Protein AF-A0A9W8MSK1-F1 (afdb_monomer)

Secondary structure (DSSP, 8-state):
----------------------------------PPPPHHHHHHHHHHH--STHHHHHHHH-HHHHHHHT-GGGHHHHHHHT-TTT-HHHHHHHHHHHHHHHHHHHHHHHHS-------------------------------S---S------------------HHHHHHHHHHHHHHHTTGGGS-HHHHHHHHHHHH-SSHHHHHHHHHHHHHHTSTTT--STTHHHHHHHHHHHHHHHHHHHHHHHHHHHTTT-HHHHHHHHHHHHHH--GGG-S-HHHHHHHHT-GGGG-TTS--GGGGB-TTS-B-THHHHHHHHHHHHHIIIIIHHHHHHS-GGG-HHHHHHHHHIIIIIHHHHHHHHHHHHHH-HHHHHHHHHHHHHHHHHHHHHHHHHHTTSTT----HHHHHHHHHHHHHHHHHHHHHHHHHHHHHHHHHHHHHHHHHHHHS--------

Organism: NCBI:txid84603

Radius of gyration: 40.99 Å; Cα contacts (8 Å, |Δi|>4): 333; chains: 1; bounding box: 100×87×160 Å

InterPro domains:
  IPR009976 Exocyst complex component Sec10-like [PTHR12100] (171-452)
  IPR048627 Exocyst complex component Sec10-like, alpha-helical bundle [PF07393] (217-446)

Foldseek 3Di:
DDDDDDDDDDDDDDDDDDDDDDDDDDDDDPPPPPPPDPLVVVVVCCQPVDQAPCLVVVLVVDVSSVVVLPDLVLLVLLLVLLCCVVDVLLVVLLVQLVVLVVVVVVVVVVPDDPDDPPPPPPDDPDDDDDDDDDDDDDDDDDPDDDPPDDPPPPPPPPPPPVPPDRSSNVVVSVLVRCVVLLVLLVDQLVSSLVVLCVNRHVALQSSLSSLLSLLSCLDPSNSHDPPSVVSNVSSLVSLVVSLVVLLVQLVVCVVVVNLVSLQSSQNSNVSSDDVVVDARVSLVVLLVPDCLLVCQPVAALCVQADPVRDGRCPSVLVVLVVVLVCLLPSVLSCLSRHDLVNVSSLVSLLCCLARPLLVSLVNNLVVLVVVHLVSNLVSLVVSLVSSVVQLVSSVVSQVVDPPHPDDSVSSVVSSCVSCVVVVVVSVVSVVVVVVVVVVVVVVVVVVVVVPPPPPDDDDD

Sequence (460 aa):
MSVLIVEDSEQTPSASRPPTPSALGHNRRPVQTVQAAPAIMQANIIKHFFTGTGRAAYARCSHATAAIARKDGIWEPRWKALGVDRDPALSKVLDDLERRAAERASQSRASAPPTIAVDDDFGDFSGGTDALSLPLPEEMGDFVGAFQGISVSSPKTPSYSHQKESFKTKYARVHGLLKPLTRLLSSPPHVVLSDLAAQVTPSLYQEAKTLRLLSFFLSAAVQPVRKWDTLYLSLRTAMDRYDSNLLTAFDAADGKGDEAAMREAAESSWEVWDARSGDWEMGKVWAEKREIFYQQGNWRALDNFTKEEQLDFRAMDEFMDVILASIYEHGARAVRVFPPASQVLLLFSERLAHEVVGDYITTLLSHAREISTLTYMKSVAASFREAWRMVDAIMDVAKQREDSSVLRTKAEDVVYQMFEPHMDEYLDEEVEAIKLAFDTICKGWDKEVRTEPSCSVFPS

pLDDT: mean 80.7, std 20.12, range [29.56, 97.81]

Solvent-accessible surface area (backbone atoms only — not comparable to full-atom values): 27674 Å² total; per-residue (Å²): 142,81,85,87,84,85,88,80,86,91,82,86,84,84,91,88,86,88,89,85,89,87,84,90,78,96,70,89,74,74,84,75,72,77,72,76,70,56,70,64,58,55,48,49,47,50,70,70,72,51,46,28,79,57,50,68,59,48,31,70,76,33,72,69,48,34,56,55,73,67,42,47,84,71,28,42,62,36,46,62,56,47,39,38,94,78,36,68,67,51,45,51,52,52,54,52,52,48,54,52,52,50,50,52,52,51,52,55,56,70,70,45,76,88,72,77,81,76,79,81,85,80,79,86,91,81,80,87,86,87,85,89,89,85,88,90,84,89,84,89,86,84,94,81,88,84,88,84,79,79,83,73,76,69,79,77,73,75,78,79,68,83,68,74,83,47,43,52,58,57,42,50,53,51,51,64,66,51,53,67,57,60,60,44,43,77,48,60,46,71,57,29,53,55,54,44,41,74,70,71,44,94,48,64,47,59,45,21,46,49,54,38,47,49,51,34,44,37,26,92,81,45,29,58,40,81,63,23,67,64,41,38,53,39,45,48,55,27,50,57,52,49,43,55,52,33,50,55,52,27,54,59,20,59,77,69,67,37,57,66,56,26,20,44,30,41,46,20,41,60,54,58,56,52,81,89,77,51,82,69,59,68,56,50,55,59,48,69,70,41,65,78,79,74,47,79,81,81,64,63,50,69,62,25,42,46,101,81,72,45,85,40,61,64,53,55,52,57,51,48,52,52,53,46,50,46,43,53,55,54,32,37,48,36,62,73,27,42,55,51,91,69,44,47,48,56,57,44,49,36,47,46,32,45,74,51,49,31,52,40,47,54,54,35,44,56,53,26,46,74,74,31,67,70,50,20,56,53,46,54,59,50,51,51,59,59,54,50,54,48,34,56,48,53,54,58,35,44,63,79,41,91,76,48,75,80,50,70,68,63,42,46,46,36,55,49,61,48,44,51,87,53,46,67,61,49,52,54,52,49,55,53,52,49,52,53,51,51,54,51,50,53,56,47,51,59,48,51,66,69,65,58,70,86,80,73,84,81,82,134

Structure (mmCIF, N/CA/C/O backbone):
data_AF-A0A9W8MSK1-F1
#
_entry.id   AF-A0A9W8MSK1-F1
#
loop_
_atom_site.group_PDB
_atom_site.id
_atom_site.type_symbol
_atom_site.label_atom_id
_atom_site.label_alt_id
_atom_site.label_comp_id
_atom_site.label_asym_id
_atom_site.label_entity_id
_atom_site.label_seq_id
_atom_site.pdbx_PDB_ins_code
_atom_site.Cartn_x
_atom_site.Cartn_y
_atom_site.Cartn_z
_atom_site.occupancy
_atom_site.B_iso_or_equiv
_atom_site.auth_seq_id
_atom_site.auth_comp_id
_atom_site.auth_asym_id
_atom_site.auth_atom_id
_atom_site.pdbx_PDB_model_num
ATOM 1 N N . MET A 1 1 ? 9.879 36.140 23.779 1.00 38.91 1 MET A N 1
ATOM 2 C CA . MET A 1 1 ? 11.349 35.990 23.729 1.00 38.91 1 MET A CA 1
ATOM 3 C C . MET A 1 1 ? 11.716 35.544 22.325 1.00 38.91 1 MET A C 1
ATOM 5 O O . MET A 1 1 ? 11.652 34.360 22.035 1.00 38.91 1 MET A O 1
ATOM 9 N N . SER A 1 2 ? 12.024 36.497 21.448 1.00 29.56 2 SER A N 1
ATOM 10 C CA . SER A 1 2 ? 12.487 36.234 20.083 1.00 29.56 2 SER A CA 1
ATOM 11 C C . SER A 1 2 ? 13.541 37.284 19.764 1.00 29.56 2 SER A C 1
ATOM 13 O O . SER A 1 2 ? 13.311 38.477 19.952 1.00 29.56 2 SER A O 1
ATOM 15 N N . VAL A 1 3 ? 14.728 36.796 19.422 1.00 34.41 3 VAL A N 1
ATOM 16 C CA . VAL A 1 3 ? 15.977 37.543 19.292 1.00 34.41 3 VAL A CA 1
ATOM 17 C C . VAL A 1 3 ? 16.110 38.071 17.865 1.00 34.41 3 VAL A C 1
ATOM 19 O O . VAL A 1 3 ? 15.935 37.327 16.904 1.00 34.41 3 VAL A O 1
ATOM 22 N N . LEU A 1 4 ? 16.416 39.365 17.769 1.00 33.88 4 LEU A N 1
ATOM 23 C CA . LEU A 1 4 ? 16.828 40.096 16.571 1.00 33.88 4 LEU A CA 1
ATOM 24 C C . LEU A 1 4 ? 18.259 39.698 16.178 1.00 33.88 4 LEU A C 1
ATOM 26 O O . LEU A 1 4 ? 19.132 39.650 17.044 1.00 33.88 4 LEU A O 1
ATOM 30 N N . ILE A 1 5 ? 18.512 39.481 14.884 1.00 39.75 5 ILE A N 1
ATOM 31 C CA . ILE A 1 5 ? 19.867 39.423 14.318 1.00 39.75 5 ILE A CA 1
ATOM 32 C C . ILE A 1 5 ? 20.034 40.577 13.328 1.00 39.75 5 ILE A C 1
ATOM 34 O O . ILE A 1 5 ? 19.161 40.854 12.510 1.00 39.75 5 ILE A O 1
ATOM 38 N N . VAL A 1 6 ? 21.165 41.250 13.512 1.00 36.22 6 VAL A N 1
ATOM 39 C CA . VAL A 1 6 ? 21.649 42.502 12.931 1.00 36.22 6 VAL A CA 1
ATOM 40 C C . VAL A 1 6 ? 22.339 42.239 11.585 1.00 36.22 6 VAL A C 1
ATOM 42 O O . VAL A 1 6 ? 23.136 41.309 11.480 1.00 36.22 6 VAL A O 1
ATOM 45 N N . GLU A 1 7 ? 22.045 43.072 10.583 1.00 33.84 7 GLU A N 1
ATOM 46 C CA . GLU A 1 7 ? 22.818 43.231 9.341 1.00 33.84 7 GLU A CA 1
ATOM 47 C C . GLU A 1 7 ? 23.977 44.211 9.563 1.00 33.84 7 GLU A C 1
ATOM 49 O O . GLU A 1 7 ? 23.772 45.268 10.159 1.00 33.84 7 GLU A O 1
ATOM 54 N N . ASP A 1 8 ? 25.166 43.897 9.035 1.00 33.97 8 ASP A N 1
ATOM 55 C CA . ASP A 1 8 ? 26.290 44.836 8.980 1.00 33.97 8 ASP A CA 1
ATOM 56 C C . ASP A 1 8 ? 27.050 44.748 7.636 1.00 33.97 8 ASP A C 1
ATOM 58 O O . ASP A 1 8 ? 27.750 43.781 7.341 1.00 33.97 8 ASP A O 1
ATOM 62 N N . SER A 1 9 ? 26.836 45.783 6.818 1.00 33.84 9 SER A N 1
ATOM 63 C CA . SER A 1 9 ? 27.837 46.692 6.231 1.00 33.84 9 SER A CA 1
ATOM 64 C C . SER A 1 9 ? 29.043 46.139 5.435 1.00 33.84 9 SER A C 1
ATOM 66 O O . SER A 1 9 ? 30.090 45.812 5.990 1.00 33.84 9 SER A O 1
ATOM 68 N N . GLU A 1 10 ? 28.962 46.221 4.096 1.00 31.48 10 GLU A N 1
ATOM 69 C CA . GLU A 1 10 ? 30.106 46.210 3.163 1.00 31.48 10 GLU A CA 1
ATOM 70 C C . GLU A 1 10 ? 30.724 47.614 3.005 1.00 31.48 10 GLU A C 1
ATOM 72 O O . GLU A 1 10 ? 30.022 48.598 2.765 1.00 31.48 10 GLU A O 1
ATOM 77 N N . GLN A 1 11 ? 32.058 47.705 3.061 1.00 34.59 11 GLN A N 1
ATOM 78 C CA . GLN A 1 11 ? 32.812 48.938 2.815 1.00 34.59 11 GLN A CA 1
ATOM 79 C C . GLN A 1 11 ? 34.030 48.662 1.912 1.00 34.59 11 GLN A C 1
ATOM 81 O O . GLN A 1 11 ? 34.993 48.010 2.308 1.00 34.59 11 GLN A O 1
ATOM 86 N N . THR A 1 12 ? 33.993 49.175 0.678 1.00 42.12 12 THR A N 1
ATOM 87 C CA . THR A 1 12 ? 35.154 49.344 -0.226 1.00 42.12 12 THR A CA 1
ATOM 88 C C . THR A 1 12 ? 35.964 50.592 0.148 1.00 42.12 12 THR A C 1
ATOM 90 O O . THR A 1 12 ? 35.353 51.555 0.620 1.00 42.12 12 THR A O 1
ATOM 93 N N . PRO A 1 13 ? 37.286 50.666 -0.143 1.00 48.44 13 PRO A N 1
ATOM 94 C CA . PRO A 1 13 ? 37.703 51.633 -1.181 1.00 48.44 13 PRO A CA 1
ATOM 95 C C . PRO A 1 13 ? 38.998 51.337 -1.999 1.00 48.44 13 PRO A C 1
ATOM 97 O O . PRO A 1 13 ? 39.899 50.618 -1.580 1.00 48.44 13 PRO A O 1
ATOM 100 N N . SER A 1 14 ? 39.028 51.977 -3.184 1.00 33.31 14 SER A N 1
ATOM 101 C CA . SER A 1 14 ? 40.113 52.520 -4.055 1.00 33.31 14 SER A CA 1
ATOM 102 C C . SER A 1 14 ? 41.586 52.085 -3.882 1.00 33.31 14 SER A C 1
ATOM 104 O O . SER A 1 14 ? 42.170 52.237 -2.819 1.00 33.31 14 SER A O 1
ATOM 106 N N . ALA A 1 15 ? 42.247 51.556 -4.922 1.00 40.78 15 ALA A N 1
ATOM 107 C CA . ALA A 1 15 ? 42.941 52.235 -6.044 1.00 40.78 15 ALA A CA 1
ATOM 108 C C . ALA A 1 15 ? 44.280 52.940 -5.706 1.00 40.78 15 ALA A C 1
ATOM 110 O O . ALA A 1 15 ? 44.301 53.982 -5.061 1.00 40.78 15 ALA A O 1
ATOM 111 N N . SER A 1 16 ? 45.392 52.434 -6.265 1.00 33.72 16 SER A N 1
ATOM 112 C CA . SER A 1 16 ? 46.626 53.200 -6.520 1.00 33.72 16 SER A CA 1
ATOM 113 C C . SER A 1 16 ? 47.488 52.557 -7.632 1.00 33.72 16 SER A C 1
ATOM 115 O O . SER A 1 16 ? 47.512 51.343 -7.821 1.00 33.72 16 SER A O 1
ATOM 117 N N . ARG A 1 17 ? 48.155 53.409 -8.419 1.00 34.94 17 ARG A N 1
ATOM 118 C CA . ARG A 1 17 ? 49.066 53.171 -9.568 1.00 34.94 17 ARG A CA 1
ATOM 119 C C . ARG A 1 17 ? 50.113 54.315 -9.517 1.00 34.94 17 ARG A C 1
ATOM 121 O O . ARG A 1 17 ? 49.761 55.337 -8.927 1.00 34.94 17 ARG A O 1
ATOM 128 N N . PRO A 1 18 ? 51.238 54.342 -10.271 1.00 49.66 18 PRO A N 1
ATOM 129 C CA . PRO A 1 18 ? 52.245 53.350 -10.705 1.00 49.66 18 PRO A CA 1
ATOM 130 C C . PRO A 1 18 ? 53.651 53.674 -10.084 1.00 49.66 18 PRO A C 1
ATOM 132 O O . PRO A 1 18 ? 53.714 54.516 -9.189 1.00 49.66 18 PRO A O 1
ATOM 135 N N . PRO A 1 19 ? 54.782 53.052 -10.511 1.00 42.09 19 PRO A N 1
ATOM 136 C CA . PRO A 1 19 ? 55.573 53.621 -11.626 1.00 42.09 19 PRO A CA 1
ATOM 137 C C . PRO A 1 19 ? 56.322 52.594 -12.527 1.00 42.09 19 PRO A C 1
ATOM 139 O O . PRO A 1 19 ? 56.565 51.449 -12.164 1.00 42.09 19 PRO A O 1
ATOM 142 N N . THR A 1 20 ? 56.724 53.052 -13.715 1.00 39.75 20 THR A N 1
ATOM 143 C CA . THR A 1 20 ? 57.766 52.506 -14.633 1.00 39.75 20 THR A CA 1
ATOM 144 C C . THR A 1 20 ? 58.944 53.509 -14.671 1.00 39.75 20 THR A C 1
ATOM 146 O O . THR A 1 20 ? 58.691 54.628 -14.218 1.00 39.75 20 THR A O 1
ATOM 149 N N . PRO A 1 21 ? 60.164 53.256 -15.231 1.00 49.31 21 PRO A N 1
ATOM 150 C CA . PRO A 1 21 ? 60.558 52.238 -16.237 1.00 49.31 21 PRO A CA 1
ATOM 151 C C . PRO A 1 21 ? 61.969 51.585 -16.070 1.00 49.31 21 PRO A C 1
ATOM 153 O O . PRO A 1 21 ? 62.816 52.091 -15.341 1.00 49.31 21 PRO A O 1
ATOM 156 N N . SER A 1 22 ? 62.265 50.529 -16.855 1.00 32.56 22 SER A N 1
ATOM 157 C CA . SER A 1 22 ? 63.438 50.425 -17.776 1.00 32.56 22 SER A CA 1
ATOM 158 C C . SER A 1 22 ? 64.071 49.025 -17.927 1.00 32.56 22 SER A C 1
ATOM 160 O O . SER A 1 22 ? 64.201 48.274 -16.970 1.00 32.56 22 SER A O 1
ATOM 162 N N . ALA A 1 23 ? 64.571 48.801 -19.154 1.00 34.12 23 ALA A N 1
ATOM 163 C CA . ALA A 1 23 ? 65.658 47.908 -19.593 1.00 34.12 23 ALA A CA 1
ATOM 164 C C . ALA A 1 23 ? 65.354 46.441 -19.993 1.00 34.12 23 ALA A C 1
ATOM 166 O O . ALA A 1 23 ? 65.372 45.508 -19.201 1.00 34.12 23 ALA A O 1
ATOM 167 N N . LEU A 1 24 ? 65.143 46.284 -21.308 1.00 41.38 24 LEU A N 1
ATOM 168 C CA . LEU A 1 24 ? 65.786 45.341 -22.244 1.00 41.38 24 LEU A CA 1
ATOM 169 C C . LEU A 1 24 ? 66.405 44.039 -21.690 1.00 41.38 24 LEU A C 1
ATOM 171 O O . LEU A 1 24 ? 67.457 44.043 -21.061 1.00 41.38 24 LEU A O 1
ATOM 175 N N . GLY A 1 25 ? 65.847 42.910 -22.135 1.00 35.38 25 GLY A N 1
ATOM 176 C CA . GLY A 1 25 ? 66.507 41.606 -22.114 1.00 35.38 25 GLY A CA 1
ATOM 177 C C . GLY A 1 25 ? 65.773 40.607 -23.005 1.00 35.38 25 GLY A C 1
ATOM 178 O O . GLY A 1 25 ? 64.757 40.042 -22.611 1.00 35.38 25 GLY A O 1
ATOM 179 N N . HIS A 1 26 ? 66.269 40.407 -24.228 1.00 47.34 26 HIS A N 1
ATOM 180 C CA . HIS A 1 26 ? 65.863 39.301 -25.094 1.00 47.34 26 HIS A CA 1
ATOM 181 C C . HIS A 1 26 ? 66.172 37.971 -24.399 1.00 47.34 26 HIS A C 1
ATOM 183 O O . HIS A 1 26 ? 67.338 37.629 -24.221 1.00 47.34 26 HIS A O 1
ATOM 189 N N . ASN A 1 27 ? 65.144 37.194 -24.057 1.00 35.19 27 ASN A N 1
ATOM 190 C CA . ASN A 1 27 ? 65.329 35.779 -23.766 1.00 35.19 27 ASN A CA 1
ATOM 191 C C . ASN A 1 27 ? 64.141 34.980 -24.313 1.00 35.19 27 ASN A C 1
ATOM 193 O O . ASN A 1 27 ? 63.017 35.075 -23.814 1.00 35.19 27 ASN A O 1
ATOM 197 N N . ARG A 1 28 ? 64.390 34.226 -25.391 1.00 42.78 28 ARG A N 1
ATOM 198 C CA . ARG A 1 28 ? 63.448 33.253 -25.952 1.00 42.78 28 ARG A CA 1
ATOM 199 C C . ARG A 1 28 ? 63.177 32.200 -24.879 1.00 42.78 28 ARG A C 1
ATOM 201 O O . ARG A 1 28 ? 64.026 31.356 -24.613 1.00 42.78 28 ARG A O 1
ATOM 208 N N . ARG A 1 29 ? 61.997 32.254 -24.260 1.00 33.28 29 ARG A N 1
ATOM 209 C CA . ARG A 1 29 ? 61.519 31.166 -23.404 1.00 33.28 29 ARG A CA 1
ATOM 210 C C . ARG A 1 29 ? 61.253 29.933 -24.278 1.00 33.28 29 ARG A C 1
ATOM 212 O O . ARG A 1 29 ? 60.663 30.085 -25.350 1.00 33.28 29 ARG A O 1
ATOM 219 N N . PRO A 1 30 ? 61.661 28.731 -23.844 1.00 37.84 30 PRO A N 1
ATOM 220 C CA . PRO A 1 30 ? 61.241 27.502 -24.492 1.00 37.84 30 PRO A CA 1
ATOM 221 C C . PRO A 1 30 ? 59.720 27.398 -24.386 1.00 37.84 30 PRO A C 1
ATOM 223 O O . PRO A 1 30 ? 59.129 27.825 -23.391 1.00 37.84 30 PRO A O 1
ATOM 226 N N . VAL A 1 31 ? 59.093 26.854 -25.427 1.00 43.44 31 VAL A N 1
ATOM 227 C CA . VAL A 1 31 ? 57.679 26.477 -25.431 1.00 43.44 31 VAL A CA 1
ATOM 228 C C . VAL A 1 31 ? 57.422 25.673 -24.158 1.00 43.44 31 VAL A C 1
ATOM 230 O O . VAL A 1 31 ? 57.899 24.548 -24.024 1.00 43.44 31 VAL A O 1
ATOM 233 N N . GLN A 1 32 ? 56.719 26.271 -23.193 1.00 37.22 32 GLN A N 1
ATOM 234 C CA . GLN A 1 32 ? 56.165 25.535 -22.069 1.00 37.22 32 GLN A CA 1
ATOM 235 C C . GLN A 1 32 ? 55.161 24.562 -22.677 1.00 37.22 32 GLN A C 1
ATOM 237 O O . GLN A 1 32 ? 54.041 24.938 -23.018 1.00 37.22 32 GLN A O 1
ATOM 242 N N . THR A 1 33 ? 55.579 23.310 -22.849 1.00 45.44 33 THR A N 1
ATOM 243 C CA . THR A 1 33 ? 54.663 22.175 -22.882 1.00 45.44 33 THR A CA 1
ATOM 244 C C . THR A 1 33 ? 53.714 22.369 -21.715 1.00 45.44 33 THR A C 1
ATOM 246 O O . THR A 1 33 ? 54.144 22.318 -20.562 1.00 45.44 33 THR A O 1
ATOM 249 N N . VAL A 1 34 ? 52.455 22.678 -22.032 1.00 39.97 34 VAL A N 1
ATOM 250 C CA . VAL A 1 34 ? 51.350 22.748 -21.081 1.00 39.97 34 VAL A CA 1
ATOM 251 C C . VAL A 1 34 ? 51.454 21.493 -20.226 1.00 39.97 34 VAL A C 1
ATOM 253 O O . VAL A 1 34 ? 51.240 20.388 -20.727 1.00 39.97 34 VAL A O 1
ATOM 256 N N . GLN A 1 35 ? 51.891 21.653 -18.973 1.00 47.91 35 GLN A N 1
ATOM 257 C CA . GLN A 1 35 ? 51.957 20.547 -18.031 1.00 47.91 35 GLN A CA 1
ATOM 258 C C . GLN A 1 35 ? 50.575 19.908 -18.026 1.00 47.91 35 GLN A C 1
ATOM 260 O O . GLN A 1 35 ? 49.570 20.595 -17.831 1.00 47.91 35 GLN A O 1
ATOM 265 N N . ALA A 1 36 ? 50.536 18.610 -18.332 1.00 53.50 36 ALA A N 1
ATOM 266 C CA . ALA A 1 36 ? 49.313 17.835 -18.345 1.00 53.50 36 ALA A CA 1
ATOM 267 C C . ALA A 1 36 ? 48.561 18.119 -17.043 1.00 53.50 36 ALA A C 1
ATOM 269 O O . ALA A 1 36 ? 49.082 17.853 -15.959 1.00 53.50 36 ALA A O 1
ATOM 270 N N . ALA A 1 37 ? 47.366 18.710 -17.158 1.00 57.19 37 ALA A N 1
ATOM 271 C CA . ALA A 1 37 ? 46.510 18.948 -16.007 1.00 57.19 37 ALA A CA 1
ATOM 272 C C . ALA A 1 37 ? 46.438 17.651 -15.181 1.00 57.19 37 ALA A C 1
ATOM 274 O O . ALA A 1 37 ? 46.313 16.578 -15.790 1.00 57.19 37 ALA A O 1
ATOM 275 N N . PRO A 1 38 ? 46.530 17.716 -13.838 1.00 71.69 38 PRO A N 1
ATOM 276 C CA . PRO A 1 38 ? 46.566 16.529 -12.996 1.00 71.69 38 PRO A CA 1
ATOM 277 C C . PRO A 1 38 ? 45.448 15.571 -13.403 1.00 71.69 38 PRO A C 1
ATOM 279 O O . PRO A 1 38 ? 44.312 16.007 -13.603 1.00 71.69 38 PRO A O 1
ATOM 282 N N . ALA A 1 39 ? 45.745 14.276 -13.536 1.00 62.91 39 ALA A N 1
ATOM 283 C CA . ALA A 1 39 ? 44.780 13.270 -13.995 1.00 62.91 39 ALA A CA 1
ATOM 284 C C . ALA A 1 39 ? 43.442 13.317 -13.221 1.00 62.91 39 ALA A C 1
ATOM 286 O O . ALA A 1 39 ? 42.391 12.985 -13.764 1.00 62.91 39 ALA A O 1
ATOM 287 N N . ILE A 1 40 ? 43.476 13.806 -11.978 1.00 64.50 40 ILE A N 1
ATOM 288 C CA . ILE A 1 40 ? 42.323 14.071 -11.108 1.00 64.50 40 ILE A CA 1
ATOM 289 C C . ILE A 1 40 ? 41.410 15.173 -11.674 1.00 64.50 40 ILE A C 1
ATOM 291 O O . ILE A 1 40 ? 40.193 15.008 -11.714 1.00 64.50 40 ILE A O 1
ATOM 295 N N . MET A 1 41 ? 41.971 16.278 -12.169 1.00 68.25 41 MET A N 1
ATOM 296 C CA . MET A 1 41 ? 41.206 17.373 -12.770 1.00 68.25 41 MET A CA 1
ATOM 297 C C . MET A 1 41 ? 40.579 16.929 -14.099 1.00 68.25 41 MET A C 1
ATOM 299 O O . MET A 1 41 ? 39.403 17.188 -14.336 1.00 68.25 41 MET A O 1
ATOM 303 N N . GLN A 1 42 ? 41.309 16.161 -14.918 1.00 64.50 42 GLN A N 1
ATOM 304 C CA . GLN A 1 42 ? 40.754 15.560 -16.138 1.00 64.50 42 GLN A CA 1
ATOM 305 C C . GLN A 1 42 ? 39.629 14.562 -15.826 1.00 64.50 42 GLN A C 1
ATOM 307 O O . GLN A 1 42 ? 38.608 14.565 -16.507 1.00 64.50 42 GLN A O 1
ATOM 312 N N . ALA A 1 43 ? 39.769 13.747 -14.776 1.00 62.66 43 ALA A N 1
ATOM 313 C CA . ALA A 1 43 ? 38.722 12.828 -14.333 1.00 62.66 43 ALA A CA 1
ATOM 314 C C . ALA A 1 43 ? 37.469 13.568 -13.831 1.00 62.66 43 ALA A C 1
ATOM 316 O O . ALA A 1 43 ? 36.356 13.173 -14.176 1.00 62.66 43 ALA A O 1
ATOM 317 N N . ASN A 1 44 ? 37.631 14.669 -13.091 1.00 65.06 44 ASN A N 1
ATOM 318 C CA . ASN A 1 44 ? 36.515 15.498 -12.624 1.00 65.06 44 ASN A CA 1
ATOM 319 C C . ASN A 1 44 ? 35.820 16.237 -13.774 1.00 65.06 44 ASN A C 1
ATOM 321 O O . ASN A 1 44 ? 34.592 16.255 -13.833 1.00 65.06 44 ASN A O 1
ATOM 325 N N . ILE A 1 45 ? 36.581 16.751 -14.744 1.00 66.06 45 ILE A N 1
ATOM 326 C CA . ILE A 1 45 ? 36.027 17.330 -15.974 1.00 66.06 45 ILE A CA 1
ATOM 327 C C . ILE A 1 45 ? 35.269 16.251 -16.764 1.00 66.06 45 ILE A C 1
ATOM 329 O O . ILE A 1 45 ? 34.150 16.491 -17.202 1.00 66.06 45 ILE A O 1
ATOM 333 N N . ILE A 1 46 ? 35.800 15.028 -16.874 1.00 65.50 46 ILE A N 1
ATOM 334 C CA . ILE A 1 46 ? 35.106 13.893 -17.512 1.00 65.50 46 ILE A CA 1
ATOM 335 C C . ILE A 1 46 ? 33.811 13.520 -16.769 1.00 65.50 46 ILE A C 1
ATOM 337 O O . ILE A 1 46 ? 32.806 13.185 -17.400 1.00 65.50 46 ILE A O 1
ATOM 341 N N . LYS A 1 47 ? 33.814 13.606 -15.436 1.00 64.69 47 LYS A N 1
ATOM 342 C CA . LYS A 1 47 ? 32.665 13.280 -14.583 1.00 64.69 47 LYS A CA 1
ATOM 343 C C . LYS A 1 47 ? 31.556 14.336 -14.646 1.00 64.69 47 LYS A C 1
ATOM 345 O O . LYS A 1 47 ? 30.393 13.949 -14.630 1.00 64.69 47 LYS A O 1
ATOM 350 N N . HIS A 1 48 ? 31.893 15.625 -14.739 1.00 59.66 48 HIS A N 1
ATOM 351 C CA . HIS A 1 48 ? 30.918 16.727 -14.758 1.00 59.66 48 HIS A CA 1
ATOM 352 C C . HIS A 1 48 ? 30.526 17.218 -16.159 1.00 59.66 48 HIS A C 1
ATOM 354 O O . HIS A 1 48 ? 29.359 17.518 -16.378 1.00 59.66 48 HIS A O 1
ATOM 360 N N . PHE A 1 49 ? 31.446 17.274 -17.126 1.00 55.66 49 PHE A N 1
ATOM 361 C CA . PHE A 1 49 ? 31.163 17.869 -18.443 1.00 55.66 49 PHE A CA 1
ATOM 362 C C . PHE A 1 49 ? 30.680 16.873 -19.504 1.00 55.66 49 PHE A C 1
ATOM 364 O O . PHE A 1 49 ? 30.130 17.285 -20.524 1.00 55.66 49 PHE A O 1
ATOM 371 N N . PHE A 1 50 ? 30.860 15.562 -19.308 1.00 59.34 50 PHE A N 1
ATOM 372 C CA . PHE A 1 50 ? 30.574 14.574 -20.354 1.00 59.34 50 PHE A CA 1
ATOM 373 C C . PHE A 1 50 ? 29.343 13.730 -20.040 1.00 59.34 50 PHE A C 1
ATOM 375 O O . PHE A 1 50 ? 29.424 12.515 -19.807 1.00 59.34 50 PHE A O 1
ATOM 382 N N . THR A 1 51 ? 28.192 14.392 -20.091 1.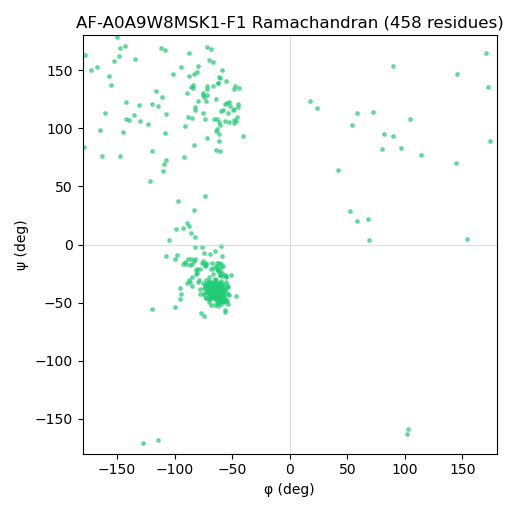00 55.28 51 THR A N 1
ATOM 383 C CA . THR A 1 51 ? 26.864 13.787 -20.207 1.00 55.28 51 THR A CA 1
ATOM 384 C C . THR A 1 51 ? 26.571 13.536 -21.702 1.00 55.28 51 THR A C 1
ATOM 386 O O . THR A 1 51 ? 26.450 14.453 -22.516 1.00 55.28 51 THR A O 1
ATOM 389 N N . GLY A 1 52 ? 26.571 12.265 -22.121 1.00 60.06 52 GLY A N 1
ATOM 390 C CA . GLY A 1 52 ? 26.197 11.827 -23.479 1.00 60.06 52 GLY A CA 1
ATOM 391 C C . GLY A 1 52 ? 27.307 11.466 -24.483 1.00 60.06 52 GLY A C 1
ATOM 392 O O . GLY A 1 52 ? 28.458 11.190 -24.133 1.00 60.06 52 GLY A O 1
ATOM 393 N N . THR A 1 53 ? 26.931 11.430 -25.772 1.00 53.09 53 THR A N 1
ATOM 394 C CA . THR A 1 53 ? 27.716 10.947 -26.937 1.00 53.09 53 THR A CA 1
ATOM 395 C C . THR A 1 53 ? 29.049 11.670 -27.177 1.00 53.09 53 THR A C 1
ATOM 397 O O . THR A 1 53 ? 29.876 11.196 -27.957 1.00 53.09 53 THR A O 1
ATOM 400 N N . GLY A 1 54 ? 29.303 12.779 -26.476 1.00 55.38 54 GLY A N 1
ATOM 401 C CA . GLY A 1 54 ? 30.556 13.536 -26.542 1.00 55.38 54 GLY A CA 1
ATOM 402 C C . GLY A 1 54 ? 31.788 12.764 -26.055 1.00 55.38 54 GLY A C 1
ATOM 403 O O . GLY A 1 54 ? 32.901 13.107 -26.440 1.00 55.38 54 GLY A O 1
ATOM 404 N N . ARG A 1 55 ? 31.620 11.681 -25.281 1.00 64.44 55 ARG A N 1
ATOM 405 C CA . ARG A 1 55 ? 32.746 10.850 -24.809 1.00 64.44 55 ARG A CA 1
ATOM 406 C C . ARG A 1 55 ? 33.510 10.182 -25.947 1.00 64.44 55 ARG A C 1
ATOM 408 O O . ARG A 1 55 ? 34.731 10.136 -25.905 1.00 64.44 55 ARG A O 1
ATOM 415 N N . ALA A 1 56 ? 32.809 9.696 -26.971 1.00 64.19 56 ALA A N 1
ATOM 416 C CA . ALA A 1 56 ? 33.440 9.055 -28.125 1.00 64.19 56 ALA A CA 1
ATOM 417 C C . ALA A 1 56 ? 34.142 10.071 -29.041 1.00 64.19 56 ALA A C 1
ATOM 419 O O . ALA A 1 56 ? 35.140 9.748 -29.676 1.00 64.19 56 ALA A O 1
ATOM 420 N N . ALA A 1 57 ? 33.642 11.307 -29.112 1.00 68.00 57 ALA A N 1
ATOM 421 C CA . ALA A 1 57 ? 34.335 12.392 -29.801 1.00 68.00 57 ALA A CA 1
ATOM 422 C C . ALA A 1 57 ? 35.596 12.819 -29.028 1.00 68.00 57 ALA A C 1
ATOM 424 O O . ALA A 1 57 ? 36.658 12.947 -29.616 1.00 68.00 57 ALA A O 1
ATOM 425 N N . TYR A 1 58 ? 35.519 12.932 -27.700 1.00 67.81 58 TYR A N 1
ATOM 426 C CA . TYR A 1 58 ? 36.639 13.403 -26.881 1.00 67.81 58 TYR A CA 1
ATOM 427 C C . TYR A 1 58 ? 37.716 12.344 -26.612 1.00 67.81 58 TYR A C 1
ATOM 429 O O . TYR A 1 58 ? 38.896 12.673 -26.516 1.00 67.81 58 TYR A O 1
ATOM 437 N N . ALA A 1 59 ? 37.336 11.064 -26.555 1.00 71.19 59 ALA A N 1
ATOM 438 C CA . ALA A 1 59 ? 38.281 9.948 -26.562 1.00 71.19 59 ALA A CA 1
ATOM 439 C C . ALA A 1 59 ? 39.102 9.895 -27.861 1.00 71.19 59 ALA A C 1
ATOM 441 O O . ALA A 1 59 ? 40.183 9.321 -27.868 1.00 71.19 59 ALA A O 1
ATOM 442 N N . ARG A 1 60 ? 38.619 10.500 -28.957 1.00 76.44 60 ARG A N 1
ATOM 443 C CA . ARG A 1 60 ? 39.396 10.647 -30.197 1.00 76.44 60 ARG A CA 1
ATOM 444 C C . ARG A 1 60 ? 40.377 11.821 -30.149 1.00 76.44 60 ARG A C 1
ATOM 446 O O . ARG A 1 60 ? 41.356 11.799 -30.879 1.00 76.44 60 ARG A O 1
ATOM 453 N N . CYS A 1 61 ? 40.157 12.803 -29.272 1.00 80.31 61 CYS A N 1
ATOM 454 C CA . CYS A 1 61 ? 41.013 13.988 -29.162 1.00 80.31 61 CYS A CA 1
ATOM 455 C C . CYS A 1 61 ? 42.249 13.788 -28.264 1.00 80.31 61 CYS A C 1
ATOM 457 O O . CYS A 1 61 ? 43.161 14.607 -28.316 1.00 80.31 61 CYS A O 1
ATOM 459 N N . SER A 1 62 ? 42.299 12.753 -27.411 1.00 84.00 62 SER A N 1
ATOM 460 C CA . SER A 1 62 ? 43.455 12.489 -26.538 1.00 84.00 62 SER A CA 1
ATOM 461 C C . SER A 1 62 ? 43.574 11.015 -26.134 1.00 84.00 62 SER A C 1
ATOM 463 O O . SER A 1 62 ? 42.605 10.373 -25.733 1.00 84.00 62 SER A O 1
ATOM 465 N N . HIS A 1 63 ? 44.793 10.469 -26.158 1.00 82.31 63 HIS A N 1
ATOM 466 C CA . HIS A 1 63 ? 45.051 9.099 -25.699 1.00 82.31 63 HIS A CA 1
ATOM 467 C C . HIS A 1 63 ? 44.775 8.910 -24.201 1.00 82.31 63 HIS A C 1
ATOM 469 O O . HIS A 1 63 ? 44.293 7.853 -23.794 1.00 82.31 63 HIS A O 1
ATOM 475 N N . ALA A 1 64 ? 45.023 9.934 -23.376 1.00 79.56 64 ALA A N 1
ATOM 476 C CA . ALA A 1 64 ? 44.756 9.873 -21.940 1.00 79.56 64 ALA A CA 1
ATOM 477 C C . ALA A 1 64 ? 43.250 9.758 -21.657 1.00 79.56 64 ALA A C 1
ATOM 479 O O . ALA A 1 64 ? 42.821 8.954 -20.829 1.00 79.56 64 ALA A O 1
ATOM 480 N N . THR A 1 65 ? 42.425 10.495 -22.404 1.00 76.38 65 THR A N 1
ATOM 481 C CA . THR A 1 65 ? 40.962 10.452 -22.270 1.00 76.38 65 THR A CA 1
ATOM 482 C C . THR A 1 65 ? 40.399 9.148 -22.834 1.00 76.38 65 THR A C 1
ATOM 484 O O . THR A 1 65 ? 39.483 8.578 -22.240 1.00 76.38 65 THR A O 1
ATOM 487 N N . ALA A 1 66 ? 40.991 8.612 -23.909 1.00 79.88 66 ALA A N 1
ATOM 488 C CA . ALA A 1 66 ? 40.685 7.278 -24.423 1.00 79.88 66 ALA A CA 1
ATOM 489 C C . ALA A 1 66 ? 40.984 6.177 -23.394 1.00 79.88 66 ALA A C 1
ATOM 491 O O . ALA A 1 66 ? 40.157 5.287 -23.187 1.00 79.88 66 ALA A O 1
ATOM 492 N N . ALA A 1 67 ? 42.138 6.250 -22.722 1.00 84.06 67 ALA A N 1
ATOM 493 C CA . ALA A 1 67 ? 42.522 5.307 -21.677 1.00 84.06 67 ALA A CA 1
ATOM 494 C C . ALA A 1 67 ? 41.572 5.386 -20.472 1.00 84.06 67 ALA A C 1
ATOM 496 O O . ALA A 1 67 ? 41.133 4.354 -19.971 1.00 84.06 67 ALA A O 1
ATOM 497 N N . ILE A 1 68 ? 41.182 6.593 -20.051 1.00 80.62 68 ILE A N 1
ATOM 498 C CA . ILE A 1 68 ? 40.211 6.804 -18.966 1.00 80.62 68 ILE A CA 1
ATOM 499 C C . ILE A 1 68 ? 38.820 6.276 -19.351 1.00 80.62 68 ILE A C 1
ATOM 501 O O . ILE A 1 68 ? 38.198 5.577 -18.559 1.00 80.62 68 ILE A O 1
ATOM 505 N N . ALA A 1 69 ? 38.343 6.525 -20.575 1.00 79.94 69 ALA A N 1
ATOM 506 C CA . ALA A 1 69 ? 37.043 6.038 -21.051 1.00 79.94 69 ALA A CA 1
ATOM 507 C C . ALA A 1 69 ? 36.966 4.504 -21.191 1.00 79.94 69 ALA A C 1
ATOM 509 O O . ALA A 1 69 ? 35.868 3.939 -21.239 1.00 79.94 69 ALA A O 1
ATOM 510 N N . ARG A 1 70 ? 38.120 3.827 -21.280 1.00 82.25 70 ARG A N 1
ATOM 511 C CA . ARG A 1 70 ? 38.235 2.360 -21.255 1.00 82.25 70 ARG A CA 1
ATOM 512 C C . ARG A 1 70 ? 38.241 1.779 -19.837 1.00 82.25 70 ARG A C 1
ATOM 514 O O . ARG A 1 70 ? 38.056 0.577 -19.718 1.00 82.25 70 ARG A O 1
ATOM 521 N N . LYS A 1 71 ? 38.428 2.583 -18.781 1.00 85.69 71 LYS A N 1
ATOM 522 C CA . LYS A 1 71 ? 38.400 2.090 -17.395 1.00 85.69 71 LYS A CA 1
ATOM 523 C C . LYS A 1 71 ? 36.967 1.811 -16.940 1.00 85.69 71 LYS A C 1
ATOM 525 O O . LYS A 1 71 ? 36.106 2.690 -16.994 1.00 85.69 71 LYS A O 1
ATOM 530 N N . ASP A 1 72 ? 36.746 0.615 -16.406 1.00 85.69 72 ASP A N 1
ATOM 531 C CA . ASP A 1 72 ? 35.430 0.153 -15.950 1.00 85.69 72 ASP A CA 1
ATOM 532 C C . ASP A 1 72 ? 34.883 0.918 -14.740 1.00 85.69 72 ASP A C 1
ATOM 534 O O . ASP A 1 72 ? 33.669 1.068 -14.619 1.00 85.69 72 ASP A O 1
ATOM 538 N N . GLY A 1 73 ? 35.748 1.510 -13.909 1.00 87.06 73 GLY A N 1
ATOM 539 C CA . GLY A 1 73 ? 35.329 2.241 -12.705 1.00 87.06 73 GLY A CA 1
ATOM 540 C C . GLY A 1 73 ? 34.425 3.459 -12.959 1.00 87.06 73 GLY A C 1
ATOM 541 O O . GLY A 1 73 ? 33.777 3.942 -12.038 1.00 87.06 73 GLY A O 1
ATOM 542 N N . ILE A 1 74 ? 34.343 3.963 -14.197 1.00 84.06 74 ILE A N 1
ATOM 543 C CA . ILE A 1 74 ? 33.406 5.042 -14.572 1.00 84.06 74 ILE A CA 1
ATOM 544 C C . ILE A 1 74 ? 32.039 4.479 -14.987 1.00 84.06 74 ILE A C 1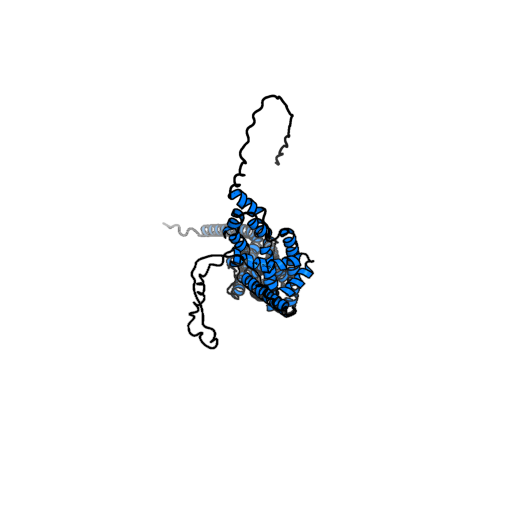
ATOM 546 O O . ILE A 1 74 ? 31.012 5.145 -14.826 1.00 84.06 74 ILE A O 1
ATOM 550 N N . TRP A 1 75 ? 32.020 3.271 -15.549 1.00 87.19 75 TRP A N 1
ATOM 551 C CA . TRP A 1 75 ? 30.816 2.618 -16.061 1.00 87.19 75 TRP A CA 1
ATOM 552 C C . TRP A 1 75 ? 30.089 1.837 -14.973 1.00 87.19 75 TRP A C 1
ATOM 554 O O . TRP A 1 75 ? 28.864 1.816 -14.972 1.00 87.19 75 TRP A O 1
ATOM 564 N N . GLU A 1 76 ? 30.823 1.279 -14.011 1.00 91.75 76 GLU A N 1
ATOM 565 C CA . GLU A 1 76 ? 30.263 0.51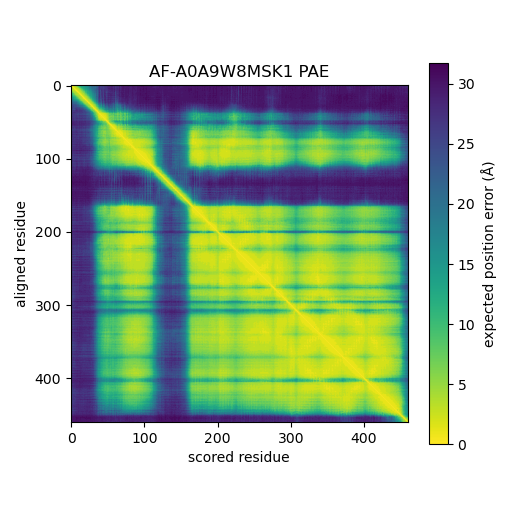6 -12.897 1.00 91.75 76 GLU A CA 1
ATOM 566 C C . GLU A 1 76 ? 29.222 1.308 -12.077 1.00 91.75 76 GLU A C 1
ATOM 568 O O . GLU A 1 76 ? 28.115 0.795 -11.912 1.00 91.75 76 GLU A O 1
ATOM 573 N N . PRO A 1 77 ? 29.459 2.561 -11.626 1.00 91.31 77 PRO A N 1
ATOM 574 C CA . PRO A 1 77 ? 28.445 3.309 -10.878 1.00 91.31 77 PRO A CA 1
ATOM 575 C C . PRO A 1 77 ? 27.188 3.599 -11.702 1.00 91.31 77 PRO A C 1
ATOM 577 O O . PRO A 1 77 ? 26.084 3.589 -11.169 1.00 91.31 77 PRO A O 1
ATOM 580 N N . ARG A 1 78 ? 27.344 3.836 -13.011 1.00 90.88 78 ARG A N 1
ATOM 581 C CA . ARG A 1 78 ? 26.225 4.107 -13.926 1.00 90.88 78 ARG A CA 1
ATOM 582 C C . ARG A 1 78 ? 25.407 2.858 -14.193 1.00 90.88 78 ARG A C 1
ATOM 584 O O . ARG A 1 78 ? 24.189 2.935 -14.225 1.00 90.88 78 ARG A O 1
ATOM 591 N N . TRP A 1 79 ? 26.078 1.725 -14.370 1.00 93.06 79 TRP A N 1
ATOM 592 C CA . TRP A 1 79 ? 25.432 0.429 -14.501 1.00 93.06 79 TRP A CA 1
ATOM 593 C C . TRP A 1 79 ? 24.656 0.077 -13.230 1.00 93.06 79 TRP A C 1
ATOM 595 O O . TRP A 1 79 ? 23.461 -0.191 -13.293 1.00 93.06 79 TRP A O 1
ATOM 605 N N . LYS A 1 80 ? 25.296 0.201 -12.061 1.00 94.44 80 LYS A N 1
ATOM 606 C CA . LYS A 1 80 ? 24.645 -0.020 -10.763 1.00 94.44 80 LYS A CA 1
ATOM 607 C C . LYS A 1 80 ? 23.458 0.920 -10.534 1.00 94.44 80 LYS A C 1
ATOM 609 O O . LYS A 1 80 ? 22.471 0.500 -9.938 1.00 94.44 80 LYS A O 1
ATOM 614 N N . ALA A 1 81 ? 23.525 2.159 -11.028 1.00 93.06 81 ALA A N 1
ATOM 615 C CA . ALA A 1 81 ? 22.426 3.122 -10.946 1.00 93.06 81 ALA A CA 1
ATOM 616 C C . ALA A 1 81 ? 21.204 2.750 -11.806 1.00 93.06 81 ALA A C 1
ATOM 618 O O . ALA A 1 81 ? 20.113 3.221 -11.509 1.00 93.06 81 ALA A O 1
ATOM 619 N N . LEU A 1 82 ? 21.355 1.900 -12.831 1.00 92.12 82 LEU A N 1
ATOM 620 C CA . LEU A 1 82 ? 20.221 1.402 -13.623 1.00 92.12 82 LEU A CA 1
ATOM 621 C C . LEU A 1 82 ? 19.407 0.329 -12.889 1.00 92.12 82 LEU A C 1
ATOM 623 O O . LEU A 1 82 ? 18.315 -0.005 -13.333 1.00 92.12 82 LEU A O 1
ATOM 627 N N . GLY A 1 83 ? 19.937 -0.246 -11.803 1.00 92.38 83 GLY A N 1
ATOM 628 C CA . GLY A 1 83 ? 19.224 -1.235 -10.993 1.00 92.38 83 GLY A CA 1
ATOM 629 C C . GLY A 1 83 ? 18.986 -2.591 -11.668 1.00 92.38 83 GLY A C 1
ATOM 630 O O . GLY A 1 83 ? 18.382 -3.454 -11.044 1.00 92.38 83 GLY A O 1
ATOM 631 N N . VAL A 1 84 ? 19.490 -2.815 -12.887 1.00 92.69 84 VAL A N 1
ATOM 632 C CA . VAL A 1 84 ? 19.264 -4.050 -13.667 1.00 92.69 84 VAL A CA 1
ATOM 633 C C . VAL A 1 84 ? 19.751 -5.300 -12.928 1.00 92.69 84 VAL A C 1
ATOM 635 O O . VAL A 1 84 ? 19.085 -6.324 -12.958 1.00 92.69 84 VAL A O 1
ATOM 638 N N . ASP A 1 85 ? 20.872 -5.210 -12.205 1.00 91.56 85 ASP A N 1
ATOM 639 C CA . ASP A 1 85 ? 21.388 -6.338 -11.413 1.00 91.56 85 ASP A CA 1
ATOM 640 C C . ASP A 1 85 ? 20.565 -6.599 -10.134 1.00 91.56 85 ASP A C 1
ATOM 642 O O . ASP A 1 85 ? 20.696 -7.658 -9.527 1.00 91.56 85 ASP A O 1
ATOM 646 N N . ARG A 1 86 ? 19.761 -5.624 -9.680 1.00 90.69 86 ARG A N 1
ATOM 647 C CA . ARG A 1 86 ? 18.936 -5.738 -8.463 1.00 90.69 86 ARG A CA 1
ATOM 648 C C . ARG A 1 86 ? 17.561 -6.318 -8.756 1.00 90.69 86 ARG A C 1
ATOM 650 O O . ARG A 1 86 ? 17.003 -6.992 -7.900 1.00 90.69 86 ARG A O 1
ATOM 657 N N . ASP A 1 87 ? 17.027 -6.022 -9.935 1.00 90.31 87 ASP A N 1
ATOM 658 C CA . ASP A 1 87 ? 15.703 -6.450 -10.360 1.00 90.31 87 ASP A CA 1
ATOM 659 C C . ASP A 1 87 ? 15.798 -7.251 -11.672 1.00 90.31 87 ASP A C 1
ATOM 661 O O . ASP A 1 87 ? 15.944 -6.662 -12.751 1.00 90.31 87 ASP A O 1
ATOM 665 N N . PRO A 1 88 ? 15.685 -8.593 -11.605 1.00 90.62 88 PRO A N 1
ATOM 666 C CA . PRO A 1 88 ? 15.707 -9.462 -12.778 1.0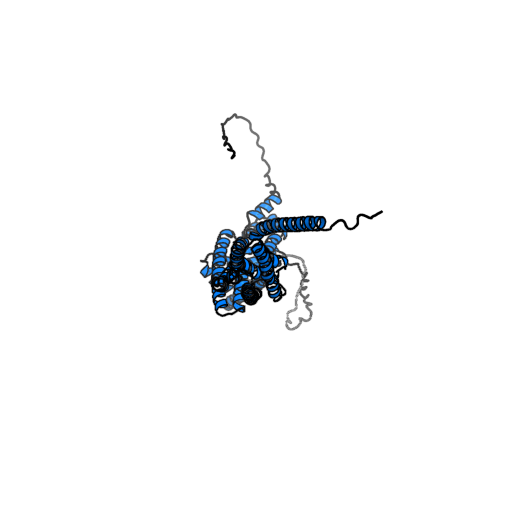0 90.62 88 PRO A CA 1
ATOM 667 C C . PRO A 1 88 ? 14.649 -9.106 -13.831 1.00 90.62 88 PRO A C 1
ATOM 669 O O . PRO A 1 88 ? 14.865 -9.349 -15.022 1.00 90.62 88 PRO A O 1
ATOM 672 N N . ALA A 1 89 ? 13.524 -8.502 -13.431 1.00 89.75 89 ALA A N 1
ATOM 673 C CA . ALA A 1 89 ? 12.478 -8.100 -14.364 1.00 89.75 89 ALA A CA 1
ATOM 674 C C . ALA A 1 89 ? 12.960 -6.997 -15.320 1.00 89.75 89 ALA A C 1
ATOM 676 O O . ALA A 1 89 ? 12.614 -7.017 -16.501 1.00 89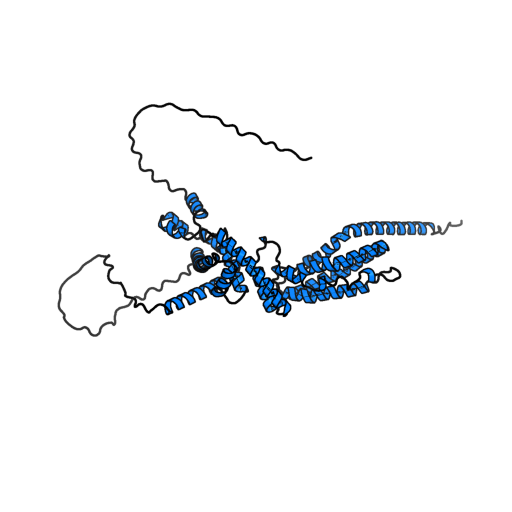.75 89 ALA A O 1
ATOM 677 N N . LEU A 1 90 ? 13.822 -6.083 -14.856 1.00 92.06 90 LEU A N 1
ATOM 678 C CA . LEU A 1 90 ? 14.419 -5.053 -15.714 1.00 92.06 90 LEU A CA 1
ATOM 679 C C . LEU A 1 90 ? 15.369 -5.659 -16.754 1.00 92.06 90 LEU A C 1
ATOM 681 O O . LEU A 1 90 ? 15.427 -5.175 -17.885 1.00 92.06 90 LEU A O 1
ATOM 685 N N . SER A 1 91 ? 16.083 -6.735 -16.404 1.00 92.56 91 SER A N 1
ATOM 686 C CA . SER A 1 91 ? 16.906 -7.474 -17.372 1.00 92.56 91 SER A CA 1
ATOM 687 C C . SER A 1 91 ? 16.040 -8.109 -18.458 1.00 92.56 91 SER A C 1
ATOM 689 O O . SER A 1 91 ? 16.340 -7.962 -19.639 1.00 92.56 91 SER A O 1
ATOM 691 N N . LYS A 1 92 ? 14.922 -8.736 -18.075 1.00 92.19 92 LYS A N 1
ATOM 692 C CA . LYS A 1 92 ? 13.979 -9.333 -19.031 1.00 92.19 92 LYS A CA 1
ATOM 693 C C . LYS A 1 92 ? 13.419 -8.294 -20.008 1.00 92.19 92 LYS A C 1
ATOM 695 O O . LYS A 1 92 ? 13.343 -8.559 -21.204 1.00 92.19 92 LYS A O 1
ATOM 700 N N . VAL A 1 93 ? 13.096 -7.092 -19.522 1.00 92.81 93 VAL A N 1
ATOM 701 C CA . VAL A 1 93 ? 12.660 -5.972 -20.377 1.00 92.81 93 VAL A CA 1
ATOM 702 C C . VAL A 1 93 ? 13.739 -5.583 -21.388 1.00 92.81 93 VAL A C 1
ATOM 704 O O . VAL A 1 93 ? 13.430 -5.343 -22.552 1.00 92.81 93 VAL A O 1
ATOM 707 N N . LEU A 1 94 ? 15.011 -5.543 -20.985 1.00 93.06 94 LEU A N 1
ATOM 708 C CA . LEU A 1 94 ? 16.115 -5.257 -21.907 1.00 93.06 94 LEU A CA 1
ATOM 709 C C . LEU A 1 94 ? 16.269 -6.332 -22.986 1.00 93.06 94 LEU A C 1
ATOM 711 O O . LEU A 1 94 ? 16.468 -5.988 -24.152 1.00 93.06 94 LEU A O 1
ATOM 715 N N . ASP A 1 95 ? 16.153 -7.604 -22.612 1.00 93.31 95 ASP A N 1
ATOM 716 C CA . ASP A 1 95 ? 16.222 -8.727 -23.551 1.00 93.31 95 ASP A CA 1
ATOM 717 C C . ASP A 1 95 ? 15.050 -8.685 -24.551 1.00 93.31 95 ASP A C 1
ATOM 719 O O . ASP A 1 95 ? 15.239 -8.880 -25.755 1.00 93.31 95 ASP A O 1
ATOM 723 N N . ASP A 1 96 ? 13.845 -8.350 -24.080 1.00 91.69 96 ASP A N 1
ATOM 724 C CA . ASP A 1 96 ? 12.657 -8.175 -24.921 1.00 91.69 96 ASP A CA 1
ATOM 725 C C . ASP A 1 96 ? 12.802 -6.980 -25.884 1.00 91.69 96 ASP A C 1
ATOM 727 O O . ASP A 1 96 ? 12.467 -7.090 -27.070 1.00 91.69 96 ASP A O 1
ATOM 731 N N . LEU A 1 97 ? 13.344 -5.851 -25.410 1.00 91.88 97 LEU A N 1
ATOM 732 C CA . LEU A 1 97 ? 13.645 -4.681 -26.242 1.00 91.88 97 LEU A CA 1
ATOM 733 C C . LEU A 1 97 ? 14.687 -5.000 -27.317 1.00 91.88 97 LEU A C 1
ATOM 735 O O . LEU A 1 97 ? 14.554 -4.549 -28.457 1.00 91.88 97 LEU A O 1
ATOM 739 N N . GLU A 1 98 ? 15.714 -5.777 -26.978 1.00 93.62 98 GLU A N 1
ATOM 740 C CA . GLU A 1 98 ? 16.736 -6.204 -27.930 1.00 93.62 98 GLU A CA 1
ATOM 741 C C . GLU A 1 98 ? 16.167 -7.140 -28.995 1.00 93.62 98 GLU A C 1
ATOM 743 O O . GLU A 1 98 ? 16.401 -6.912 -30.185 1.00 93.62 98 GLU A O 1
ATOM 748 N N . ARG A 1 99 ? 15.357 -8.129 -28.594 1.00 92.75 99 ARG A N 1
ATOM 749 C CA . ARG A 1 99 ? 14.665 -9.028 -29.528 1.00 92.75 99 ARG A CA 1
ATOM 750 C C . ARG A 1 99 ? 13.831 -8.234 -30.535 1.00 92.75 99 ARG A C 1
ATOM 752 O O . ARG A 1 99 ? 13.976 -8.423 -31.741 1.00 92.75 99 ARG A O 1
ATOM 759 N N . ARG A 1 100 ? 13.044 -7.264 -30.062 1.00 89.88 100 ARG A N 1
ATOM 760 C CA . ARG A 1 100 ? 12.229 -6.387 -30.923 1.00 89.88 100 ARG A CA 1
ATOM 761 C C . ARG A 1 100 ? 13.069 -5.475 -31.815 1.00 89.88 100 ARG A C 1
ATOM 763 O O . ARG A 1 100 ? 12.716 -5.239 -32.970 1.00 89.88 100 ARG A O 1
ATOM 770 N N . ALA A 1 101 ? 14.180 -4.944 -31.306 1.00 90.44 101 ALA A N 1
ATOM 771 C CA . ALA A 1 101 ? 15.095 -4.137 -32.108 1.00 90.44 101 ALA A CA 1
ATOM 772 C C . ALA A 1 101 ? 15.724 -4.964 -33.244 1.00 90.44 101 ALA A C 1
ATOM 774 O O . ALA A 1 101 ? 15.825 -4.474 -34.373 1.00 90.44 101 ALA A O 1
ATOM 775 N N . ALA A 1 102 ? 16.085 -6.222 -32.973 1.00 91.44 102 ALA A N 1
ATOM 776 C CA . ALA A 1 102 ? 16.594 -7.159 -33.971 1.00 91.44 102 ALA A CA 1
ATOM 777 C C . ALA A 1 102 ? 15.527 -7.527 -35.016 1.00 91.44 102 ALA A C 1
ATOM 779 O O . ALA A 1 102 ? 15.809 -7.485 -36.216 1.00 91.44 102 ALA A O 1
ATOM 780 N N . GLU A 1 103 ? 14.290 -7.798 -34.589 1.00 90.62 103 GLU A N 1
ATOM 781 C CA . GLU A 1 103 ? 13.154 -8.050 -35.486 1.00 90.62 103 GLU A CA 1
ATOM 782 C C . GLU A 1 103 ? 12.928 -6.871 -36.442 1.00 90.62 103 GLU A C 1
ATOM 784 O O . GLU A 1 103 ? 12.883 -7.063 -37.658 1.00 90.62 103 GLU A O 1
ATOM 789 N N . ARG A 1 104 ? 12.900 -5.631 -35.938 1.00 88.00 104 ARG A N 1
ATOM 790 C CA . ARG A 1 104 ? 12.763 -4.430 -36.786 1.00 88.00 104 ARG A CA 1
ATOM 791 C C . ARG A 1 104 ? 13.925 -4.256 -37.756 1.00 88.00 104 ARG A C 1
ATOM 793 O O . ARG A 1 104 ? 13.710 -3.876 -38.907 1.00 88.00 104 ARG A O 1
ATOM 800 N N . ALA A 1 105 ? 15.152 -4.525 -37.312 1.00 88.81 105 ALA A N 1
ATOM 801 C CA . ALA A 1 105 ? 16.321 -4.470 -38.184 1.00 88.81 105 ALA A CA 1
ATOM 802 C C . ALA A 1 105 ? 16.230 -5.516 -39.306 1.00 88.81 105 ALA A C 1
ATOM 804 O O . ALA A 1 105 ? 16.558 -5.209 -40.451 1.00 88.81 105 ALA A O 1
ATOM 805 N N . SER A 1 106 ? 15.734 -6.722 -39.006 1.00 90.00 106 SER A N 1
ATOM 806 C CA . SER A 1 106 ? 15.507 -7.770 -40.007 1.00 90.00 106 SER A CA 1
ATOM 807 C C . SER A 1 106 ? 14.404 -7.395 -41.003 1.00 90.00 106 SER A C 1
ATOM 809 O O . SER A 1 106 ? 14.612 -7.519 -42.207 1.00 90.00 106 SER A O 1
ATOM 811 N N . GLN A 1 107 ? 13.290 -6.827 -40.530 1.00 88.00 107 GLN A N 1
ATOM 812 C CA . GLN A 1 107 ? 12.195 -6.348 -41.380 1.00 88.00 107 GLN A CA 1
ATOM 813 C C . GLN A 1 107 ? 12.647 -5.205 -42.293 1.00 88.00 107 GLN A C 1
ATOM 815 O O . GLN A 1 107 ? 12.320 -5.195 -43.474 1.00 88.00 107 GLN A O 1
ATOM 820 N N . SER A 1 108 ? 13.456 -4.279 -41.768 1.00 87.94 108 SER A N 1
ATOM 821 C CA . SER A 1 108 ? 14.016 -3.166 -42.548 1.00 87.94 108 SER A CA 1
ATOM 822 C C . SER A 1 108 ? 15.015 -3.641 -43.607 1.00 87.94 108 SER A C 1
ATOM 824 O O . SER A 1 108 ? 15.120 -3.041 -44.671 1.00 87.94 108 SER A O 1
ATOM 826 N N . ARG A 1 109 ? 15.757 -4.724 -43.334 1.00 86.44 109 ARG A N 1
ATOM 827 C CA . ARG A 1 109 ? 16.639 -5.363 -44.325 1.00 86.44 109 ARG A CA 1
ATOM 828 C C . ARG A 1 109 ? 15.850 -6.124 -45.385 1.00 86.44 109 ARG A C 1
ATOM 830 O O . ARG A 1 109 ? 16.236 -6.088 -46.543 1.00 86.44 109 ARG A O 1
ATOM 837 N N . ALA A 1 110 ? 14.759 -6.783 -45.001 1.00 84.19 110 ALA A N 1
ATOM 838 C CA . ALA A 1 110 ? 13.895 -7.513 -45.926 1.00 84.19 110 ALA A CA 1
ATOM 839 C C . ALA A 1 110 ? 13.101 -6.583 -46.862 1.00 84.19 110 ALA A C 1
ATOM 841 O O . ALA A 1 110 ? 12.768 -6.983 -47.973 1.00 84.19 110 ALA A O 1
ATOM 842 N N . SER A 1 111 ? 12.800 -5.353 -46.429 1.00 83.75 111 SER A N 1
ATOM 843 C CA . SER A 1 111 ? 12.119 -4.343 -47.249 1.00 83.75 111 SER A CA 1
ATOM 844 C C . SER A 1 111 ? 13.063 -3.479 -48.089 1.00 83.75 111 SER A C 1
ATOM 846 O O . SER A 1 111 ? 12.600 -2.776 -48.990 1.00 83.75 111 SER A O 1
ATOM 848 N N . ALA A 1 112 ? 14.373 -3.523 -47.830 1.00 77.94 112 ALA A N 1
ATOM 849 C CA . ALA A 1 112 ? 15.355 -2.863 -48.678 1.00 77.94 112 ALA A CA 1
ATOM 850 C C . ALA A 1 112 ? 15.484 -3.627 -50.014 1.00 77.94 112 ALA A C 1
ATOM 852 O O . ALA A 1 112 ? 15.594 -4.855 -49.999 1.00 77.94 112 ALA A O 1
ATOM 853 N N . PRO A 1 113 ? 15.480 -2.937 -51.172 1.00 77.81 113 PRO A N 1
ATOM 854 C CA . PRO A 1 113 ? 15.713 -3.589 -52.454 1.00 77.81 113 PRO A CA 1
ATOM 855 C C . PRO A 1 113 ? 17.052 -4.341 -52.414 1.00 77.81 113 PRO A C 1
ATOM 857 O O . PRO A 1 113 ? 18.001 -3.808 -51.834 1.00 77.81 113 PRO A O 1
ATOM 860 N N . PRO A 1 114 ? 17.156 -5.547 -53.005 1.00 69.69 114 PRO A N 1
ATOM 861 C CA . PRO A 1 114 ? 18.384 -6.332 -52.998 1.00 69.69 114 PRO A CA 1
ATOM 862 C C . PRO A 1 114 ? 19.494 -5.556 -53.709 1.00 69.69 114 PRO A C 1
ATOM 864 O O . PRO A 1 114 ? 19.620 -5.573 -54.931 1.00 69.69 114 PRO A O 1
ATOM 867 N N . THR A 1 115 ? 20.298 -4.836 -52.935 1.00 71.75 115 THR A N 1
ATOM 868 C CA . THR A 1 115 ? 21.533 -4.237 -53.416 1.00 71.75 115 THR A CA 1
ATOM 869 C C . THR A 1 115 ? 22.544 -5.365 -53.540 1.00 71.75 115 THR A C 1
ATOM 871 O O . THR A 1 115 ? 22.929 -5.963 -52.534 1.00 71.75 115 THR A O 1
ATOM 874 N N . ILE A 1 116 ? 22.945 -5.680 -54.772 1.00 67.00 116 ILE A N 1
ATOM 875 C CA . ILE A 1 116 ? 24.110 -6.523 -55.043 1.00 67.00 116 ILE A CA 1
ATOM 876 C C . ILE A 1 116 ? 25.287 -5.881 -54.309 1.00 67.00 116 ILE A C 1
ATOM 878 O O . ILE A 1 116 ? 25.576 -4.704 -54.526 1.00 67.00 116 ILE A O 1
ATOM 882 N N . ALA A 1 117 ? 25.920 -6.629 -53.406 1.00 48.72 117 ALA A N 1
ATOM 883 C CA . ALA A 1 117 ? 27.175 -6.216 -52.803 1.00 48.72 117 ALA A CA 1
ATOM 884 C C . ALA A 1 117 ? 28.214 -6.162 -53.928 1.00 48.72 117 ALA A C 1
ATOM 886 O O . ALA A 1 117 ? 28.705 -7.195 -54.377 1.00 48.72 117 ALA A O 1
ATOM 887 N N . VAL A 1 118 ? 28.456 -4.965 -54.457 1.00 57.69 118 VAL A N 1
ATOM 888 C CA . VAL A 1 118 ? 29.608 -4.713 -55.315 1.00 57.69 118 VAL A CA 1
ATOM 889 C C . VAL A 1 118 ? 30.802 -4.697 -54.370 1.00 57.69 118 VAL A C 1
ATOM 891 O O . VAL A 1 118 ? 30.903 -3.830 -53.503 1.00 57.69 118 VAL A O 1
ATOM 894 N N . ASP A 1 119 ? 31.607 -5.748 -54.457 1.00 47.53 119 ASP A N 1
ATOM 895 C CA . ASP A 1 119 ? 32.816 -5.941 -53.667 1.00 47.53 119 ASP A CA 1
ATOM 896 C C . ASP A 1 119 ? 33.869 -4.954 -54.190 1.00 47.53 119 ASP A C 1
ATOM 898 O O . ASP A 1 119 ? 34.577 -5.225 -55.159 1.00 47.53 119 ASP A O 1
ATOM 902 N N . ASP A 1 120 ? 33.923 -3.760 -53.598 1.00 52.88 120 ASP A N 1
ATOM 903 C CA . ASP A 1 120 ? 34.937 -2.735 -53.876 1.00 52.88 120 ASP A CA 1
ATOM 904 C C . ASP A 1 120 ? 36.304 -3.117 -53.254 1.00 52.88 120 ASP A C 1
ATOM 906 O O . ASP A 1 120 ? 37.017 -2.276 -52.708 1.00 52.88 120 ASP A O 1
ATOM 910 N N . ASP A 1 121 ? 36.703 -4.391 -53.359 1.00 57.72 121 ASP A N 1
ATOM 911 C CA . ASP A 1 121 ? 38.027 -4.917 -52.978 1.00 57.72 121 ASP A CA 1
ATOM 912 C C . ASP A 1 121 ? 39.065 -4.702 -54.104 1.00 57.72 121 ASP A C 1
ATOM 914 O O . ASP A 1 121 ? 40.006 -5.469 -54.310 1.00 57.72 121 ASP A O 1
ATOM 918 N N . PHE A 1 122 ? 38.881 -3.636 -54.888 1.00 52.78 122 PHE A N 1
ATOM 919 C CA . PHE A 1 122 ? 39.778 -3.227 -55.964 1.00 52.78 122 PHE A CA 1
ATOM 920 C C . PHE A 1 122 ? 40.551 -1.967 -55.555 1.00 52.78 122 PHE A C 1
ATOM 922 O O . PHE A 1 122 ? 40.307 -0.874 -56.066 1.00 52.78 122 PHE A O 1
ATOM 929 N N . GLY A 1 123 ? 41.509 -2.121 -54.633 1.00 50.88 123 GLY A N 1
ATOM 930 C CA . GLY A 1 123 ? 42.585 -1.138 -54.471 1.00 50.88 123 GLY A CA 1
ATOM 931 C C . GLY A 1 123 ? 43.082 -0.876 -53.052 1.00 50.88 123 GLY A C 1
ATOM 932 O O . GLY A 1 123 ? 42.950 0.246 -52.574 1.00 50.88 123 GLY A O 1
ATOM 933 N N . ASP A 1 124 ? 43.770 -1.840 -52.435 1.00 45.84 124 ASP A N 1
ATOM 934 C CA . ASP A 1 124 ? 44.733 -1.548 -51.361 1.00 45.84 124 ASP A CA 1
ATOM 935 C C . ASP A 1 124 ? 46.143 -2.028 -51.759 1.00 45.84 124 ASP A C 1
ATOM 937 O O . ASP A 1 124 ? 46.603 -3.113 -51.411 1.00 45.84 124 ASP A O 1
ATOM 941 N N . PHE A 1 125 ? 46.830 -1.213 -52.569 1.00 49.94 125 PHE A N 1
ATOM 942 C CA . PHE A 1 125 ? 48.254 -1.364 -52.887 1.00 49.94 125 PHE A CA 1
ATOM 943 C C . PHE A 1 125 ? 49.086 -0.551 -51.890 1.00 49.94 125 PHE A C 1
ATOM 945 O O . PHE A 1 125 ? 49.602 0.518 -52.219 1.00 49.94 125 PHE A O 1
ATOM 952 N N . SER A 1 126 ? 49.240 -1.039 -50.661 1.00 45.72 126 SER A N 1
ATOM 953 C CA . SER A 1 126 ? 50.232 -0.471 -49.743 1.00 45.72 126 SER A CA 1
ATOM 954 C C . SER A 1 126 ? 50.838 -1.505 -48.785 1.00 45.72 126 SER A C 1
ATOM 956 O O . SER A 1 126 ? 50.553 -1.541 -47.595 1.00 45.72 126 SER A O 1
ATOM 958 N N . GLY A 1 127 ? 51.758 -2.328 -49.311 1.00 47.19 127 GLY A N 1
ATOM 959 C CA . GLY A 1 127 ? 52.641 -3.171 -48.494 1.00 47.19 127 GLY A CA 1
ATOM 960 C C . GLY A 1 127 ? 53.650 -4.017 -49.286 1.00 47.19 127 GLY A C 1
ATOM 961 O O . GLY A 1 127 ? 53.395 -5.190 -49.535 1.00 47.19 127 GLY A O 1
ATOM 962 N N . GLY A 1 128 ? 54.804 -3.440 -49.662 1.00 39.09 128 GLY A N 1
ATOM 963 C CA . GLY A 1 128 ? 56.048 -4.198 -49.943 1.00 39.09 128 GLY A CA 1
ATOM 964 C C . GLY A 1 128 ? 56.646 -4.732 -48.628 1.00 39.09 128 GLY A C 1
ATOM 965 O O . GLY A 1 128 ? 56.177 -4.346 -47.562 1.00 39.09 128 GLY A O 1
ATOM 966 N N . THR A 1 129 ? 57.647 -5.603 -48.518 1.00 39.44 129 THR A N 1
ATOM 967 C CA . THR A 1 129 ? 58.793 -6.124 -49.301 1.00 39.44 129 THR A CA 1
ATOM 968 C C . THR A 1 129 ? 59.327 -7.288 -48.413 1.00 39.44 129 THR A C 1
ATOM 970 O O . THR A 1 129 ? 59.145 -7.221 -47.200 1.00 39.44 129 THR A O 1
ATOM 973 N N . ASP A 1 130 ? 59.946 -8.395 -48.838 1.00 40.09 130 ASP A N 1
ATOM 974 C CA . ASP A 1 130 ? 61.258 -8.496 -49.489 1.00 40.09 130 ASP A CA 1
ATOM 975 C C . ASP A 1 130 ? 61.702 -9.988 -49.608 1.00 40.09 130 ASP A C 1
ATOM 977 O O . ASP A 1 130 ? 61.218 -10.836 -48.857 1.00 40.09 130 ASP A O 1
ATOM 981 N N . ALA A 1 131 ? 62.714 -10.232 -50.457 1.00 40.00 131 ALA A N 1
ATOM 982 C CA . ALA A 1 131 ? 63.678 -11.356 -50.485 1.00 40.00 131 ALA A CA 1
ATOM 983 C C . ALA A 1 131 ? 63.480 -12.614 -51.392 1.00 40.00 131 ALA A C 1
ATOM 985 O O . ALA A 1 131 ? 63.129 -13.700 -50.944 1.00 40.00 131 ALA A O 1
ATOM 986 N N . LEU A 1 132 ? 63.899 -12.441 -52.661 1.00 41.84 132 LEU A N 1
ATOM 987 C CA . LEU A 1 132 ? 64.944 -13.185 -53.417 1.00 41.84 132 LEU A CA 1
ATOM 988 C C . LEU A 1 132 ? 64.867 -14.718 -53.641 1.00 41.84 132 LEU A C 1
ATOM 990 O O . LEU A 1 132 ? 65.208 -15.493 -52.753 1.00 41.84 132 LEU A O 1
ATOM 994 N N . SER A 1 133 ? 64.689 -15.151 -54.904 1.00 35.06 133 SER A N 1
ATOM 995 C CA . SER A 1 133 ? 65.741 -15.754 -55.777 1.00 35.06 133 SER A CA 1
ATOM 996 C C . SER A 1 133 ? 65.178 -16.326 -57.108 1.00 35.06 133 SER A C 1
ATOM 998 O O . SER A 1 133 ? 64.145 -16.980 -57.135 1.00 35.06 133 SER A O 1
ATOM 1000 N N . LEU A 1 134 ? 65.873 -16.050 -58.221 1.00 37.78 134 LEU A N 1
ATOM 1001 C CA . LEU A 1 134 ? 65.718 -16.601 -59.593 1.00 37.78 134 LEU A CA 1
ATOM 1002 C C . LEU A 1 134 ? 66.925 -17.547 -59.873 1.00 37.78 134 LEU A C 1
ATOM 1004 O O . LEU A 1 134 ? 67.894 -17.399 -59.120 1.00 37.78 134 LEU A O 1
ATOM 1008 N N . PRO A 1 135 ? 66.991 -18.421 -60.924 1.00 54.59 135 PRO A N 1
ATOM 1009 C CA . PRO A 1 135 ? 66.330 -18.289 -62.244 1.00 54.59 135 PRO A CA 1
ATOM 1010 C C . PRO A 1 135 ? 65.915 -19.586 -63.026 1.00 54.59 135 PRO A C 1
ATOM 1012 O O . PRO A 1 135 ? 66.285 -20.697 -62.663 1.00 54.59 135 PRO A O 1
ATOM 1015 N N . LEU A 1 136 ? 65.291 -19.356 -64.204 1.00 41.81 136 LEU A N 1
ATOM 1016 C CA . LEU A 1 136 ? 65.280 -20.151 -65.470 1.00 41.81 136 LEU A CA 1
ATOM 1017 C C . LEU A 1 136 ? 64.197 -21.252 -65.689 1.00 41.81 136 LEU A C 1
ATOM 1019 O O . LEU A 1 136 ? 63.587 -21.705 -64.727 1.00 41.81 136 LEU A O 1
ATOM 1023 N N . PRO A 1 137 ? 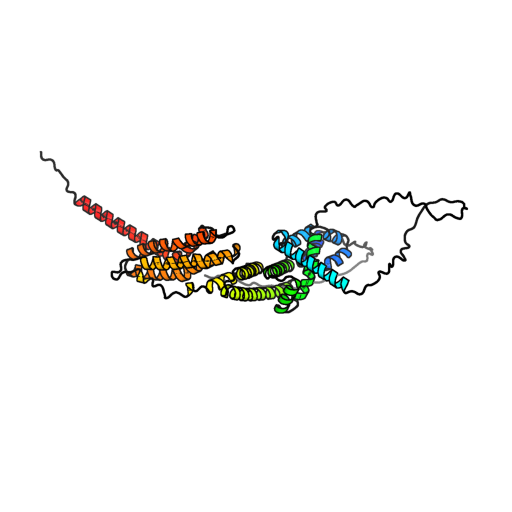63.854 -21.559 -66.969 1.00 61.09 137 PRO A N 1
ATOM 1024 C CA . PRO A 1 137 ? 62.476 -21.606 -67.464 1.00 61.09 137 PRO A CA 1
ATOM 1025 C C . PRO A 1 137 ? 62.134 -22.936 -68.173 1.00 61.09 137 PRO A C 1
ATOM 1027 O O . PRO A 1 137 ? 62.947 -23.848 -68.209 1.00 61.09 137 PRO A O 1
ATOM 1030 N N . GLU A 1 138 ? 60.960 -22.965 -68.810 1.00 42.94 138 GLU A N 1
ATOM 1031 C CA . GLU A 1 138 ? 60.407 -24.046 -69.645 1.00 42.94 138 GLU A CA 1
ATOM 1032 C C . GLU A 1 138 ? 59.733 -25.186 -68.877 1.00 42.94 138 GLU A C 1
ATOM 1034 O O . GLU A 1 138 ? 60.365 -26.167 -68.526 1.00 42.94 138 GLU A O 1
ATOM 1039 N N . GLU A 1 139 ? 58.407 -25.102 -68.727 1.00 44.69 139 GLU A N 1
ATOM 1040 C CA . GLU A 1 139 ? 57.542 -26.171 -69.241 1.00 44.69 139 GLU A CA 1
ATOM 1041 C C . GLU A 1 139 ? 56.106 -25.654 -69.390 1.00 44.69 139 GLU A C 1
ATOM 1043 O O . GLU A 1 139 ? 55.436 -25.259 -68.436 1.00 44.69 139 GLU A O 1
ATOM 1048 N N . MET A 1 140 ? 55.665 -25.577 -70.642 1.00 51.88 140 MET A N 1
ATOM 1049 C CA . MET A 1 140 ? 54.291 -25.295 -71.027 1.00 51.88 140 MET A CA 1
ATOM 1050 C C . MET A 1 140 ? 53.485 -26.587 -70.879 1.00 51.88 140 MET A C 1
ATOM 1052 O O . MET A 1 140 ? 53.771 -27.560 -71.568 1.00 51.88 140 MET A O 1
ATOM 1056 N N . GLY A 1 141 ? 52.421 -26.539 -70.079 1.00 48.66 141 GLY A N 1
ATOM 1057 C CA . GLY A 1 141 ? 51.299 -27.469 -70.181 1.00 48.66 141 GLY A CA 1
ATOM 1058 C C . GLY A 1 141 ? 51.264 -28.547 -69.107 1.00 48.66 141 GLY A C 1
ATOM 1059 O O . GLY A 1 141 ? 52.045 -29.480 -69.158 1.00 48.66 141 GLY A O 1
ATOM 1060 N N . ASP A 1 142 ? 50.316 -28.410 -68.177 1.00 40.19 142 ASP A N 1
ATOM 1061 C CA . ASP A 1 142 ? 49.332 -29.444 -67.811 1.00 40.19 142 ASP A CA 1
ATOM 1062 C C . ASP A 1 142 ? 48.517 -28.937 -66.602 1.00 40.19 142 ASP A C 1
ATOM 1064 O O . ASP A 1 142 ? 48.907 -29.089 -65.446 1.00 40.19 142 ASP A O 1
ATOM 1068 N N . PHE A 1 143 ? 47.412 -28.224 -66.857 1.00 48.38 143 PHE A N 1
ATOM 1069 C CA . PHE A 1 143 ? 46.543 -27.678 -65.805 1.00 48.38 143 PHE A CA 1
ATOM 1070 C C . PHE A 1 143 ? 45.206 -28.419 -65.768 1.00 48.38 143 PHE A C 1
ATOM 1072 O O . PHE A 1 143 ? 44.158 -27.823 -66.000 1.00 48.38 143 PHE A O 1
ATOM 1079 N N . VAL A 1 144 ? 45.233 -29.720 -65.464 1.00 48.69 144 VAL A N 1
ATOM 1080 C CA . VAL A 1 144 ? 44.080 -30.429 -64.889 1.00 48.69 144 VAL A CA 1
ATOM 1081 C C . VAL A 1 144 ? 44.569 -31.501 -63.906 1.00 48.69 144 VAL A C 1
ATOM 1083 O O . VAL A 1 144 ? 44.859 -32.626 -64.287 1.00 48.69 144 VAL A O 1
ATOM 1086 N N . GLY A 1 145 ? 44.576 -31.171 -62.610 1.00 51.22 145 GLY A N 1
ATOM 1087 C CA . GLY A 1 145 ? 44.499 -32.180 -61.545 1.00 51.22 145 GLY A CA 1
ATOM 1088 C C . GLY A 1 145 ? 45.724 -32.330 -60.643 1.00 51.22 145 GLY A C 1
ATOM 1089 O O . GLY A 1 145 ? 46.420 -33.331 -60.723 1.00 51.22 145 GLY A O 1
ATOM 1090 N N . ALA A 1 146 ? 45.918 -31.407 -59.695 1.00 42.72 146 ALA A N 1
ATOM 1091 C CA . ALA A 1 146 ? 46.725 -31.660 -58.493 1.00 42.72 146 ALA A CA 1
ATOM 1092 C C . ALA A 1 146 ? 46.456 -30.618 -57.385 1.00 42.72 146 ALA A C 1
ATOM 1094 O O . ALA A 1 146 ? 47.269 -29.740 -57.129 1.00 42.72 146 ALA A O 1
ATOM 1095 N N . PHE A 1 147 ? 45.323 -30.726 -56.683 1.00 45.59 147 PHE A N 1
ATOM 1096 C CA . PHE A 1 147 ? 45.149 -30.106 -55.357 1.00 45.59 147 PHE A CA 1
ATOM 1097 C C . PHE A 1 147 ? 44.814 -31.179 -54.310 1.00 45.59 147 PHE A C 1
ATOM 1099 O O . PHE A 1 147 ? 43.820 -31.108 -53.596 1.00 45.59 147 PHE A O 1
ATOM 1106 N N . GLN A 1 148 ? 45.663 -32.202 -54.220 1.00 48.97 148 GLN A N 1
ATOM 1107 C CA . GLN A 1 148 ? 45.826 -33.011 -53.011 1.00 48.97 148 GLN A CA 1
ATOM 1108 C C . GLN A 1 148 ? 47.191 -32.647 -52.429 1.00 48.97 148 GLN A C 1
ATOM 1110 O O . GLN A 1 148 ? 48.208 -33.148 -52.892 1.00 48.97 148 GLN A O 1
ATOM 1115 N N . GLY A 1 149 ? 47.231 -31.724 -51.462 1.00 50.59 149 GLY A N 1
ATOM 1116 C CA . GLY A 1 149 ? 48.495 -31.408 -50.786 1.00 50.59 149 GLY A CA 1
ATOM 1117 C C . GLY A 1 149 ? 48.662 -30.020 -50.176 1.00 50.59 149 GLY A C 1
ATOM 1118 O O . GLY A 1 149 ? 49.737 -29.745 -49.655 1.00 50.59 149 GLY A O 1
ATOM 1119 N N . ILE A 1 150 ? 47.649 -29.147 -50.181 1.00 40.88 150 ILE A N 1
ATOM 1120 C CA . ILE A 1 150 ? 47.697 -27.927 -49.364 1.00 40.88 150 ILE A CA 1
ATOM 1121 C C . ILE A 1 150 ? 47.069 -28.253 -48.013 1.00 40.88 150 ILE A C 1
ATOM 1123 O O . ILE A 1 150 ? 45.848 -28.316 -47.875 1.00 40.88 150 ILE A O 1
ATOM 1127 N N . SER A 1 151 ? 47.917 -28.461 -47.008 1.00 48.22 151 SER A N 1
ATOM 1128 C CA . SER A 1 151 ? 47.530 -28.357 -45.605 1.00 48.22 151 SER A CA 1
ATOM 1129 C C . SER A 1 151 ? 47.069 -26.924 -45.352 1.00 48.22 151 SER A C 1
ATOM 1131 O O . SER A 1 151 ? 47.864 -26.054 -44.999 1.00 48.22 151 SER A O 1
ATOM 1133 N N . VAL A 1 152 ? 45.777 -26.672 -45.566 1.00 44.00 152 VAL A N 1
ATOM 1134 C CA . VAL A 1 152 ? 45.095 -25.482 -45.066 1.00 44.00 152 VAL A CA 1
ATOM 1135 C C . VAL A 1 152 ? 45.228 -25.551 -43.553 1.00 44.00 152 VAL A C 1
ATOM 1137 O O . VAL A 1 152 ? 44.573 -26.357 -42.893 1.00 44.00 152 VAL A O 1
ATOM 1140 N N . SER A 1 153 ? 46.136 -24.756 -42.993 1.00 46.19 153 SER A N 1
ATOM 1141 C CA . SER A 1 153 ? 46.159 -24.506 -41.562 1.00 46.19 153 SER A CA 1
ATOM 1142 C C . SER A 1 153 ? 44.785 -23.965 -41.192 1.00 46.19 153 SER A C 1
ATOM 1144 O O . SER A 1 153 ? 44.459 -22.829 -41.546 1.00 46.19 153 SER A O 1
ATOM 1146 N N . SER A 1 154 ? 43.971 -24.797 -40.537 1.00 44.78 154 SER A N 1
ATOM 1147 C CA . SER A 1 154 ? 42.686 -24.391 -39.982 1.00 44.78 154 SER A CA 1
ATOM 1148 C C . SER A 1 154 ? 42.858 -23.052 -39.268 1.00 44.78 154 SER A C 1
ATOM 1150 O O . SER A 1 154 ? 43.828 -22.902 -38.510 1.00 44.78 154 SER A O 1
ATOM 1152 N N . PRO A 1 155 ? 41.951 -22.079 -39.474 1.00 46.31 155 PRO A N 1
ATOM 1153 C CA . PRO A 1 155 ? 41.943 -20.868 -38.677 1.00 46.31 155 PRO A CA 1
ATOM 1154 C C . PRO A 1 155 ? 41.947 -21.312 -37.222 1.00 46.31 155 PRO A C 1
ATOM 1156 O O . PRO A 1 155 ? 41.058 -22.054 -36.800 1.00 46.31 155 PRO A O 1
ATOM 1159 N N . LYS A 1 156 ? 42.987 -20.928 -36.476 1.00 42.50 156 LYS A N 1
ATOM 1160 C CA . LYS A 1 156 ? 43.020 -21.111 -35.030 1.00 42.50 156 LYS A CA 1
ATOM 1161 C C . LYS A 1 156 ? 41.734 -20.491 -34.510 1.00 42.50 156 LYS A C 1
ATOM 1163 O O . LYS A 1 156 ? 41.605 -19.269 -34.505 1.00 42.50 156 LYS A O 1
ATOM 1168 N N . THR A 1 157 ? 40.782 -21.334 -34.123 1.00 44.41 157 THR A N 1
ATOM 1169 C CA . THR A 1 157 ? 39.599 -20.926 -33.380 1.00 44.41 157 THR A CA 1
ATOM 1170 C C . THR A 1 157 ? 40.111 -20.078 -32.224 1.00 44.41 157 THR A C 1
ATOM 1172 O O . THR A 1 157 ? 40.897 -20.600 -31.421 1.00 44.41 157 THR A O 1
ATOM 1175 N N . PRO A 1 158 ? 39.780 -18.775 -32.159 1.00 47.69 158 PRO A N 1
ATOM 1176 C CA . PRO A 1 158 ? 40.190 -17.962 -31.037 1.00 47.69 158 PRO A CA 1
ATOM 1177 C C . PRO A 1 158 ? 39.617 -18.638 -29.800 1.00 47.69 158 PRO A C 1
ATOM 1179 O O . PRO A 1 158 ? 38.406 -18.804 -29.669 1.00 47.69 158 PRO A O 1
ATOM 1182 N N . SER A 1 159 ? 40.516 -19.104 -28.937 1.00 41.22 159 SER A N 1
ATOM 1183 C CA . SER A 1 159 ? 40.194 -19.561 -27.595 1.00 41.22 159 SER A CA 1
ATOM 1184 C C . SER A 1 159 ? 39.320 -18.482 -26.960 1.00 41.22 159 SER A C 1
ATOM 1186 O O . SER A 1 159 ? 39.822 -17.412 -26.603 1.00 41.22 159 SER A O 1
ATOM 1188 N N . TYR A 1 160 ? 38.015 -18.751 -26.866 1.00 44.09 160 TYR A N 1
ATOM 1189 C CA . TYR A 1 160 ? 37.044 -17.951 -26.135 1.00 44.09 160 TYR A CA 1
ATOM 1190 C C . TYR A 1 160 ? 37.440 -18.005 -24.659 1.00 44.09 160 TYR A C 1
ATOM 1192 O O . TYR A 1 160 ? 36.911 -18.771 -23.860 1.00 44.09 160 TYR A O 1
ATOM 1200 N N . SER A 1 161 ? 38.415 -17.180 -24.279 1.00 46.41 161 SER A N 1
ATOM 1201 C CA . SER A 1 161 ? 38.471 -16.719 -22.904 1.00 46.41 161 SER A CA 1
ATOM 1202 C C . SER A 1 161 ? 37.117 -16.065 -22.653 1.00 46.41 161 SER A C 1
ATOM 1204 O O . SER A 1 161 ? 36.730 -15.160 -23.396 1.00 46.41 161 SER A O 1
ATOM 1206 N N . HIS A 1 162 ? 36.366 -16.566 -21.673 1.00 45.94 162 HIS A N 1
ATOM 1207 C CA . HIS A 1 162 ? 35.188 -15.891 -21.147 1.00 45.94 162 HIS A CA 1
ATOM 1208 C C . HIS A 1 162 ? 35.653 -14.546 -20.580 1.00 45.94 162 HIS A C 1
ATOM 1210 O O . HIS A 1 162 ? 35.925 -14.410 -19.387 1.00 45.94 162 HIS A O 1
ATOM 1216 N N . GLN A 1 163 ? 35.844 -13.556 -21.454 1.00 56.88 163 GLN A N 1
ATOM 1217 C CA . GLN A 1 163 ? 36.106 -12.193 -21.047 1.00 56.88 163 GLN A CA 1
ATOM 1218 C C . GLN A 1 163 ? 34.856 -11.768 -20.296 1.00 56.88 163 GLN A C 1
ATOM 1220 O O . GLN A 1 163 ? 33.789 -11.633 -20.892 1.00 56.88 163 GLN A O 1
ATOM 1225 N N . LYS A 1 164 ? 34.978 -11.648 -18.969 1.00 71.88 164 LYS A N 1
ATOM 1226 C CA . LYS A 1 164 ? 33.923 -11.104 -18.114 1.00 71.88 164 LYS A CA 1
ATOM 1227 C C . LYS A 1 164 ? 33.396 -9.847 -18.797 1.00 71.88 164 LYS A C 1
ATOM 1229 O O . LYS A 1 164 ? 34.181 -8.942 -19.081 1.00 71.88 164 LYS A O 1
ATOM 1234 N N . GLU A 1 165 ? 32.102 -9.822 -19.104 1.00 82.62 165 GLU A N 1
ATOM 1235 C CA . GLU A 1 165 ? 31.482 -8.675 -19.758 1.00 82.62 165 GLU A CA 1
ATOM 1236 C C . GLU A 1 165 ? 31.789 -7.406 -18.962 1.00 82.62 165 GLU A C 1
ATOM 1238 O O . GLU A 1 165 ? 31.342 -7.243 -17.824 1.00 82.62 165 GLU A O 1
ATOM 1243 N N . SER A 1 166 ? 32.568 -6.509 -19.564 1.00 90.25 166 SER A N 1
ATOM 1244 C CA . SER A 1 166 ? 32.879 -5.209 -18.974 1.00 90.25 166 SER A CA 1
ATOM 1245 C C . SER A 1 166 ? 31.588 -4.409 -18.771 1.00 90.25 166 SER A C 1
ATOM 1247 O O . SER A 1 166 ? 30.688 -4.414 -19.621 1.00 90.25 166 SER A O 1
ATOM 1249 N N . PHE A 1 167 ? 31.517 -3.645 -17.676 1.00 90.25 167 PHE A N 1
ATOM 1250 C CA . PHE A 1 167 ? 30.404 -2.727 -17.398 1.00 90.25 167 PHE A CA 1
ATOM 1251 C C . PHE A 1 167 ? 30.166 -1.734 -18.538 1.00 90.25 167 PHE A C 1
ATOM 1253 O O . PHE A 1 167 ? 29.038 -1.294 -18.763 1.00 90.25 167 PHE A O 1
ATOM 1260 N N . LYS A 1 168 ? 31.218 -1.400 -19.292 1.00 88.38 168 LYS A N 1
ATOM 1261 C CA . LYS A 1 168 ? 31.116 -0.562 -20.482 1.00 88.38 168 LYS A CA 1
ATOM 1262 C C . LYS A 1 168 ? 30.268 -1.221 -21.566 1.00 88.38 168 LYS A C 1
ATOM 1264 O O . LYS A 1 168 ? 29.432 -0.543 -22.155 1.00 88.38 168 LYS A O 1
ATOM 1269 N N . THR A 1 169 ? 30.487 -2.506 -21.840 1.00 90.56 169 THR A N 1
ATOM 1270 C CA . THR A 1 169 ? 29.750 -3.252 -22.871 1.00 90.56 169 THR A CA 1
ATOM 1271 C C . THR A 1 169 ? 28.281 -3.379 -22.483 1.00 90.56 169 THR A C 1
ATOM 1273 O O . THR A 1 169 ? 27.409 -3.044 -23.283 1.00 90.56 169 THR A O 1
ATOM 1276 N N . LYS A 1 170 ? 28.010 -3.731 -21.219 1.00 91.88 170 LYS A N 1
ATOM 1277 C CA . LYS A 1 170 ? 26.647 -3.794 -20.669 1.00 91.88 170 LYS A CA 1
ATOM 1278 C C . LYS A 1 170 ? 25.921 -2.451 -20.770 1.00 91.88 170 LYS A C 1
ATOM 1280 O O . LYS A 1 170 ? 24.809 -2.371 -21.286 1.00 91.88 170 LYS A O 1
ATOM 1285 N N . TYR A 1 171 ? 26.577 -1.366 -20.358 1.00 91.62 171 TYR A N 1
ATOM 1286 C CA . TYR A 1 171 ? 26.001 -0.027 -20.466 1.00 91.62 171 TYR A CA 1
ATOM 1287 C C . TYR A 1 171 ? 25.800 0.409 -21.923 1.00 91.62 171 TYR A C 1
ATOM 1289 O O . TYR A 1 171 ? 24.785 1.021 -22.244 1.00 91.62 171 TYR A O 1
ATOM 1297 N N . ALA A 1 172 ? 26.745 0.104 -22.819 1.00 90.56 172 ALA A N 1
ATOM 1298 C CA . ALA A 1 172 ? 26.631 0.437 -24.237 1.00 90.56 172 ALA A CA 1
ATOM 1299 C C . ALA A 1 172 ? 25.427 -0.257 -24.891 1.00 90.56 172 ALA A C 1
ATOM 1301 O O . ALA A 1 172 ? 24.709 0.400 -25.648 1.00 90.56 172 ALA A O 1
ATOM 1302 N N . ARG A 1 173 ? 25.173 -1.527 -24.542 1.00 92.81 173 ARG A N 1
ATOM 1303 C CA . ARG A 1 173 ? 23.973 -2.279 -24.942 1.00 92.81 173 ARG A CA 1
ATOM 1304 C C . ARG A 1 173 ? 22.705 -1.546 -24.506 1.00 92.81 173 ARG A C 1
ATOM 1306 O O . ARG A 1 173 ? 21.922 -1.125 -25.354 1.00 92.81 173 ARG A O 1
ATOM 1313 N N . VAL A 1 174 ? 22.554 -1.279 -23.207 1.00 93.44 174 VAL A N 1
ATOM 1314 C CA . VAL A 1 174 ? 21.365 -0.594 -22.664 1.00 93.44 174 VAL A CA 1
ATOM 1315 C C . VAL A 1 174 ? 21.175 0.797 -23.262 1.00 93.44 174 VAL A C 1
ATOM 1317 O O . VAL A 1 174 ? 20.077 1.162 -23.673 1.00 93.44 174 VAL A O 1
ATOM 1320 N N . HIS A 1 175 ? 22.247 1.574 -23.382 1.00 92.25 175 HIS A N 1
ATOM 1321 C CA . HIS A 1 175 ? 22.189 2.895 -23.994 1.00 92.25 175 HIS A CA 1
ATOM 1322 C C . HIS A 1 175 ? 21.775 2.827 -25.475 1.00 92.25 175 HIS A C 1
ATOM 1324 O O . HIS A 1 175 ? 21.066 3.714 -25.945 1.00 92.25 175 HIS A O 1
ATOM 1330 N N . GLY A 1 176 ? 22.192 1.798 -26.220 1.00 92.31 176 GLY A N 1
ATOM 1331 C CA . GLY A 1 176 ? 21.752 1.562 -27.598 1.00 92.31 176 GLY A CA 1
ATOM 1332 C C . GLY A 1 176 ? 20.248 1.301 -27.711 1.00 92.31 176 GLY A C 1
ATOM 1333 O O . GLY A 1 176 ? 19.615 1.833 -28.620 1.00 92.31 176 GLY A O 1
ATOM 1334 N N . LEU A 1 177 ? 19.684 0.556 -26.756 1.00 92.75 177 LEU A N 1
ATOM 1335 C CA . LEU A 1 177 ? 18.265 0.186 -26.718 1.00 92.75 177 LEU A CA 1
ATOM 1336 C C . LEU A 1 177 ? 17.360 1.323 -26.221 1.00 92.75 177 LEU A C 1
ATOM 1338 O O . LEU A 1 177 ? 16.309 1.574 -26.804 1.00 92.75 177 LEU A O 1
ATOM 1342 N N . LEU A 1 178 ? 17.772 2.048 -25.176 1.00 93.31 178 LEU A N 1
ATOM 1343 C CA . LEU A 1 178 ? 16.938 3.080 -24.544 1.00 93.31 178 LEU A CA 1
ATOM 1344 C C . LEU A 1 178 ? 17.031 4.447 -25.228 1.00 93.31 178 LEU A C 1
ATOM 1346 O O . LEU A 1 178 ? 16.081 5.229 -25.196 1.00 93.31 178 LEU A O 1
ATOM 1350 N N . LYS A 1 179 ? 18.154 4.767 -25.881 1.00 91.94 179 LYS A N 1
ATOM 1351 C CA . LYS A 1 179 ? 18.327 6.070 -26.541 1.00 91.94 179 LYS A CA 1
ATOM 1352 C C . LYS A 1 179 ? 17.255 6.363 -27.607 1.00 91.94 179 LYS A C 1
ATOM 1354 O O . LYS A 1 179 ? 16.783 7.499 -27.634 1.00 91.94 179 LYS A O 1
ATOM 1359 N N . PRO A 1 180 ? 16.842 5.428 -28.482 1.00 91.94 180 PRO A N 1
ATOM 1360 C CA . PRO A 1 180 ? 15.742 5.670 -29.415 1.00 91.94 180 PRO A CA 1
ATOM 1361 C C . PRO A 1 180 ? 14.433 6.066 -28.719 1.00 91.94 180 PRO A C 1
ATOM 1363 O O . PRO A 1 180 ? 13.776 6.998 -29.179 1.00 91.94 180 PRO A O 1
ATOM 1366 N N . LEU A 1 181 ? 14.113 5.443 -27.578 1.00 90.25 181 LEU A N 1
ATOM 1367 C CA . LEU A 1 181 ? 12.890 5.714 -26.811 1.00 90.25 181 LEU A CA 1
ATOM 1368 C C . LEU A 1 181 ? 12.863 7.139 -26.245 1.00 90.25 181 LEU A C 1
ATOM 1370 O O . LEU A 1 181 ? 11.808 7.760 -26.175 1.00 90.25 181 LEU A O 1
ATOM 1374 N N . THR A 1 182 ? 14.028 7.722 -25.939 1.00 90.50 182 THR A N 1
ATOM 1375 C CA . THR A 1 182 ? 14.099 9.117 -25.461 1.00 90.50 182 THR A CA 1
ATOM 1376 C C . THR A 1 182 ? 13.607 10.150 -26.476 1.00 90.50 182 THR A C 1
ATOM 1378 O O . THR A 1 182 ? 13.268 11.265 -26.090 1.00 90.50 182 THR A O 1
ATOM 1381 N N . ARG A 1 183 ? 13.535 9.801 -27.769 1.00 89.94 183 ARG A N 1
ATOM 1382 C CA . ARG A 1 183 ? 12.954 10.685 -28.791 1.00 89.94 183 ARG A CA 1
ATOM 1383 C C . ARG A 1 183 ? 11.441 10.813 -28.635 1.00 89.94 183 ARG A C 1
ATOM 1385 O O . ARG A 1 183 ? 10.912 11.885 -28.902 1.00 89.94 183 ARG A O 1
ATOM 1392 N N . LEU A 1 184 ? 10.777 9.754 -28.167 1.00 89.00 184 LEU A N 1
ATOM 1393 C CA . LEU A 1 184 ? 9.328 9.731 -27.961 1.00 89.00 184 LEU A CA 1
ATOM 1394 C C . LEU A 1 184 ? 8.915 10.722 -26.876 1.00 89.00 184 LEU A C 1
ATOM 1396 O O . LEU A 1 184 ? 7.920 11.412 -27.028 1.00 89.00 184 LEU A O 1
ATOM 1400 N N . LEU A 1 185 ? 9.745 10.887 -25.841 1.00 90.38 185 LEU A N 1
ATOM 1401 C CA . LEU A 1 185 ? 9.514 11.805 -24.718 1.00 90.38 185 LEU A CA 1
ATOM 1402 C C . LEU A 1 185 ? 9.498 13.296 -25.104 1.00 90.38 185 LEU A C 1
ATOM 1404 O O . LEU A 1 185 ? 9.249 14.145 -24.251 1.00 90.38 185 LEU A O 1
ATOM 1408 N N . SER A 1 186 ? 9.796 13.628 -26.364 1.00 90.31 186 SER A N 1
ATOM 1409 C CA . SER A 1 186 ? 9.618 14.987 -26.898 1.00 90.31 186 SER A CA 1
ATOM 1410 C C . SER A 1 186 ? 8.172 15.265 -27.338 1.00 90.31 186 SER A C 1
ATOM 1412 O O . SER A 1 186 ? 7.832 16.419 -27.592 1.00 90.31 186 SER A O 1
ATOM 1414 N N . SER A 1 187 ? 7.338 14.227 -27.438 1.00 91.75 187 SER A N 1
ATOM 1415 C CA . SER A 1 187 ? 5.910 14.303 -27.755 1.00 91.75 187 SER A CA 1
ATOM 1416 C C . SER A 1 187 ? 5.056 14.511 -26.491 1.00 91.75 187 SER A C 1
ATOM 1418 O O . SER A 1 187 ? 5.536 14.282 -25.379 1.00 91.75 187 SER A O 1
ATOM 1420 N N . PRO A 1 188 ? 3.776 14.912 -26.625 1.00 89.81 188 PRO A N 1
ATOM 1421 C CA . PRO A 1 188 ? 2.860 15.017 -25.490 1.00 89.81 188 PRO A CA 1
ATOM 1422 C C . PRO A 1 188 ? 2.667 13.681 -24.739 1.00 89.81 188 PRO A C 1
ATOM 1424 O O . PRO A 1 188 ? 2.662 12.629 -25.382 1.00 89.81 188 PRO A O 1
ATOM 1427 N N . PRO A 1 189 ? 2.391 13.694 -23.418 1.00 85.75 189 PRO A N 1
ATOM 1428 C CA . PRO A 1 189 ? 2.354 12.488 -22.576 1.00 85.75 189 PRO A CA 1
ATOM 1429 C C . PRO A 1 189 ? 1.448 11.346 -23.065 1.00 85.75 189 PRO A C 1
ATOM 1431 O O . PRO A 1 189 ? 1.797 10.181 -22.940 1.00 85.75 189 PRO A O 1
ATOM 1434 N N . HIS A 1 190 ? 0.287 11.650 -23.649 1.00 86.69 190 HIS A N 1
ATOM 1435 C CA . HIS A 1 190 ? -0.631 10.619 -24.153 1.00 86.69 190 HIS A CA 1
ATOM 1436 C C . HIS A 1 190 ? -0.102 9.909 -25.406 1.00 86.69 190 HIS A C 1
ATOM 1438 O O . HIS A 1 190 ? -0.308 8.709 -25.564 1.00 86.69 190 HIS A O 1
ATOM 1444 N N . VAL A 1 191 ? 0.602 10.642 -26.273 1.00 90.81 191 VAL A N 1
ATOM 1445 C CA . VAL A 1 191 ? 1.262 10.079 -27.458 1.00 90.81 191 VAL A CA 1
ATOM 1446 C C . VAL A 1 191 ? 2.448 9.229 -27.023 1.00 90.81 191 VAL A C 1
ATOM 1448 O O . VAL A 1 191 ? 2.628 8.136 -27.542 1.00 90.81 191 VAL A O 1
ATOM 1451 N N . VAL A 1 192 ? 3.202 9.687 -26.013 1.00 89.56 192 VAL A N 1
ATOM 1452 C CA . VAL A 1 192 ? 4.317 8.928 -25.425 1.00 89.56 192 VAL A CA 1
ATOM 1453 C C . VAL A 1 192 ? 3.867 7.538 -24.994 1.00 89.56 192 VAL A C 1
ATOM 1455 O O . VAL A 1 192 ? 4.508 6.570 -25.382 1.00 89.56 192 VAL A O 1
ATOM 1458 N N . LEU A 1 193 ? 2.781 7.434 -24.222 1.00 89.75 193 LEU A N 1
ATOM 1459 C CA . LEU A 1 193 ? 2.294 6.142 -23.729 1.00 89.75 193 LEU A CA 1
ATOM 1460 C C . LEU A 1 193 ? 1.808 5.248 -24.874 1.00 89.75 193 LEU A C 1
ATOM 1462 O O . LEU A 1 193 ? 2.219 4.099 -24.964 1.00 89.75 193 LEU A O 1
ATOM 1466 N N . SER A 1 194 ? 1.024 5.788 -25.813 1.00 90.12 194 SER A N 1
ATOM 1467 C CA . SER A 1 194 ? 0.557 5.022 -26.978 1.00 90.12 194 SER A CA 1
ATOM 1468 C C . SER A 1 194 ? 1.715 4.500 -27.840 1.00 90.12 194 SER A C 1
ATOM 1470 O O . SER A 1 194 ? 1.721 3.336 -28.244 1.00 90.12 194 SER A O 1
ATOM 1472 N N . ASP A 1 195 ? 2.709 5.344 -28.119 1.00 89.69 195 ASP A N 1
ATOM 1473 C CA . ASP A 1 195 ? 3.880 4.973 -28.916 1.00 89.69 195 ASP A CA 1
ATOM 1474 C C . ASP A 1 195 ? 4.788 3.992 -28.165 1.00 89.69 195 ASP A C 1
ATOM 1476 O O . ASP A 1 195 ? 5.392 3.106 -28.777 1.00 89.69 195 ASP A O 1
ATOM 1480 N N . LEU A 1 196 ? 4.900 4.140 -26.841 1.00 88.00 196 LEU A N 1
ATOM 1481 C CA . LEU A 1 196 ? 5.684 3.250 -25.995 1.00 88.00 196 LEU A CA 1
ATOM 1482 C C . LEU A 1 196 ? 5.016 1.876 -25.900 1.00 88.00 196 LEU A C 1
ATOM 1484 O O . LEU A 1 196 ? 5.694 0.884 -26.152 1.00 88.00 196 LEU A O 1
ATOM 1488 N N . ALA A 1 197 ? 3.706 1.803 -25.670 1.00 87.38 197 ALA A N 1
ATOM 1489 C CA . ALA A 1 197 ? 2.943 0.556 -25.707 1.00 87.38 197 ALA A CA 1
ATOM 1490 C C . ALA A 1 197 ? 3.094 -0.158 -27.064 1.00 87.38 197 ALA A C 1
ATOM 1492 O O . ALA A 1 197 ? 3.433 -1.343 -27.120 1.00 87.38 197 ALA A O 1
ATOM 1493 N N . ALA A 1 198 ? 2.975 0.577 -28.178 1.00 86.94 198 ALA A N 1
ATOM 1494 C CA . ALA A 1 198 ? 3.167 0.022 -29.520 1.00 86.94 198 ALA A CA 1
ATOM 1495 C C . ALA A 1 198 ? 4.588 -0.532 -29.740 1.00 86.94 198 ALA A C 1
ATOM 1497 O O . ALA A 1 198 ? 4.782 -1.545 -30.420 1.00 86.94 198 ALA A O 1
ATOM 1498 N N . GLN A 1 199 ? 5.606 0.117 -29.170 1.00 82.62 199 GLN A N 1
ATOM 1499 C CA . GLN A 1 199 ? 6.994 -0.293 -29.358 1.00 82.62 199 GLN A CA 1
ATOM 1500 C C . GLN A 1 199 ? 7.445 -1.393 -28.404 1.00 82.62 199 GLN A C 1
ATOM 1502 O O . GLN A 1 199 ? 8.254 -2.238 -28.803 1.00 82.62 199 GLN A O 1
ATOM 1507 N N . VAL A 1 200 ? 6.970 -1.377 -27.167 1.00 74.38 200 VAL A N 1
ATOM 1508 C CA . VAL A 1 200 ? 7.597 -2.104 -26.071 1.00 74.38 200 VAL A CA 1
ATOM 1509 C C . VAL A 1 200 ? 6.878 -3.412 -25.810 1.00 74.38 200 VAL A C 1
ATOM 1511 O O . VAL A 1 200 ? 7.574 -4.412 -25.900 1.00 74.38 200 VAL A O 1
ATOM 1514 N N . THR A 1 201 ? 5.551 -3.465 -25.594 1.00 68.12 201 THR A N 1
ATOM 1515 C CA . THR A 1 201 ? 4.864 -4.724 -25.197 1.00 68.12 201 THR A CA 1
ATOM 1516 C C . THR A 1 201 ? 3.336 -4.605 -25.046 1.00 68.12 201 THR A C 1
ATOM 1518 O O . THR A 1 201 ? 2.838 -3.493 -24.926 1.00 68.12 201 THR A O 1
ATOM 1521 N N . PRO A 1 202 ? 2.593 -5.740 -25.034 1.00 75.19 202 PRO A N 1
ATOM 1522 C CA . PRO A 1 202 ? 1.135 -5.760 -24.877 1.00 75.19 202 PRO A CA 1
ATOM 1523 C C . PRO A 1 202 ? 0.627 -5.744 -23.421 1.00 75.19 202 PRO A C 1
ATOM 1525 O O . PRO A 1 202 ? -0.573 -5.579 -23.237 1.00 75.19 202 PRO A O 1
ATOM 1528 N N . SER A 1 203 ? 1.480 -5.962 -22.408 1.00 89.69 203 SER A N 1
ATOM 1529 C CA . SER A 1 203 ? 1.055 -6.025 -20.998 1.00 89.69 203 SER A CA 1
ATOM 1530 C C . SER A 1 203 ? 1.367 -4.727 -20.246 1.00 89.69 203 SER A C 1
ATOM 1532 O O . SER A 1 203 ? 2.404 -4.098 -20.491 1.00 89.69 203 SER A O 1
ATOM 1534 N N . LEU A 1 204 ? 0.506 -4.365 -19.290 1.00 91.69 204 LEU A N 1
ATOM 1535 C CA . LEU A 1 204 ? 0.662 -3.158 -18.467 1.00 91.69 204 LEU A CA 1
ATOM 1536 C C . LEU A 1 204 ? 1.923 -3.262 -17.599 1.00 91.69 204 LEU A C 1
ATOM 1538 O O . LEU A 1 204 ? 2.702 -2.318 -17.460 1.00 91.69 204 LEU A O 1
ATOM 1542 N N . TYR A 1 205 ? 2.202 -4.459 -17.086 1.00 92.12 205 TYR A N 1
ATOM 1543 C CA . TYR A 1 205 ? 3.363 -4.671 -16.225 1.00 92.12 205 TYR A CA 1
ATOM 1544 C C . TYR A 1 205 ? 4.698 -4.401 -16.940 1.00 92.12 205 TYR A C 1
ATOM 1546 O O . TYR A 1 205 ? 5.613 -3.787 -16.385 1.00 92.12 205 TYR A O 1
ATOM 1554 N N . GLN A 1 206 ? 4.824 -4.816 -18.203 1.00 91.38 206 GLN A N 1
ATOM 1555 C CA . GLN A 1 206 ? 6.046 -4.587 -18.977 1.00 91.38 206 GLN A CA 1
ATOM 1556 C C . GLN A 1 206 ? 6.198 -3.118 -19.397 1.00 91.38 206 GLN A C 1
ATOM 1558 O O . GLN A 1 206 ? 7.321 -2.598 -19.425 1.00 91.38 206 GLN A O 1
ATOM 1563 N N . GLU A 1 207 ? 5.086 -2.433 -19.679 1.00 93.31 207 GLU A N 1
ATOM 1564 C CA . GLU A 1 207 ? 5.073 -0.986 -19.908 1.00 93.31 207 GLU A CA 1
ATOM 1565 C C . GLU A 1 207 ? 5.573 -0.231 -18.664 1.00 93.31 207 GLU A C 1
ATOM 1567 O O . GLU A 1 207 ? 6.533 0.542 -18.756 1.00 93.31 207 GLU A O 1
ATOM 1572 N N . ALA A 1 208 ? 5.030 -0.550 -17.485 1.00 95.12 208 ALA A N 1
ATOM 1573 C CA . ALA A 1 208 ? 5.443 0.004 -16.196 1.00 95.12 208 ALA A CA 1
ATOM 1574 C C . ALA A 1 208 ? 6.947 -0.174 -15.920 1.00 95.12 208 ALA A C 1
ATOM 1576 O O . ALA A 1 208 ? 7.659 0.787 -15.608 1.00 95.12 208 ALA A O 1
ATOM 1577 N N . LYS A 1 209 ? 7.472 -1.392 -16.109 1.00 93.12 209 LYS A N 1
ATOM 1578 C CA . LYS A 1 209 ? 8.906 -1.680 -15.941 1.00 93.12 209 LYS A CA 1
ATOM 1579 C C . LYS A 1 209 ? 9.779 -0.915 -16.932 1.00 93.12 209 LYS A C 1
ATOM 1581 O O . LYS A 1 209 ? 10.892 -0.514 -16.591 1.00 93.12 209 LYS A O 1
ATOM 1586 N N . THR A 1 210 ? 9.287 -0.671 -18.142 1.00 93.88 210 THR A N 1
ATOM 1587 C CA . THR A 1 210 ? 10.021 0.115 -19.138 1.00 93.88 210 THR A CA 1
ATOM 1588 C C . THR A 1 210 ? 10.053 1.593 -18.773 1.00 93.88 210 THR A C 1
ATOM 1590 O O . THR A 1 210 ? 11.111 2.217 -18.874 1.00 93.88 210 THR A O 1
ATOM 1593 N N . LEU A 1 211 ? 8.944 2.147 -18.273 1.00 94.69 211 LEU A N 1
ATOM 1594 C CA . LEU A 1 211 ? 8.905 3.505 -17.722 1.00 94.69 211 LEU A CA 1
ATOM 1595 C C . LEU A 1 211 ? 9.869 3.652 -16.533 1.00 94.69 211 LEU A C 1
ATOM 1597 O O . LEU A 1 211 ? 10.646 4.608 -16.491 1.00 94.69 211 LEU A O 1
ATOM 1601 N N . ARG A 1 212 ? 9.911 2.666 -15.627 1.00 94.25 212 ARG A N 1
ATOM 1602 C CA . ARG A 1 212 ? 10.881 2.608 -14.516 1.00 94.25 212 ARG A CA 1
ATOM 1603 C C . ARG A 1 212 ? 12.328 2.545 -15.000 1.00 94.25 212 ARG A C 1
ATOM 1605 O O . ARG A 1 212 ? 13.194 3.268 -14.515 1.00 94.25 212 ARG A O 1
ATOM 1612 N N . LEU A 1 213 ? 12.612 1.703 -15.987 1.00 94.56 213 LEU A N 1
ATOM 1613 C CA . LEU A 1 213 ? 13.951 1.605 -16.557 1.00 94.56 213 LEU A CA 1
ATOM 1614 C C . LEU A 1 213 ? 14.381 2.928 -17.211 1.00 94.56 213 LEU A C 1
ATOM 1616 O O . LEU A 1 213 ? 15.528 3.355 -17.057 1.00 94.56 213 LEU A O 1
ATOM 1620 N N . LEU A 1 214 ? 13.462 3.602 -17.908 1.00 94.44 214 LEU A N 1
ATOM 1621 C CA . LEU A 1 214 ? 13.700 4.923 -18.486 1.00 94.44 214 LEU A CA 1
ATOM 1622 C C . LEU A 1 214 ? 13.915 5.995 -17.411 1.00 94.44 214 LEU A C 1
ATOM 1624 O O . LEU A 1 214 ? 14.777 6.855 -17.602 1.00 94.44 214 LEU A O 1
ATOM 1628 N N . SER A 1 215 ? 13.211 5.931 -16.277 1.00 94.94 215 SER A N 1
ATOM 1629 C CA . SER A 1 215 ? 13.397 6.884 -15.178 1.00 94.94 215 SER A CA 1
ATOM 1630 C C . SER A 1 215 ? 14.778 6.724 -14.531 1.00 94.94 215 SER A C 1
ATOM 1632 O O . SER A 1 215 ? 15.483 7.716 -14.331 1.00 94.94 215 SER A O 1
ATOM 1634 N N . PHE A 1 216 ? 15.250 5.487 -14.330 1.00 94.06 216 PHE A N 1
ATOM 1635 C CA . PHE A 1 216 ? 16.623 5.231 -13.882 1.00 94.06 216 PHE A CA 1
ATOM 1636 C C . PHE A 1 216 ? 17.665 5.646 -14.920 1.00 94.06 216 PHE A C 1
ATOM 1638 O O . PHE A 1 216 ? 18.693 6.237 -14.569 1.00 94.06 216 PHE A O 1
ATOM 1645 N N . PHE A 1 217 ? 17.400 5.394 -16.203 1.00 94.50 217 PHE A N 1
ATOM 1646 C CA . PHE A 1 217 ? 18.283 5.804 -17.290 1.00 94.50 217 PHE A CA 1
ATOM 1647 C C . PHE A 1 217 ? 18.429 7.322 -17.366 1.00 94.50 217 PHE A C 1
ATOM 1649 O O . PHE A 1 217 ? 19.542 7.808 -17.541 1.00 94.50 217 PHE A O 1
ATOM 1656 N N . LEU A 1 218 ? 17.344 8.074 -17.180 1.00 93.56 218 LEU A N 1
ATOM 1657 C CA . LEU A 1 218 ? 17.335 9.536 -17.172 1.00 93.56 218 LEU A CA 1
ATOM 1658 C C . LEU A 1 218 ? 17.676 10.143 -15.802 1.00 93.56 218 LEU A C 1
ATOM 1660 O O . LEU A 1 218 ? 17.562 11.348 -15.635 1.00 93.56 218 LEU A O 1
ATOM 1664 N N . SER A 1 219 ? 18.140 9.358 -14.829 1.00 92.12 219 SER A N 1
ATOM 1665 C CA . SER A 1 219 ? 18.507 9.879 -13.509 1.00 92.12 219 SER A CA 1
ATOM 1666 C C . SER A 1 219 ? 19.783 10.738 -13.524 1.00 92.12 219 SER A C 1
ATOM 1668 O O . SER A 1 219 ? 20.677 10.586 -14.370 1.00 92.12 219 SER A O 1
ATOM 1670 N N . ALA A 1 220 ? 19.930 11.579 -12.494 1.00 88.94 220 ALA A N 1
ATOM 1671 C CA . ALA A 1 220 ? 21.114 12.415 -12.275 1.00 88.94 220 ALA A CA 1
ATOM 1672 C C . ALA A 1 220 ? 22.426 11.618 -12.114 1.00 88.94 220 ALA A C 1
ATOM 1674 O O . ALA A 1 220 ? 23.508 12.173 -12.296 1.00 88.94 220 ALA A O 1
ATOM 1675 N N . ALA A 1 221 ? 22.359 10.323 -11.794 1.00 87.56 221 ALA A N 1
ATOM 1676 C CA . ALA A 1 221 ? 23.536 9.462 -11.686 1.00 87.56 221 ALA A CA 1
ATOM 1677 C C . ALA A 1 221 ? 24.048 8.984 -13.058 1.00 87.56 221 ALA A C 1
ATOM 1679 O O . ALA A 1 221 ? 25.254 8.796 -13.254 1.00 87.56 221 ALA A O 1
ATOM 1680 N N . VAL A 1 222 ? 23.141 8.792 -14.022 1.00 88.94 222 VAL A N 1
ATOM 1681 C CA . VAL A 1 222 ? 23.458 8.218 -15.337 1.00 88.94 222 VAL A CA 1
ATOM 1682 C C . VAL A 1 222 ? 23.719 9.308 -16.377 1.00 88.94 222 VAL A C 1
ATOM 1684 O O . VAL A 1 222 ? 24.723 9.228 -17.096 1.00 88.94 222 VAL A O 1
ATOM 1687 N N . GLN A 1 223 ? 22.853 10.328 -16.437 1.00 87.81 223 GLN A N 1
ATOM 1688 C CA . GLN A 1 223 ? 22.924 11.480 -17.354 1.00 87.81 223 GLN A CA 1
ATOM 1689 C C . GLN A 1 223 ? 23.329 11.085 -18.794 1.00 87.81 223 GLN A C 1
ATOM 1691 O O . GLN A 1 223 ? 24.421 11.433 -19.275 1.00 87.81 223 GLN A O 1
ATOM 1696 N N . PRO A 1 224 ? 22.489 10.296 -19.487 1.00 85.50 224 PRO A N 1
ATOM 1697 C CA . PRO A 1 224 ? 22.846 9.662 -20.755 1.00 85.50 224 PRO A CA 1
ATOM 1698 C C . PRO A 1 224 ? 22.779 10.627 -21.943 1.00 85.50 224 PRO A C 1
ATOM 1700 O O . PRO A 1 224 ? 23.406 10.392 -22.973 1.00 85.50 224 PRO A O 1
ATOM 1703 N N . VAL A 1 225 ? 22.028 11.720 -21.813 1.00 87.69 225 VAL A N 1
ATOM 1704 C CA . VAL A 1 225 ? 21.799 12.728 -22.854 1.00 87.69 225 VAL A CA 1
ATOM 1705 C C . VAL A 1 225 ? 21.942 14.131 -22.265 1.00 87.69 225 VAL A C 1
ATOM 1707 O O . VAL A 1 225 ? 21.864 14.306 -21.054 1.00 87.69 225 VAL A O 1
ATOM 1710 N N . ARG A 1 226 ? 22.174 15.145 -23.110 1.00 85.88 226 ARG A N 1
ATOM 1711 C CA . ARG A 1 226 ? 22.407 16.525 -22.642 1.00 85.88 226 ARG A CA 1
ATOM 1712 C C . ARG A 1 226 ? 21.180 17.149 -21.965 1.00 85.88 226 ARG A C 1
ATOM 1714 O O . ARG A 1 226 ? 21.348 17.819 -20.962 1.00 85.88 226 ARG A O 1
ATOM 1721 N N . LYS A 1 227 ? 19.979 16.907 -22.506 1.00 89.44 227 LYS A N 1
ATOM 1722 C CA . LYS A 1 227 ? 18.686 17.417 -22.002 1.00 89.44 227 LYS A CA 1
ATOM 1723 C C . LYS A 1 227 ? 17.959 16.387 -21.125 1.00 89.44 227 LYS A C 1
ATOM 1725 O O . LYS A 1 227 ? 16.762 16.165 -21.288 1.00 89.44 227 LYS A O 1
ATOM 1730 N N . TRP A 1 228 ? 18.706 15.629 -20.322 1.00 91.06 228 TRP A N 1
ATOM 1731 C CA . TRP A 1 228 ? 18.139 14.506 -19.565 1.00 91.06 228 TRP A CA 1
ATOM 1732 C C . TRP A 1 228 ? 17.100 14.975 -18.547 1.00 91.06 228 TRP A C 1
ATOM 1734 O O . TRP A 1 228 ? 16.113 14.288 -18.345 1.00 91.06 228 TRP A O 1
ATOM 1744 N N . ASP A 1 229 ? 17.304 16.153 -17.968 1.00 92.38 229 ASP A N 1
ATOM 1745 C CA . ASP A 1 229 ? 16.451 16.816 -16.989 1.00 92.38 229 ASP A CA 1
ATOM 1746 C C . ASP A 1 229 ? 15.071 17.143 -17.571 1.00 92.38 229 ASP A C 1
ATOM 1748 O O . ASP A 1 229 ? 14.050 16.742 -17.020 1.00 92.38 229 ASP A O 1
ATOM 1752 N N . THR A 1 230 ? 15.032 17.784 -18.743 1.00 93.50 230 THR A N 1
ATOM 1753 C CA . THR A 1 230 ? 13.774 18.114 -19.425 1.00 93.50 230 THR A CA 1
ATOM 1754 C C . THR A 1 230 ? 13.025 16.845 -19.841 1.00 93.50 230 THR A C 1
ATOM 1756 O O . THR A 1 230 ? 11.808 16.757 -19.695 1.00 93.50 230 THR A O 1
ATOM 1759 N N . LEU A 1 231 ? 13.750 15.837 -20.340 1.00 93.69 231 LEU A N 1
ATOM 1760 C CA . LEU A 1 231 ? 13.161 14.554 -20.733 1.00 93.69 231 LEU A CA 1
ATOM 1761 C C . LEU A 1 231 ? 12.674 13.751 -19.523 1.00 93.69 231 LEU A C 1
ATOM 1763 O O . LEU A 1 231 ? 11.672 13.055 -19.634 1.00 93.69 231 LEU A O 1
ATOM 1767 N N . TYR A 1 232 ? 13.355 13.859 -18.381 1.00 93.81 232 TYR A N 1
ATOM 1768 C CA . TYR A 1 232 ? 12.940 13.237 -17.129 1.00 93.81 232 TYR A CA 1
ATOM 1769 C C . TYR A 1 232 ? 11.640 13.854 -16.609 1.00 93.81 232 TYR A C 1
ATOM 1771 O O . TYR A 1 232 ? 10.735 13.119 -16.231 1.00 93.81 232 TYR A O 1
ATOM 1779 N N . LEU A 1 233 ? 11.505 15.185 -16.657 1.00 93.12 233 LEU A N 1
ATOM 1780 C CA . LEU A 1 233 ? 10.252 15.864 -16.303 1.00 93.12 233 LEU A CA 1
ATOM 1781 C C . LEU A 1 233 ? 9.098 15.443 -17.225 1.00 93.12 233 LEU A C 1
ATOM 1783 O O . LEU A 1 233 ? 8.024 15.108 -16.738 1.00 93.12 233 LEU A O 1
ATOM 1787 N N . SER A 1 234 ? 9.339 15.385 -18.540 1.00 94.81 234 SER A N 1
ATOM 1788 C CA . SER A 1 234 ? 8.349 14.891 -19.512 1.00 94.81 234 SER A CA 1
ATOM 1789 C C . SER A 1 234 ? 7.944 13.437 -19.234 1.00 94.81 234 SER A C 1
ATOM 1791 O O . SER A 1 234 ? 6.758 13.107 -19.208 1.00 94.81 234 SER A O 1
ATOM 1793 N N . LEU A 1 235 ? 8.926 12.569 -18.952 1.00 94.88 235 LEU A N 1
ATOM 1794 C CA . LEU A 1 235 ? 8.678 11.184 -18.555 1.00 94.88 235 LEU A CA 1
ATOM 1795 C C . LEU A 1 235 ? 7.852 11.115 -17.269 1.00 94.88 235 LEU A C 1
ATOM 1797 O O . LEU A 1 235 ? 6.952 10.287 -17.194 1.00 94.88 235 LEU A O 1
ATOM 1801 N N . ARG A 1 236 ? 8.112 11.983 -16.285 1.00 94.00 236 ARG A N 1
ATOM 1802 C CA . ARG A 1 236 ? 7.336 12.003 -15.043 1.00 94.00 236 ARG A CA 1
ATOM 1803 C C . ARG A 1 236 ? 5.870 12.328 -15.309 1.00 94.00 236 ARG A C 1
ATOM 1805 O O . ARG A 1 236 ? 5.013 11.574 -14.875 1.00 94.00 236 ARG A O 1
ATOM 1812 N N . THR A 1 237 ? 5.585 13.341 -16.125 1.00 93.81 237 THR A N 1
ATOM 1813 C CA . THR A 1 237 ? 4.204 13.651 -16.530 1.00 93.81 237 THR A CA 1
ATOM 1814 C C . THR A 1 237 ? 3.542 12.492 -17.288 1.00 93.81 237 THR A C 1
ATOM 1816 O O . THR A 1 237 ? 2.341 12.263 -17.147 1.00 93.81 237 THR A O 1
ATOM 1819 N N . ALA A 1 238 ? 4.300 11.738 -18.093 1.00 94.75 238 ALA A N 1
ATOM 1820 C CA . ALA A 1 238 ? 3.794 10.523 -18.732 1.00 94.75 238 ALA A CA 1
ATOM 1821 C C . ALA A 1 238 ? 3.511 9.403 -17.719 1.00 94.75 238 ALA A C 1
ATOM 1823 O O . ALA A 1 238 ? 2.476 8.755 -17.828 1.00 94.75 238 ALA A O 1
ATOM 1824 N N . MET A 1 239 ? 4.374 9.213 -16.717 1.00 95.00 239 MET A N 1
ATOM 1825 C CA . MET A 1 239 ? 4.173 8.259 -15.621 1.00 95.00 239 MET A CA 1
ATOM 1826 C C . MET A 1 239 ? 2.943 8.609 -14.771 1.00 95.00 239 MET A C 1
ATOM 1828 O O . MET A 1 239 ? 2.150 7.720 -14.491 1.00 95.00 239 MET A O 1
ATOM 1832 N N . ASP A 1 240 ? 2.728 9.884 -14.437 1.00 93.94 240 ASP A N 1
ATOM 1833 C CA . ASP A 1 240 ? 1.556 10.324 -13.661 1.00 93.94 240 ASP A CA 1
ATOM 1834 C C . ASP A 1 240 ? 0.246 10.063 -14.438 1.00 93.94 240 ASP A C 1
ATOM 1836 O O . ASP A 1 240 ? -0.762 9.605 -13.892 1.00 93.94 240 ASP A O 1
ATOM 1840 N N . ARG A 1 241 ? 0.260 10.291 -15.760 1.00 94.38 241 ARG A N 1
ATOM 1841 C CA . ARG A 1 241 ? -0.878 9.960 -16.632 1.00 94.38 241 ARG A CA 1
ATOM 1842 C C . ARG A 1 241 ? -1.078 8.452 -16.780 1.00 94.38 241 ARG A C 1
ATOM 1844 O O . ARG A 1 241 ? -2.217 7.999 -16.860 1.00 94.38 241 ARG A O 1
ATOM 1851 N N . TYR A 1 242 ? 0.008 7.691 -16.852 1.00 95.19 242 TYR A N 1
ATOM 1852 C CA . TYR A 1 242 ? -0.042 6.234 -16.890 1.00 95.19 242 TYR A CA 1
ATOM 1853 C C . TYR A 1 242 ? -0.686 5.682 -15.615 1.00 95.19 242 TYR A C 1
ATOM 1855 O O . TYR A 1 242 ? -1.598 4.870 -15.706 1.00 95.19 242 TYR A O 1
ATOM 1863 N N . ASP A 1 243 ? -0.306 6.205 -14.450 1.00 94.56 243 ASP A N 1
ATOM 1864 C CA . ASP A 1 243 ? -0.906 5.838 -13.166 1.00 94.56 243 ASP A CA 1
ATOM 1865 C C . ASP A 1 243 ? -2.410 6.168 -13.108 1.00 94.56 243 ASP A C 1
ATOM 1867 O O . ASP A 1 243 ? -3.222 5.326 -12.733 1.00 94.56 243 ASP A O 1
ATOM 1871 N N . SER A 1 244 ? -2.816 7.333 -13.627 1.00 94.31 244 SER A N 1
ATOM 1872 C CA . SER A 1 244 ? -4.240 7.692 -13.764 1.00 94.31 244 SER A CA 1
ATOM 1873 C C . SER A 1 244 ? -5.024 6.709 -14.654 1.00 94.31 244 SER A C 1
ATOM 1875 O O . SER A 1 244 ? -6.175 6.364 -14.367 1.00 94.31 244 SER A O 1
ATOM 1877 N N . ASN A 1 245 ? -4.409 6.228 -15.742 1.00 94.94 245 ASN A N 1
ATOM 1878 C CA . ASN A 1 245 ? -5.012 5.208 -16.601 1.00 94.94 245 ASN A CA 1
ATOM 1879 C C . ASN A 1 245 ? -5.113 3.856 -15.878 1.00 94.94 245 ASN A C 1
ATOM 1881 O O . ASN A 1 245 ? -6.116 3.160 -16.039 1.00 94.94 245 ASN A O 1
ATOM 1885 N N . LEU A 1 246 ? -4.102 3.493 -15.080 1.00 96.19 246 LEU A N 1
ATOM 1886 C CA . LEU A 1 246 ? -4.118 2.273 -14.276 1.00 96.19 246 LEU A CA 1
ATOM 1887 C C . LEU A 1 246 ? -5.209 2.310 -13.211 1.00 96.19 246 LEU A C 1
ATOM 1889 O O . LEU A 1 246 ? -5.892 1.306 -13.055 1.00 96.19 246 LEU A O 1
ATOM 1893 N N . LEU A 1 247 ? -5.423 3.445 -12.537 1.00 96.12 247 LEU A N 1
ATOM 1894 C CA . LEU A 1 247 ? -6.533 3.625 -11.591 1.00 96.12 247 LEU A CA 1
ATOM 1895 C C . LEU A 1 247 ? -7.879 3.354 -12.274 1.00 96.12 247 LEU A C 1
ATOM 1897 O O . LEU A 1 247 ? -8.678 2.554 -11.797 1.00 96.12 247 LEU A O 1
ATOM 1901 N N . THR A 1 248 ? -8.086 3.935 -13.459 1.00 96.19 248 THR A N 1
ATOM 1902 C CA . THR A 1 248 ? -9.315 3.723 -14.243 1.00 96.19 248 THR A CA 1
ATOM 1903 C C . THR A 1 248 ? -9.484 2.255 -14.663 1.00 96.19 248 THR A C 1
ATOM 1905 O O . THR A 1 248 ? -10.585 1.704 -14.600 1.00 96.19 248 THR A O 1
ATOM 1908 N N . ALA A 1 249 ? -8.402 1.602 -15.100 1.00 95.81 249 ALA A N 1
ATOM 1909 C CA . ALA A 1 249 ? -8.418 0.191 -15.486 1.00 95.81 249 ALA A CA 1
ATOM 1910 C C . ALA A 1 249 ? -8.686 -0.728 -14.286 1.00 95.81 249 ALA A C 1
ATOM 1912 O O . ALA A 1 249 ? -9.463 -1.678 -14.393 1.00 95.81 249 ALA A O 1
ATOM 1913 N N . PHE A 1 250 ? -8.084 -0.412 -13.142 1.00 97.38 250 PHE A N 1
ATOM 1914 C CA . PHE A 1 250 ? -8.276 -1.111 -11.883 1.00 97.38 250 PHE A CA 1
ATOM 1915 C C . PHE A 1 250 ? -9.725 -0.994 -11.401 1.00 97.38 250 PHE A C 1
ATOM 1917 O O . PHE A 1 250 ? -10.337 -2.006 -11.074 1.00 97.38 250 PHE A O 1
ATOM 1924 N N . ASP A 1 251 ? -10.318 0.201 -11.447 1.00 96.44 251 ASP A N 1
ATOM 1925 C CA . ASP A 1 251 ? -11.725 0.420 -11.098 1.00 96.44 251 ASP A CA 1
ATOM 1926 C C . ASP A 1 251 ? -12.686 -0.378 -11.982 1.00 96.44 251 ASP A C 1
ATOM 1928 O O . ASP A 1 251 ? -13.657 -0.968 -11.494 1.00 96.44 251 ASP A O 1
ATOM 1932 N N . ALA A 1 252 ? -12.412 -0.418 -13.288 1.00 96.69 252 ALA A N 1
ATOM 1933 C CA . ALA A 1 252 ? -13.191 -1.205 -14.235 1.00 96.69 252 ALA A CA 1
ATOM 1934 C C . ALA A 1 252 ? -13.054 -2.718 -13.987 1.00 96.69 252 ALA A C 1
ATOM 1936 O O . ALA A 1 252 ? -14.006 -3.461 -14.234 1.00 96.69 252 ALA A O 1
ATOM 1937 N N . ALA A 1 253 ? -11.889 -3.175 -13.518 1.00 96.88 253 ALA A N 1
ATOM 1938 C CA . ALA A 1 253 ? -11.645 -4.566 -13.148 1.00 96.88 253 ALA A CA 1
ATOM 1939 C C . ALA A 1 253 ? -12.313 -4.934 -11.811 1.00 96.88 253 ALA A C 1
ATOM 1941 O O . ALA A 1 253 ? -12.979 -5.967 -11.741 1.00 96.88 253 ALA A O 1
ATOM 1942 N N . ASP A 1 254 ? -12.232 -4.071 -10.791 1.00 96.06 254 ASP A N 1
ATOM 1943 C CA . ASP A 1 254 ? -12.896 -4.266 -9.492 1.00 96.06 254 ASP A CA 1
ATOM 1944 C C . ASP A 1 254 ? -14.418 -4.336 -9.655 1.00 96.06 254 ASP A C 1
ATOM 1946 O O . ASP A 1 254 ? -15.056 -5.229 -9.102 1.00 96.06 254 ASP A O 1
ATOM 1950 N N . GLY A 1 255 ? -14.997 -3.483 -10.509 1.00 94.75 255 GLY A N 1
ATOM 1951 C CA . GLY A 1 255 ? -16.427 -3.535 -10.839 1.00 94.75 255 GLY A CA 1
ATOM 1952 C C . GLY A 1 255 ? -16.871 -4.826 -11.543 1.00 94.75 255 GLY A C 1
ATOM 1953 O O . GLY A 1 255 ? -18.052 -5.163 -11.509 1.00 94.75 255 GLY A O 1
ATOM 1954 N N . LYS A 1 256 ? -15.943 -5.565 -12.166 1.00 96.19 256 LYS A N 1
ATOM 1955 C CA . LYS A 1 256 ? -16.196 -6.873 -12.800 1.00 96.19 256 LYS A CA 1
ATOM 1956 C C . LYS A 1 256 ? -15.813 -8.059 -11.910 1.00 96.19 256 LYS A C 1
ATOM 1958 O O . LYS A 1 256 ? -16.108 -9.193 -12.280 1.00 96.19 256 LYS A O 1
ATOM 1963 N N . GLY A 1 257 ? -15.140 -7.820 -10.784 1.00 94.00 257 GLY A N 1
ATOM 1964 C CA . GLY A 1 257 ? -14.541 -8.870 -9.960 1.00 94.00 257 GLY A CA 1
ATOM 1965 C C . GLY A 1 257 ? -13.359 -9.590 -10.626 1.00 94.00 257 GLY A C 1
ATOM 1966 O O . GLY A 1 257 ? -13.057 -10.725 -10.263 1.00 94.00 257 GLY A O 1
ATOM 1967 N N . ASP A 1 258 ? -12.698 -8.967 -11.606 1.00 96.81 258 ASP A N 1
ATOM 1968 C CA . ASP A 1 258 ? -11.543 -9.556 -12.292 1.00 96.81 258 ASP A CA 1
ATOM 1969 C C . ASP A 1 258 ? -10.256 -9.329 -11.483 1.00 96.81 258 ASP A C 1
ATOM 1971 O O . ASP A 1 258 ? -9.510 -8.371 -11.703 1.00 96.81 258 ASP A O 1
ATOM 1975 N N . GLU A 1 259 ? -9.987 -10.226 -10.529 1.00 96.06 259 GLU A N 1
ATOM 1976 C CA . GLU A 1 259 ? -8.805 -10.136 -9.661 1.00 96.06 259 GLU A CA 1
ATOM 1977 C C . GLU A 1 259 ? -7.475 -10.192 -10.434 1.00 96.06 259 GLU A C 1
ATOM 1979 O O . GLU A 1 259 ? -6.468 -9.671 -9.953 1.00 96.06 259 GLU A O 1
ATOM 1984 N N . ALA A 1 260 ? -7.436 -10.816 -11.618 1.00 96.25 260 ALA A N 1
ATOM 1985 C CA . ALA A 1 260 ? -6.213 -10.904 -12.412 1.00 96.25 260 ALA A CA 1
ATOM 1986 C C . ALA A 1 260 ? -5.868 -9.551 -13.044 1.00 96.25 260 ALA A C 1
ATOM 1988 O O . ALA A 1 260 ? -4.729 -9.098 -12.924 1.00 96.25 260 ALA A O 1
ATOM 1989 N N . ALA A 1 261 ? -6.858 -8.880 -13.639 1.00 96.00 261 ALA A N 1
ATOM 1990 C CA . ALA A 1 261 ? -6.686 -7.533 -14.177 1.00 96.00 261 ALA A CA 1
ATOM 1991 C C . ALA A 1 261 ? -6.417 -6.501 -13.068 1.00 96.00 261 ALA A C 1
ATOM 1993 O O . ALA A 1 261 ? -5.560 -5.631 -13.233 1.00 96.00 261 ALA A O 1
ATOM 1994 N N . MET A 1 262 ? -7.081 -6.630 -11.910 1.00 97.19 262 MET A N 1
ATOM 1995 C CA . MET A 1 262 ? -6.783 -5.801 -10.735 1.00 97.19 262 MET A CA 1
ATOM 1996 C C . MET A 1 262 ? -5.328 -5.972 -10.287 1.00 97.19 262 MET A C 1
ATOM 1998 O O . MET A 1 262 ? -4.642 -4.980 -10.048 1.00 97.19 262 MET A O 1
ATOM 2002 N N . ARG A 1 263 ? -4.844 -7.220 -10.194 1.00 96.44 263 ARG A N 1
ATOM 2003 C CA . ARG A 1 263 ? -3.458 -7.511 -9.804 1.00 96.44 263 ARG A CA 1
ATOM 2004 C C . ARG A 1 263 ? -2.468 -6.909 -10.787 1.00 96.44 263 ARG A C 1
ATOM 2006 O O . ARG A 1 263 ? -1.530 -6.245 -10.361 1.00 96.44 263 ARG A O 1
ATOM 2013 N N . GLU A 1 264 ? -2.687 -7.093 -12.089 1.00 96.12 264 GLU A N 1
ATOM 2014 C CA . GLU A 1 264 ? -1.793 -6.531 -13.103 1.00 96.12 264 GLU A CA 1
ATOM 2015 C C . GLU A 1 264 ? -1.728 -5.001 -13.003 1.00 96.12 264 GLU A C 1
ATOM 2017 O O . GLU A 1 264 ? -0.635 -4.432 -13.032 1.00 96.12 264 GLU A O 1
ATOM 2022 N N . ALA A 1 265 ? -2.868 -4.324 -12.832 1.00 96.81 265 ALA A N 1
ATOM 2023 C CA . ALA A 1 265 ? -2.904 -2.871 -12.685 1.00 96.81 265 ALA A CA 1
ATOM 2024 C C . ALA A 1 265 ? -2.234 -2.391 -11.383 1.00 96.81 265 ALA A C 1
ATOM 2026 O O . ALA A 1 265 ? -1.452 -1.438 -11.415 1.00 96.81 265 ALA A O 1
ATOM 2027 N N . ALA A 1 266 ? -2.475 -3.074 -10.258 1.00 96.94 266 ALA A N 1
ATOM 2028 C CA . ALA A 1 266 ? -1.867 -2.752 -8.967 1.00 96.94 266 ALA A CA 1
ATOM 2029 C C . ALA A 1 266 ? -0.344 -2.955 -8.978 1.00 96.94 266 ALA A C 1
ATOM 2031 O O . ALA A 1 266 ? 0.400 -2.069 -8.556 1.00 96.94 266 ALA A O 1
ATOM 2032 N N . GLU A 1 267 ? 0.138 -4.083 -9.506 1.00 95.56 267 GLU A N 1
ATOM 2033 C CA . GLU A 1 267 ? 1.572 -4.338 -9.668 1.00 95.56 267 GLU A CA 1
ATOM 2034 C C . GLU A 1 267 ? 2.208 -3.310 -10.611 1.00 95.56 267 GLU A C 1
ATOM 2036 O O . GLU A 1 267 ? 3.253 -2.748 -10.293 1.00 95.56 267 GLU A O 1
ATOM 2041 N N . SER A 1 268 ? 1.554 -2.988 -11.730 1.00 96.00 268 SER A N 1
ATOM 2042 C CA . SER A 1 268 ? 2.044 -1.981 -12.681 1.00 96.00 268 SER A CA 1
ATOM 2043 C C . SER A 1 268 ? 2.152 -0.585 -12.061 1.00 96.00 268 SER A C 1
ATOM 2045 O O . SER A 1 268 ? 3.133 0.119 -12.302 1.00 96.00 268 SER A O 1
ATOM 2047 N N . SER A 1 269 ? 1.172 -0.182 -11.249 1.00 96.31 269 SER A N 1
ATOM 2048 C CA . SER A 1 269 ? 1.175 1.123 -10.574 1.00 96.31 269 SER A CA 1
ATOM 2049 C C . SER A 1 269 ? 2.274 1.181 -9.515 1.00 96.31 269 SER A C 1
ATOM 2051 O O . SER A 1 269 ? 3.047 2.139 -9.484 1.00 96.31 269 SER A O 1
ATOM 2053 N N . TRP A 1 270 ? 2.440 0.115 -8.725 1.00 95.38 270 TRP A N 1
ATOM 2054 C CA . TRP A 1 270 ? 3.499 0.023 -7.716 1.00 95.38 270 TRP A CA 1
ATOM 2055 C C . TRP A 1 270 ? 4.906 0.140 -8.315 1.00 95.38 270 TRP A C 1
ATOM 2057 O O . TRP A 1 270 ? 5.800 0.754 -7.730 1.00 95.38 270 TRP A O 1
ATOM 2067 N N . GLU A 1 271 ? 5.110 -0.415 -9.509 1.00 93.00 271 GLU A N 1
ATOM 2068 C CA . GLU A 1 271 ? 6.382 -0.299 -10.218 1.00 93.00 271 GLU A CA 1
ATOM 2069 C C . GLU A 1 271 ? 6.673 1.133 -10.674 1.00 93.00 271 GLU A C 1
ATOM 2071 O O . GLU A 1 271 ? 7.818 1.577 -10.623 1.00 93.00 271 GLU A O 1
ATOM 2076 N N . VAL A 1 272 ? 5.666 1.885 -11.107 1.00 93.00 272 VAL A N 1
ATOM 2077 C CA . VAL A 1 272 ? 5.843 3.270 -11.577 1.00 93.00 272 VAL A CA 1
ATOM 2078 C C . VAL A 1 272 ? 5.902 4.261 -10.411 1.00 93.00 272 VAL A C 1
ATOM 2080 O O . VAL A 1 272 ? 6.536 5.316 -10.530 1.00 93.00 272 VAL A O 1
ATOM 2083 N N . TRP A 1 273 ? 5.306 3.909 -9.274 1.00 92.69 273 TRP A N 1
ATOM 2084 C CA . TRP A 1 273 ? 5.273 4.742 -8.083 1.00 92.69 273 TRP A CA 1
ATOM 2085 C C . TRP A 1 273 ? 6.677 5.025 -7.524 1.00 92.69 273 TRP A C 1
ATOM 2087 O O . TRP A 1 273 ? 7.579 4.177 -7.483 1.00 92.69 273 TRP A O 1
ATOM 2097 N N . ASP A 1 274 ? 6.854 6.275 -7.098 1.00 86.19 274 ASP A N 1
ATOM 2098 C CA . ASP A 1 274 ? 8.055 6.758 -6.425 1.00 86.19 274 ASP A CA 1
ATOM 2099 C C . ASP A 1 274 ? 7.665 7.137 -5.000 1.00 86.19 274 ASP A C 1
ATOM 2101 O O . ASP A 1 274 ? 6.873 8.057 -4.812 1.00 86.19 274 ASP A O 1
ATOM 2105 N N . ALA A 1 275 ? 8.267 6.476 -4.011 1.00 84.12 275 ALA A N 1
ATOM 2106 C CA . ALA A 1 275 ? 8.022 6.731 -2.593 1.00 84.12 275 ALA A CA 1
ATOM 2107 C C . ALA A 1 275 ? 8.302 8.185 -2.170 1.00 84.12 275 ALA A C 1
ATOM 2109 O O . ALA A 1 275 ? 7.836 8.635 -1.130 1.00 84.12 275 ALA A O 1
ATOM 2110 N N . ARG A 1 276 ? 9.064 8.948 -2.966 1.00 82.88 276 ARG A N 1
ATOM 2111 C CA . ARG A 1 276 ? 9.287 10.386 -2.732 1.00 82.88 276 ARG A CA 1
ATOM 2112 C C . ARG A 1 276 ? 8.085 11.254 -3.096 1.00 82.88 276 ARG A C 1
ATOM 2114 O O . ARG A 1 276 ? 8.056 12.419 -2.717 1.00 82.88 276 ARG A O 1
ATOM 2121 N N . SER A 1 277 ? 7.151 10.715 -3.875 1.00 79.12 277 SER A N 1
ATOM 2122 C CA . SER A 1 277 ? 5.992 11.432 -4.403 1.00 79.12 277 SER A CA 1
ATOM 2123 C C . SER A 1 277 ? 4.830 11.527 -3.412 1.00 79.12 277 SER A C 1
ATOM 2125 O O . SER A 1 277 ? 3.832 12.156 -3.750 1.00 79.12 277 SER A O 1
ATOM 2127 N N . GLY A 1 278 ? 4.959 10.928 -2.225 1.00 85.88 278 GLY A N 1
ATOM 2128 C CA . GLY A 1 278 ? 3.892 10.823 -1.234 1.00 85.88 278 GLY A CA 1
ATOM 2129 C C . GLY A 1 278 ? 3.263 9.435 -1.223 1.00 85.88 278 GLY A C 1
ATOM 2130 O O . GLY A 1 278 ? 3.886 8.468 -1.666 1.00 85.88 278 GLY A O 1
ATOM 2131 N N . ASP A 1 279 ? 2.041 9.359 -0.706 1.00 88.12 279 ASP A N 1
ATOM 2132 C CA . ASP A 1 279 ? 1.313 8.107 -0.525 1.00 88.12 279 ASP A CA 1
ATOM 2133 C C . ASP A 1 279 ? 0.947 7.453 -1.861 1.00 88.12 279 ASP A C 1
ATOM 2135 O O . ASP A 1 279 ? 0.901 8.083 -2.921 1.00 88.12 279 ASP A O 1
ATOM 2139 N N . TRP A 1 280 ? 0.729 6.142 -1.824 1.00 93.25 280 TRP A N 1
ATOM 2140 C CA . TRP A 1 280 ? 0.324 5.397 -3.005 1.00 93.25 280 TRP A CA 1
ATOM 2141 C C . TRP A 1 280 ? -1.202 5.383 -3.142 1.00 93.25 280 TRP A C 1
ATOM 2143 O O . TRP A 1 280 ? -1.904 4.717 -2.381 1.00 93.25 280 TRP A O 1
ATOM 2153 N N . GLU A 1 281 ? -1.711 6.103 -4.141 1.00 91.81 281 GLU A N 1
ATOM 2154 C CA . GLU A 1 281 ? -3.147 6.365 -4.302 1.00 91.81 281 GLU A CA 1
ATOM 2155 C C . GLU A 1 281 ? -3.979 5.110 -4.619 1.00 91.81 281 GLU A C 1
ATOM 2157 O O . GLU A 1 281 ? -5.106 4.993 -4.150 1.00 91.81 281 GLU A O 1
ATOM 2162 N N . MET A 1 282 ? -3.442 4.129 -5.356 1.00 94.50 282 MET A N 1
ATOM 2163 C CA . MET A 1 282 ? -4.205 2.942 -5.784 1.00 94.50 282 MET A CA 1
ATOM 2164 C C . MET A 1 282 ? -4.798 2.155 -4.607 1.00 94.50 282 MET A C 1
ATOM 2166 O O . MET A 1 282 ? -5.985 1.826 -4.604 1.00 94.50 282 MET A O 1
ATOM 2170 N N . GLY A 1 283 ? -3.980 1.858 -3.593 1.00 92.69 283 GLY A N 1
ATOM 2171 C CA . GLY A 1 283 ? -4.435 1.138 -2.403 1.00 92.69 283 GLY A CA 1
ATOM 2172 C C . GLY A 1 283 ? -5.442 1.947 -1.581 1.00 92.69 283 GLY A C 1
ATOM 2173 O O . GLY A 1 283 ? -6.403 1.388 -1.054 1.00 92.69 283 GLY A O 1
ATOM 2174 N N . LYS A 1 284 ? -5.250 3.268 -1.524 1.00 92.69 284 LYS A N 1
ATOM 2175 C CA . LYS A 1 284 ? -6.114 4.199 -0.797 1.00 92.69 284 LYS A CA 1
ATOM 2176 C C . LYS A 1 284 ? -7.498 4.318 -1.438 1.00 92.69 284 LYS A C 1
ATOM 2178 O O . LYS A 1 284 ? -8.493 4.078 -0.758 1.00 92.69 284 LYS A O 1
ATOM 2183 N N . VAL A 1 285 ? -7.567 4.591 -2.742 1.00 93.94 285 VAL A N 1
ATOM 2184 C CA . VAL A 1 285 ? -8.829 4.698 -3.499 1.00 93.94 285 VAL A CA 1
ATOM 2185 C C . VAL A 1 285 ? -9.606 3.377 -3.456 1.00 93.94 285 VAL A C 1
ATOM 2187 O O . VAL A 1 285 ? -10.824 3.366 -3.270 1.00 93.94 285 VAL A O 1
ATOM 2190 N N . TRP A 1 286 ? -8.907 2.240 -3.551 1.00 94.81 286 TRP A N 1
ATOM 2191 C CA . TRP A 1 286 ? -9.528 0.921 -3.403 1.00 94.81 286 TRP A CA 1
ATOM 2192 C C . TRP A 1 286 ? -10.170 0.716 -2.025 1.00 94.81 286 TRP A C 1
ATOM 2194 O O . TRP A 1 286 ? -11.250 0.125 -1.945 1.00 94.81 286 TRP A O 1
ATOM 2204 N N . ALA A 1 287 ? -9.524 1.187 -0.954 1.00 93.25 287 ALA A N 1
ATOM 2205 C CA . ALA A 1 287 ? -10.074 1.123 0.396 1.00 93.25 287 ALA A CA 1
ATOM 2206 C C . ALA A 1 287 ? -11.267 2.083 0.560 1.00 93.25 287 ALA A C 1
ATOM 2208 O O . ALA A 1 287 ? -12.299 1.666 1.074 1.00 93.25 287 ALA A O 1
ATOM 2209 N N . GLU A 1 288 ? 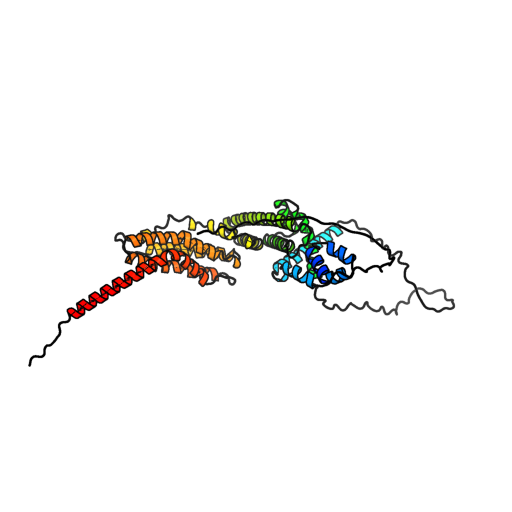-11.170 3.321 0.056 1.00 92.44 288 GLU A N 1
ATOM 2210 C CA . GLU A 1 288 ? -12.244 4.335 0.101 1.00 92.44 288 GLU A CA 1
ATOM 2211 C C . GLU A 1 288 ? -13.564 3.841 -0.487 1.00 92.44 288 GLU A C 1
ATOM 2213 O O . GLU A 1 288 ? -14.629 4.153 0.030 1.00 92.44 288 GLU A O 1
ATOM 2218 N N . LYS A 1 289 ? -13.507 3.029 -1.541 1.00 92.88 289 LYS A N 1
ATOM 2219 C CA . LYS A 1 289 ? -14.697 2.540 -2.241 1.00 92.88 289 LYS A CA 1
ATOM 2220 C C . LYS A 1 289 ? -15.474 1.457 -1.478 1.00 92.88 289 LYS A C 1
ATOM 2222 O O . LYS A 1 289 ? -16.528 1.026 -1.944 1.00 92.88 289 LYS A O 1
ATOM 2227 N N . ARG A 1 290 ? -14.960 0.949 -0.351 1.00 93.44 290 ARG A N 1
ATOM 2228 C CA . ARG A 1 290 ? -15.594 -0.166 0.368 1.00 93.44 290 ARG A CA 1
ATOM 2229 C C . ARG A 1 290 ? -16.823 0.309 1.133 1.00 93.44 290 ARG A C 1
ATOM 2231 O O . ARG A 1 290 ? -16.771 1.262 1.901 1.00 93.44 290 ARG A O 1
ATOM 2238 N N . GLU A 1 291 ? -17.927 -0.410 0.948 1.00 87.56 291 GLU A N 1
ATOM 2239 C CA . GLU A 1 291 ? -19.229 -0.040 1.512 1.00 87.56 291 GLU A CA 1
ATOM 2240 C C . GLU A 1 291 ? -19.227 0.013 3.042 1.00 87.56 291 GLU A C 1
ATOM 2242 O O . GLU A 1 291 ? -20.001 0.773 3.617 1.00 87.56 291 GLU A O 1
ATOM 2247 N N . ILE A 1 292 ? -18.335 -0.737 3.699 1.00 89.56 292 ILE A N 1
ATOM 2248 C CA . ILE A 1 292 ? -18.220 -0.785 5.161 1.00 89.56 292 ILE A CA 1
ATOM 2249 C C . ILE A 1 292 ? -18.018 0.603 5.791 1.00 89.56 292 ILE A C 1
ATOM 2251 O O . ILE A 1 292 ? -18.555 0.864 6.864 1.00 89.56 292 ILE A O 1
ATOM 2255 N N . PHE A 1 293 ? -17.337 1.523 5.098 1.00 90.06 293 PHE A N 1
ATOM 2256 C CA . PHE A 1 293 ? -17.102 2.890 5.578 1.00 90.06 293 PHE A CA 1
ATOM 2257 C C . PHE A 1 293 ? -18.357 3.774 5.534 1.00 90.06 293 PHE A C 1
ATOM 2259 O O . PHE A 1 293 ? -18.423 4.793 6.212 1.00 90.06 293 PHE A O 1
ATOM 2266 N N . TYR A 1 294 ? -19.381 3.382 4.774 1.00 89.81 294 TYR A N 1
ATOM 2267 C CA . TYR A 1 294 ? -20.611 4.160 4.593 1.00 89.81 294 TYR A CA 1
ATOM 2268 C C . TYR A 1 294 ? -21.807 3.589 5.372 1.00 89.81 294 TYR A C 1
ATOM 2270 O O . TYR A 1 294 ? -22.916 4.112 5.280 1.00 89.81 294 TYR A O 1
ATOM 2278 N N . GLN A 1 295 ? -21.598 2.537 6.170 1.00 85.31 295 GLN A N 1
ATOM 2279 C CA . GLN A 1 295 ? -22.640 1.875 6.967 1.00 85.31 295 GLN A CA 1
ATOM 2280 C C . GLN A 1 295 ? -22.820 2.471 8.377 1.00 85.31 295 GLN A C 1
ATOM 2282 O O . GLN A 1 295 ? -23.447 1.842 9.231 1.00 85.31 295 GLN A O 1
ATOM 2287 N N . GLN A 1 296 ? -22.334 3.696 8.622 1.00 72.31 296 GLN A N 1
ATOM 2288 C CA . GLN A 1 296 ? -22.292 4.362 9.939 1.00 72.31 296 GLN A CA 1
ATOM 2289 C C . GLN A 1 296 ? -23.666 4.580 10.629 1.00 72.31 296 GLN A C 1
ATOM 2291 O O . GLN A 1 296 ? -23.720 5.078 11.746 1.00 72.31 296 GLN A O 1
ATOM 2296 N N . GLY A 1 297 ? -24.790 4.189 10.017 1.00 77.06 297 GLY A N 1
ATOM 2297 C CA . GLY A 1 297 ? -26.132 4.259 10.619 1.00 77.06 297 GLY A CA 1
ATOM 2298 C C . GLY A 1 297 ? -26.752 2.917 11.025 1.00 77.06 297 GLY A C 1
ATOM 2299 O O . GLY A 1 297 ? -27.795 2.911 11.680 1.00 77.06 297 GLY A O 1
ATOM 2300 N N . ASN A 1 298 ? -26.147 1.792 10.634 1.00 85.31 298 ASN A N 1
ATOM 2301 C CA . ASN A 1 298 ? -26.724 0.463 10.868 1.00 85.31 298 ASN A CA 1
ATOM 2302 C C . ASN A 1 298 ? -26.454 -0.058 12.283 1.00 85.31 298 ASN A C 1
ATOM 2304 O O . ASN A 1 298 ? -27.198 -0.904 12.771 1.00 85.31 298 ASN A O 1
ATOM 2308 N N . TRP A 1 299 ? -25.419 0.467 12.937 1.00 90.06 299 TRP A N 1
ATOM 2309 C CA . TRP A 1 299 ? -24.936 -0.002 14.230 1.00 90.06 299 TRP A CA 1
ATOM 2310 C C . TRP A 1 299 ? -25.025 1.127 15.243 1.00 90.06 299 TRP A C 1
ATOM 2312 O O . TRP A 1 299 ? -24.440 2.193 15.053 1.00 90.06 299 TRP A O 1
ATOM 2322 N N . ARG A 1 300 ? -25.779 0.912 16.320 1.00 91.75 300 ARG A N 1
ATOM 2323 C CA . ARG A 1 300 ? -25.942 1.901 17.384 1.00 91.75 300 ARG A CA 1
ATOM 2324 C C . ARG A 1 300 ? -25.174 1.438 18.607 1.00 91.75 300 ARG A C 1
ATOM 2326 O O . ARG A 1 300 ? -25.567 0.487 19.267 1.00 91.75 300 ARG A O 1
ATOM 2333 N N . ALA A 1 301 ? -24.116 2.166 18.951 1.00 92.25 301 ALA A N 1
ATOM 2334 C CA . ALA A 1 301 ? -23.310 1.884 20.138 1.00 92.25 301 ALA A CA 1
ATOM 2335 C C . ALA A 1 301 ? -24.134 1.868 21.442 1.00 92.25 301 ALA A C 1
ATOM 2337 O O . ALA A 1 301 ? -23.786 1.171 22.392 1.00 92.25 301 ALA A O 1
ATOM 2338 N N . LEU A 1 302 ? -25.254 2.595 21.481 1.00 92.56 302 LEU A N 1
ATOM 2339 C CA . LEU A 1 302 ? -26.144 2.654 22.642 1.00 92.56 302 LEU A CA 1
ATOM 2340 C C . LEU A 1 302 ? -26.966 1.376 22.861 1.00 92.56 302 LEU A C 1
ATOM 2342 O O . LEU A 1 302 ? -27.463 1.169 23.964 1.00 92.56 302 LEU A O 1
ATOM 2346 N N . ASP A 1 303 ? -27.068 0.492 21.865 1.00 92.50 303 ASP A N 1
ATOM 2347 C CA . ASP A 1 303 ? -27.790 -0.778 22.012 1.00 92.50 303 ASP A CA 1
ATOM 2348 C C . ASP A 1 303 ? -27.057 -1.754 22.957 1.00 92.50 303 ASP A C 1
ATOM 2350 O O . ASP A 1 303 ? -27.628 -2.763 23.364 1.00 92.50 303 ASP A O 1
ATOM 2354 N N . ASN A 1 304 ? -25.823 -1.425 23.376 1.00 92.00 304 ASN A N 1
ATOM 2355 C CA . ASN A 1 304 ? -25.096 -2.160 24.416 1.00 92.00 304 ASN A CA 1
ATOM 2356 C C . ASN A 1 304 ? -25.582 -1.868 25.841 1.00 92.00 304 ASN A C 1
ATOM 2358 O O . ASN A 1 304 ? -25.055 -2.429 26.804 1.00 92.00 304 ASN A O 1
ATOM 2362 N N . PHE A 1 305 ? -26.553 -0.969 26.005 1.00 93.25 305 PHE A N 1
ATOM 2363 C CA . PHE A 1 305 ? -27.147 -0.665 27.297 1.00 93.25 305 PHE A CA 1
ATOM 2364 C C . PHE A 1 305 ? -28.582 -1.175 27.336 1.00 93.25 305 PHE A C 1
ATOM 2366 O O . PHE A 1 305 ? -29.425 -0.863 26.495 1.00 93.25 305 PHE A O 1
ATOM 2373 N N . THR A 1 306 ? -28.880 -1.964 28.360 1.00 90.38 306 THR A N 1
ATOM 2374 C CA . THR A 1 306 ? -30.254 -2.365 28.662 1.00 90.38 306 THR A CA 1
ATOM 2375 C C . THR A 1 306 ? -31.076 -1.159 29.135 1.00 90.38 306 THR A C 1
ATOM 2377 O O . THR A 1 306 ? -30.540 -0.114 29.499 1.00 90.38 306 THR A O 1
ATOM 2380 N N . LYS A 1 307 ? -32.404 -1.310 29.217 1.00 86.38 307 LYS A N 1
ATOM 2381 C CA . LYS A 1 307 ? -33.300 -0.270 29.771 1.00 86.38 307 LYS A CA 1
ATOM 2382 C C . LYS A 1 307 ? -32.993 0.102 31.228 1.00 86.38 307 LYS A C 1
ATOM 2384 O O . LYS A 1 307 ? -33.476 1.121 31.702 1.00 86.38 307 LYS A O 1
ATOM 2389 N N . GLU A 1 308 ? -32.244 -0.746 31.925 1.00 86.00 308 GLU A N 1
ATOM 2390 C CA . GLU A 1 308 ? -31.795 -0.561 33.308 1.00 86.00 308 GLU A CA 1
ATOM 2391 C C . GLU A 1 308 ? -30.353 -0.026 33.376 1.00 86.00 308 GLU A C 1
ATOM 2393 O O . GLU A 1 308 ? -29.720 -0.099 34.427 1.00 86.00 308 GLU A O 1
ATOM 2398 N N . GLU A 1 309 ? -29.810 0.448 32.246 1.00 83.88 309 GLU A N 1
ATOM 2399 C CA . GLU A 1 309 ? -28.443 0.973 32.106 1.00 83.88 309 GLU A CA 1
ATOM 2400 C C . GLU A 1 309 ? -27.345 -0.042 32.483 1.00 83.88 309 GLU A C 1
ATOM 2402 O O . GLU A 1 309 ? -26.195 0.311 32.742 1.00 83.88 309 GLU A O 1
ATOM 2407 N N . GLN A 1 310 ? -27.680 -1.337 32.474 1.00 85.62 310 GLN A N 1
ATOM 2408 C CA . GLN A 1 310 ? -26.711 -2.430 32.585 1.00 85.62 310 GLN A CA 1
ATOM 2409 C C . GLN A 1 310 ? -26.095 -2.745 31.220 1.00 85.62 310 GLN A C 1
ATOM 2411 O O . GLN A 1 310 ? -26.786 -2.662 30.202 1.00 85.62 310 GLN A O 1
ATOM 2416 N N . LEU A 1 311 ? -24.825 -3.157 31.220 1.00 87.88 311 LEU A N 1
ATOM 2417 C CA . LEU A 1 311 ? -24.063 -3.515 30.020 1.00 87.88 311 LEU A CA 1
ATOM 2418 C C . LEU A 1 311 ? -24.495 -4.873 29.447 1.00 87.88 311 LEU A C 1
ATOM 2420 O O . LEU A 1 311 ? -24.448 -5.884 30.148 1.00 87.88 311 LEU A O 1
ATOM 2424 N N . ASP A 1 312 ? -24.834 -4.894 28.160 1.00 90.81 312 ASP A N 1
ATOM 2425 C CA . ASP A 1 312 ? -25.055 -6.088 27.342 1.00 90.81 312 ASP A CA 1
ATOM 2426 C C . ASP A 1 312 ? -24.259 -5.964 26.034 1.00 90.81 312 ASP A C 1
ATOM 2428 O O . ASP A 1 312 ? -24.614 -5.198 25.148 1.00 90.81 312 ASP A O 1
ATOM 2432 N N . PHE A 1 313 ? -23.165 -6.715 25.900 1.00 89.50 313 PHE A N 1
ATOM 2433 C CA . PHE A 1 313 ? -22.243 -6.582 24.764 1.00 89.50 313 PHE A CA 1
ATOM 2434 C C . PHE A 1 313 ? -22.677 -7.331 23.499 1.00 89.50 313 PHE A C 1
ATOM 2436 O O . PHE A 1 313 ? -21.936 -7.340 22.522 1.00 89.50 313 PHE A O 1
ATOM 2443 N N . ARG A 1 314 ? -23.878 -7.923 23.466 1.00 91.81 314 ARG A N 1
ATOM 2444 C CA . ARG A 1 314 ? -24.373 -8.642 22.279 1.00 91.81 314 ARG A CA 1
ATOM 2445 C C . ARG A 1 314 ? -24.377 -7.783 21.016 1.00 91.81 314 ARG A C 1
ATOM 2447 O O . ARG A 1 314 ? -23.991 -8.266 19.959 1.00 91.81 314 ARG A O 1
ATOM 2454 N N . ALA A 1 315 ? -24.776 -6.516 21.129 1.00 92.56 315 ALA A N 1
ATOM 2455 C CA . ALA A 1 315 ? -24.783 -5.597 19.993 1.00 92.56 315 ALA A CA 1
ATOM 2456 C C . ALA A 1 315 ? -23.359 -5.330 19.466 1.00 92.56 315 ALA A C 1
ATOM 2458 O O . ALA A 1 315 ? -23.144 -5.282 18.256 1.00 92.56 315 ALA A O 1
ATOM 2459 N N . MET A 1 316 ? -22.375 -5.199 20.363 1.00 93.75 316 MET A N 1
ATOM 2460 C CA . MET A 1 316 ? -20.962 -5.076 19.997 1.00 93.75 316 MET A CA 1
ATOM 2461 C C . MET A 1 316 ? -20.402 -6.360 19.387 1.00 93.75 316 MET A C 1
ATOM 2463 O O . MET A 1 316 ? -19.655 -6.265 18.419 1.00 93.75 316 MET A O 1
ATOM 2467 N N . ASP A 1 317 ? -20.774 -7.532 19.899 1.00 94.12 317 ASP A N 1
ATOM 2468 C CA . ASP A 1 317 ? -20.345 -8.815 19.339 1.00 94.12 317 ASP A CA 1
ATOM 2469 C C . ASP A 1 317 ? -20.842 -8.972 17.891 1.00 94.12 317 ASP A C 1
ATOM 2471 O O . ASP A 1 317 ? -20.050 -9.269 16.997 1.00 94.12 317 ASP A O 1
ATOM 2475 N N . GLU A 1 318 ? -22.126 -8.686 17.637 1.00 94.38 318 GLU A N 1
ATOM 2476 C CA . GLU A 1 318 ? -22.719 -8.715 16.291 1.00 94.38 318 GLU A CA 1
ATOM 2477 C C . GLU A 1 318 ? -22.062 -7.697 15.344 1.00 94.38 318 GLU A C 1
ATOM 2479 O O . GLU A 1 318 ? -21.751 -8.020 14.194 1.00 94.38 318 GLU A O 1
ATOM 2484 N N . PHE A 1 319 ? -21.803 -6.478 15.828 1.00 95.38 319 PHE A N 1
ATOM 2485 C CA . PHE A 1 319 ? -21.074 -5.458 15.074 1.00 95.38 319 PHE A CA 1
ATOM 2486 C C . PHE A 1 319 ? -19.658 -5.928 14.717 1.00 95.38 319 PHE A C 1
ATOM 2488 O O . PHE A 1 319 ? -19.249 -5.859 13.554 1.00 95.38 319 PHE A O 1
ATOM 2495 N N . MET A 1 320 ? -18.913 -6.449 15.694 1.00 95.88 320 MET A N 1
ATOM 2496 C CA . MET A 1 320 ? -17.546 -6.915 15.485 1.00 95.88 320 MET A CA 1
ATOM 2497 C C . MET A 1 320 ? -17.493 -8.121 14.551 1.00 95.88 320 MET A C 1
ATOM 2499 O O . MET A 1 320 ? -16.587 -8.187 13.726 1.00 95.88 320 MET A O 1
ATOM 2503 N N . ASP A 1 321 ? -18.470 -9.027 14.581 1.00 96.19 321 ASP A N 1
ATOM 2504 C CA . ASP A 1 321 ? -18.555 -10.132 13.618 1.00 96.19 321 ASP A CA 1
ATOM 2505 C C . ASP A 1 321 ? -18.647 -9.629 12.166 1.00 96.19 321 ASP A C 1
ATOM 2507 O O . ASP A 1 321 ? -18.007 -10.192 11.272 1.00 96.19 321 ASP A O 1
ATOM 2511 N N . VAL A 1 322 ? -19.359 -8.522 11.924 1.00 95.31 322 VAL A N 1
ATOM 2512 C CA . VAL A 1 322 ? -19.428 -7.880 10.599 1.00 95.31 322 VAL A CA 1
ATOM 2513 C C . VAL A 1 322 ? -18.107 -7.208 10.220 1.00 95.31 322 VAL A C 1
ATOM 2515 O O . VAL A 1 322 ? -17.660 -7.337 9.077 1.00 95.31 322 VAL A O 1
ATOM 2518 N N . ILE A 1 323 ? -17.434 -6.548 11.167 1.00 96.50 323 ILE A N 1
ATOM 2519 C CA . ILE A 1 323 ? -16.094 -5.976 10.949 1.00 96.50 323 ILE A CA 1
ATOM 2520 C C . ILE A 1 323 ? -15.087 -7.073 10.589 1.00 96.50 323 ILE A C 1
ATOM 2522 O O . ILE A 1 323 ? -14.340 -6.940 9.617 1.00 96.50 323 ILE A O 1
ATOM 2526 N N . LEU A 1 324 ? -15.096 -8.189 11.317 1.00 97.12 324 LEU A N 1
ATOM 2527 C CA . LEU A 1 324 ? -14.223 -9.327 11.047 1.00 97.12 324 LEU A CA 1
ATOM 2528 C C . LEU A 1 324 ? -14.532 -9.944 9.680 1.00 97.12 324 LEU A C 1
ATOM 2530 O O . LEU A 1 324 ? -13.606 -10.202 8.913 1.00 97.12 324 LEU A O 1
ATOM 2534 N N . ALA A 1 325 ? -15.810 -10.119 9.328 1.00 96.38 325 ALA A N 1
ATOM 2535 C CA . ALA A 1 325 ? -16.210 -10.590 8.002 1.00 96.38 325 ALA A CA 1
ATOM 2536 C C . ALA A 1 325 ? -15.695 -9.667 6.881 1.00 96.38 325 ALA A C 1
ATOM 2538 O O . ALA A 1 325 ? -15.179 -10.156 5.875 1.00 96.38 325 ALA A O 1
ATOM 2539 N N . SER A 1 326 ? -15.745 -8.347 7.084 1.00 96.25 326 SER A N 1
ATOM 2540 C CA . SER A 1 326 ? -15.189 -7.355 6.154 1.00 96.25 326 SER A CA 1
ATOM 2541 C C . SER A 1 326 ? -13.668 -7.493 5.995 1.00 96.25 326 SER A C 1
ATOM 2543 O O . SER A 1 326 ? -13.162 -7.490 4.869 1.00 96.25 326 SER A O 1
ATOM 2545 N N . ILE A 1 327 ? -12.923 -7.708 7.089 1.00 96.75 327 ILE A N 1
ATOM 2546 C CA . ILE A 1 327 ? -11.476 -7.992 7.035 1.00 96.75 327 ILE A CA 1
ATOM 2547 C C . ILE A 1 327 ? -11.211 -9.290 6.264 1.00 96.75 327 ILE A C 1
ATOM 2549 O O . ILE A 1 327 ? -10.333 -9.318 5.400 1.00 96.75 327 ILE A O 1
ATOM 2553 N N . TYR A 1 328 ? -11.980 -10.351 6.514 1.00 96.88 328 TYR A N 1
ATOM 2554 C CA . TYR A 1 328 ? -11.820 -11.615 5.795 1.00 96.88 328 TYR A CA 1
ATOM 2555 C C . TYR A 1 328 ? -12.123 -11.490 4.304 1.00 96.88 328 TYR A C 1
ATOM 2557 O O . TYR A 1 328 ? -11.395 -12.057 3.494 1.00 96.88 328 TYR A O 1
ATOM 2565 N N . GLU A 1 329 ? -13.158 -10.753 3.909 1.00 95.19 329 GLU A N 1
ATOM 2566 C CA . GLU A 1 329 ? -13.522 -10.609 2.501 1.00 95.19 329 GLU A CA 1
ATOM 2567 C C . GLU A 1 329 ? -12.589 -9.636 1.767 1.00 95.19 329 GLU A C 1
ATOM 2569 O O . GLU A 1 329 ? -11.922 -9.993 0.786 1.00 95.19 329 GLU A O 1
ATOM 2574 N N . HIS A 1 330 ? -12.536 -8.390 2.236 1.00 95.56 330 HIS A N 1
ATOM 2575 C CA . HIS A 1 330 ? -11.811 -7.316 1.567 1.00 95.56 330 HIS A CA 1
ATOM 2576 C C . HIS A 1 330 ? -10.310 -7.415 1.813 1.00 95.56 330 HIS A C 1
ATOM 2578 O O . HIS A 1 330 ? -9.530 -7.233 0.877 1.00 95.56 330 HIS A O 1
ATOM 2584 N N . GLY A 1 331 ? -9.888 -7.789 3.021 1.00 94.44 331 GLY A N 1
ATOM 2585 C CA . GLY A 1 331 ? -8.479 -8.025 3.322 1.00 94.44 331 GLY A CA 1
ATOM 2586 C C . GLY A 1 331 ? -7.904 -9.192 2.516 1.00 94.44 331 GLY A C 1
ATOM 2587 O O . GLY A 1 331 ? -6.802 -9.077 1.979 1.00 94.44 331 GLY A O 1
ATOM 2588 N N . ALA A 1 332 ? -8.651 -10.289 2.340 1.00 94.12 332 ALA A N 1
ATOM 2589 C CA . ALA A 1 332 ? -8.191 -11.403 1.505 1.00 94.12 332 ALA A CA 1
ATOM 2590 C C . ALA A 1 332 ? -8.037 -10.990 0.039 1.00 94.12 332 ALA A C 1
ATOM 2592 O O . ALA A 1 332 ? -7.052 -11.351 -0.611 1.00 94.12 332 ALA A O 1
ATOM 2593 N N . ARG A 1 333 ? -8.968 -10.178 -0.480 1.00 94.88 333 ARG A N 1
ATOM 2594 C CA . ARG A 1 333 ? -8.813 -9.575 -1.810 1.00 94.88 333 ARG A CA 1
ATOM 2595 C C . ARG A 1 333 ? -7.576 -8.676 -1.863 1.00 94.88 333 ARG A C 1
ATOM 2597 O O . ARG A 1 333 ? -6.828 -8.756 -2.836 1.00 94.88 333 ARG A O 1
ATOM 2604 N N . ALA A 1 334 ? -7.316 -7.888 -0.818 1.00 95.38 334 ALA A N 1
ATOM 2605 C CA . ALA A 1 334 ? -6.148 -7.017 -0.761 1.00 95.38 334 ALA A CA 1
ATOM 2606 C C . ALA A 1 334 ? -4.838 -7.809 -0.894 1.00 95.38 334 ALA A C 1
ATOM 2608 O O . ALA A 1 334 ? -3.980 -7.479 -1.710 1.00 95.38 334 ALA A O 1
ATOM 2609 N N . VAL A 1 335 ? -4.711 -8.907 -0.146 1.00 95.50 335 VAL A N 1
ATOM 2610 C CA . VAL A 1 335 ? -3.526 -9.777 -0.164 1.00 95.50 335 VAL A CA 1
ATOM 2611 C C . VAL A 1 335 ? -3.306 -10.435 -1.532 1.00 95.50 335 VAL A C 1
ATOM 2613 O O . VAL A 1 335 ? -2.163 -10.573 -1.983 1.00 95.50 335 VAL A O 1
ATOM 2616 N N . ARG A 1 336 ? -4.391 -10.829 -2.214 1.00 94.50 336 ARG A N 1
ATOM 2617 C CA . ARG A 1 336 ? -4.321 -11.465 -3.537 1.00 94.50 336 ARG A CA 1
ATOM 2618 C C . ARG A 1 336 ? -4.011 -10.488 -4.665 1.00 94.50 336 ARG A C 1
ATOM 2620 O O . ARG A 1 336 ? -3.403 -10.912 -5.648 1.00 94.50 336 ARG A O 1
ATOM 2627 N N . VAL A 1 337 ? -4.463 -9.241 -4.568 1.00 96.00 337 VAL A N 1
ATOM 2628 C CA . VAL A 1 337 ? -4.380 -8.249 -5.650 1.00 96.00 337 VAL A CA 1
ATOM 2629 C C . VAL A 1 337 ? -3.146 -7.361 -5.527 1.00 96.00 337 VAL A C 1
ATOM 2631 O O . VAL A 1 337 ? -2.494 -7.091 -6.531 1.00 96.00 337 VAL A O 1
ATOM 2634 N N . PHE A 1 338 ? -2.811 -6.900 -4.324 1.00 96.19 338 PHE A N 1
ATOM 2635 C CA . PHE A 1 338 ? -1.773 -5.890 -4.144 1.00 96.19 338 PHE A CA 1
ATOM 2636 C C . PHE A 1 338 ? -0.395 -6.503 -3.851 1.00 96.19 338 PHE A C 1
ATOM 2638 O O . PHE A 1 338 ? -0.296 -7.589 -3.270 1.00 96.19 338 PHE A O 1
ATOM 2645 N N . PRO A 1 339 ? 0.703 -5.812 -4.208 1.00 93.94 339 PRO A N 1
ATOM 2646 C CA . PRO A 1 339 ? 2.050 -6.223 -3.818 1.00 93.94 339 PRO A CA 1
ATOM 2647 C C . PRO A 1 339 ? 2.224 -6.212 -2.287 1.00 93.94 339 PRO A C 1
ATOM 2649 O O . PRO A 1 339 ? 1.814 -5.237 -1.656 1.00 93.94 339 PRO A O 1
ATOM 2652 N N . PRO A 1 340 ? 2.904 -7.188 -1.655 1.00 92.00 340 PRO A N 1
ATOM 2653 C CA . PRO A 1 340 ? 3.040 -7.237 -0.191 1.00 92.00 340 PRO A CA 1
ATOM 2654 C C . PRO A 1 340 ? 3.728 -6.000 0.395 1.00 92.00 340 PRO A C 1
ATOM 2656 O O . PRO A 1 340 ? 3.336 -5.492 1.443 1.00 92.00 340 PRO A O 1
ATOM 2659 N N . ALA A 1 341 ? 4.709 -5.459 -0.335 1.00 91.81 341 ALA A N 1
ATOM 2660 C CA . ALA A 1 341 ? 5.448 -4.261 0.053 1.00 91.81 341 ALA A CA 1
ATOM 2661 C C . ALA A 1 341 ? 4.559 -3.012 0.202 1.00 91.81 341 ALA A C 1
ATOM 2663 O O . ALA A 1 341 ? 4.939 -2.099 0.932 1.00 91.81 341 ALA A O 1
ATOM 2664 N N . SER A 1 342 ? 3.391 -2.988 -0.451 1.00 92.19 342 SER A N 1
ATOM 2665 C CA . SER A 1 342 ? 2.439 -1.874 -0.375 1.00 92.19 342 SER A CA 1
ATOM 2666 C C . SER A 1 342 ? 1.628 -1.837 0.921 1.00 92.19 342 SER A C 1
ATOM 2668 O O . SER A 1 342 ? 1.041 -0.809 1.231 1.00 92.19 342 SER A O 1
ATOM 2670 N N . GLN A 1 343 ? 1.599 -2.936 1.688 1.00 93.81 343 GLN A N 1
ATOM 2671 C CA . GLN A 1 343 ? 0.924 -3.025 2.992 1.00 93.81 343 GLN A CA 1
ATOM 2672 C C . GLN A 1 343 ? -0.554 -2.579 2.978 1.00 93.81 343 GLN A C 1
ATOM 2674 O O . GLN A 1 343 ? -1.084 -2.171 4.008 1.00 93.81 343 GLN A O 1
ATOM 2679 N N . VAL A 1 344 ? -1.254 -2.723 1.844 1.00 95.50 344 VAL A N 1
ATOM 2680 C CA . VAL A 1 344 ? -2.661 -2.293 1.694 1.00 95.50 344 VAL A CA 1
ATOM 2681 C C . VAL A 1 344 ? -3.593 -2.953 2.712 1.00 95.50 344 VAL A C 1
ATOM 2683 O O . VAL A 1 344 ? -4.514 -2.302 3.190 1.00 95.50 344 VAL A O 1
ATOM 2686 N N . LEU A 1 345 ? -3.334 -4.206 3.110 1.00 96.00 345 LEU A N 1
ATOM 2687 C CA . LEU A 1 345 ? -4.090 -4.866 4.181 1.00 96.00 345 LEU A CA 1
ATOM 2688 C C . LEU A 1 345 ? -4.021 -4.085 5.503 1.00 96.00 345 LEU A C 1
ATOM 2690 O O . LEU A 1 345 ? -5.044 -3.922 6.164 1.00 96.00 345 LEU A O 1
ATOM 2694 N N . LEU A 1 346 ? -2.831 -3.608 5.883 1.00 95.75 346 LEU A N 1
ATOM 2695 C CA . LEU A 1 346 ? -2.640 -2.847 7.117 1.00 95.75 346 LEU A CA 1
ATOM 2696 C C . LEU A 1 346 ? -3.303 -1.477 7.011 1.00 95.75 346 LEU A C 1
ATOM 2698 O O . LEU A 1 346 ? -4.080 -1.141 7.889 1.00 95.75 346 LEU A O 1
ATOM 2702 N N . LEU A 1 347 ? -3.090 -0.755 5.907 1.00 95.12 347 LEU A N 1
ATOM 2703 C CA . LEU A 1 347 ? -3.709 0.558 5.681 1.00 95.12 347 LEU A CA 1
ATOM 2704 C C . LEU A 1 347 ? -5.245 0.487 5.692 1.00 95.12 347 LEU A C 1
ATOM 2706 O O . LEU A 1 347 ? -5.912 1.340 6.268 1.00 95.12 347 LEU A O 1
ATOM 2710 N N . PHE A 1 348 ? -5.817 -0.553 5.079 1.00 96.50 348 PHE A N 1
ATOM 2711 C CA . PHE A 1 348 ? -7.256 -0.806 5.127 1.00 96.50 348 PHE A CA 1
ATOM 2712 C C . PHE A 1 348 ? -7.738 -1.081 6.554 1.00 96.50 348 PHE A C 1
ATOM 2714 O O . PHE A 1 348 ? -8.752 -0.528 6.972 1.00 96.50 348 PHE A O 1
ATOM 2721 N N . SER A 1 349 ? -7.011 -1.916 7.298 1.00 96.94 349 SER A N 1
ATOM 2722 C CA . SER A 1 349 ? -7.391 -2.307 8.658 1.00 96.94 349 SER A CA 1
ATOM 2723 C C . SER A 1 349 ? -7.247 -1.158 9.655 1.00 96.94 349 SER A C 1
ATOM 2725 O O . SER A 1 349 ? -8.115 -0.990 10.500 1.00 96.94 349 SER A O 1
ATOM 2727 N N . GLU A 1 350 ? -6.195 -0.349 9.526 1.00 96.44 350 GLU A N 1
ATOM 2728 C CA . GLU A 1 350 ? -5.967 0.878 10.297 1.00 96.44 350 GLU A CA 1
ATOM 2729 C C . GLU A 1 350 ? -7.124 1.850 10.116 1.00 96.44 350 GLU A C 1
ATOM 2731 O O . GLU A 1 350 ? -7.714 2.334 11.077 1.00 96.44 350 GLU A O 1
ATOM 2736 N N . ARG A 1 351 ? -7.518 2.074 8.865 1.00 95.81 351 ARG A N 1
ATOM 2737 C CA . ARG A 1 351 ? -8.634 2.954 8.567 1.00 95.81 351 ARG A CA 1
ATOM 2738 C C . ARG A 1 351 ? -9.967 2.402 9.063 1.00 95.81 351 ARG A C 1
ATOM 2740 O O . ARG A 1 351 ? -10.772 3.154 9.597 1.00 95.81 351 ARG A O 1
ATOM 2747 N N . LEU A 1 352 ? -10.203 1.098 8.908 1.00 96.38 352 LEU A N 1
ATOM 2748 C CA . LEU A 1 352 ? -11.398 0.435 9.433 1.00 96.38 352 LEU A CA 1
ATOM 2749 C C . LEU A 1 352 ? -11.468 0.539 10.963 1.00 96.38 352 LEU A C 1
ATOM 2751 O O . LEU A 1 352 ? -12.539 0.800 11.511 1.00 96.38 352 LEU A O 1
ATOM 2755 N N . ALA A 1 353 ? -10.328 0.379 11.638 1.00 97.12 353 ALA A N 1
ATOM 2756 C CA . ALA A 1 353 ? -10.213 0.575 13.073 1.00 97.12 353 ALA A CA 1
ATOM 2757 C C . ALA A 1 353 ? -10.543 2.024 13.448 1.00 97.12 353 ALA A C 1
ATOM 2759 O O . ALA A 1 353 ? -11.441 2.240 14.245 1.00 97.12 353 ALA A O 1
ATOM 2760 N N . HIS A 1 354 ? -9.913 3.024 12.832 1.00 96.38 354 HIS A N 1
ATOM 2761 C CA . HIS A 1 354 ? -10.119 4.425 13.210 1.00 96.38 354 HIS A CA 1
ATOM 2762 C C . HIS A 1 354 ? -11.503 4.982 12.837 1.00 96.38 354 HIS A C 1
ATOM 2764 O O . HIS A 1 354 ? -12.167 5.561 13.690 1.00 96.38 354 HIS A O 1
ATOM 2770 N N . GLU A 1 355 ? -11.960 4.801 11.595 1.00 95.19 355 GLU A N 1
ATOM 2771 C CA . GLU A 1 355 ? -13.163 5.477 11.069 1.00 95.19 355 GLU A CA 1
ATOM 2772 C C . GLU A 1 355 ? -14.481 4.750 11.367 1.00 95.19 355 GLU A C 1
ATOM 2774 O O . GLU A 1 355 ? -15.555 5.329 11.215 1.00 95.19 355 GLU A O 1
ATOM 2779 N N . VAL A 1 356 ? -14.436 3.463 11.723 1.00 95.62 356 VAL A N 1
ATOM 2780 C CA . VAL A 1 356 ? -15.658 2.673 11.956 1.00 95.62 356 VAL A CA 1
ATOM 2781 C C . VAL A 1 356 ? -15.699 2.159 13.385 1.00 95.62 356 VAL A C 1
ATOM 2783 O O . VAL A 1 356 ? -16.651 2.429 14.116 1.00 95.62 356 VAL A O 1
ATOM 2786 N N . VAL A 1 357 ? -14.662 1.435 13.807 1.00 96.50 357 VAL A N 1
ATOM 2787 C CA . VAL A 1 357 ? -14.622 0.847 15.154 1.00 96.50 357 VAL A CA 1
ATOM 2788 C C . VAL A 1 357 ? -14.359 1.922 16.214 1.00 96.50 357 VAL A C 1
ATOM 2790 O O . VAL A 1 357 ? -15.036 1.945 17.239 1.00 96.50 357 VAL A O 1
ATOM 2793 N N . GLY A 1 358 ? -13.448 2.856 15.952 1.00 96.25 358 GLY A N 1
ATOM 2794 C CA . GLY A 1 358 ? -13.086 3.957 16.842 1.00 96.25 358 GLY A CA 1
ATOM 2795 C C . GLY A 1 358 ? -14.255 4.900 17.110 1.00 96.25 358 GLY A C 1
ATOM 2796 O O . GLY A 1 358 ? -14.508 5.245 18.265 1.00 96.25 358 GLY A O 1
ATOM 2797 N N . ASP A 1 359 ? -15.029 5.241 16.078 1.00 95.38 359 ASP A N 1
ATOM 2798 C CA . ASP A 1 359 ? -16.251 6.048 16.202 1.00 95.38 359 ASP A CA 1
ATOM 2799 C C . ASP A 1 359 ? -17.323 5.338 17.050 1.00 95.38 359 ASP A C 1
ATOM 2801 O O . ASP A 1 359 ? -17.931 5.938 17.949 1.00 95.38 359 ASP A O 1
ATOM 2805 N N . TYR A 1 360 ? -17.522 4.035 16.815 1.00 96.12 360 TYR A N 1
ATOM 2806 C CA . TYR A 1 360 ? -18.444 3.209 17.598 1.00 96.12 360 TYR A CA 1
ATOM 2807 C C . TYR A 1 360 ? -18.033 3.151 19.076 1.00 96.12 360 TYR A C 1
ATOM 2809 O O . TYR A 1 360 ? -18.851 3.408 19.965 1.00 96.12 360 TYR A O 1
ATOM 2817 N N . ILE A 1 361 ? -16.756 2.866 19.345 1.00 95.94 361 ILE A N 1
ATOM 2818 C CA . ILE A 1 361 ? -16.205 2.766 20.701 1.00 95.94 361 ILE A CA 1
ATOM 2819 C C . ILE A 1 361 ? -16.256 4.121 21.403 1.00 95.94 361 ILE A C 1
ATOM 2821 O O . ILE A 1 361 ? -16.703 4.191 22.542 1.00 95.94 361 ILE A O 1
ATOM 2825 N N . THR A 1 362 ? -15.883 5.211 20.736 1.00 95.81 362 THR A N 1
ATOM 2826 C CA . THR A 1 362 ? -15.935 6.557 21.326 1.00 95.81 362 THR A CA 1
ATOM 2827 C C . THR A 1 362 ? -17.352 6.910 21.778 1.00 95.81 362 THR A C 1
ATOM 2829 O O . THR A 1 362 ? -17.540 7.430 22.881 1.00 95.81 362 THR A O 1
ATOM 2832 N N . THR A 1 363 ? -18.362 6.555 20.979 1.00 95.44 363 THR A N 1
ATOM 2833 C CA . THR A 1 363 ? -19.774 6.764 21.333 1.00 95.44 363 THR A CA 1
ATOM 2834 C C . THR A 1 363 ? -20.195 5.895 22.524 1.00 95.44 363 THR A C 1
ATOM 2836 O O . THR A 1 363 ? -20.819 6.396 23.462 1.00 95.44 363 THR A O 1
ATOM 2839 N N . LEU A 1 364 ? -19.822 4.609 22.521 1.00 95.31 364 LEU A N 1
ATOM 2840 C CA . LEU A 1 364 ? -20.085 3.669 23.618 1.00 95.31 364 LEU A CA 1
ATOM 2841 C C . LEU A 1 364 ? -19.489 4.167 24.941 1.00 95.31 364 LEU A C 1
ATOM 2843 O O . LEU A 1 364 ? -20.169 4.185 25.967 1.00 95.31 364 LEU A O 1
ATOM 2847 N N . LEU A 1 365 ? -18.221 4.574 24.909 1.00 95.81 365 LEU A N 1
ATOM 2848 C CA . LEU A 1 365 ? -17.459 4.989 26.082 1.00 95.81 365 LEU A CA 1
ATOM 2849 C C . LEU A 1 365 ? -17.958 6.313 26.657 1.00 95.81 365 LEU A C 1
ATOM 2851 O O . LEU A 1 365 ? -18.086 6.431 27.875 1.00 95.81 365 LEU A O 1
ATOM 2855 N N . SER A 1 366 ? -18.307 7.270 25.793 1.00 95.31 366 SER A N 1
ATOM 2856 C CA . SER A 1 366 ? -18.885 8.549 26.220 1.00 95.31 366 SER A CA 1
ATOM 2857 C C . SER A 1 366 ? -20.163 8.331 27.036 1.00 95.31 366 SER A C 1
ATOM 2859 O O . SER A 1 366 ? -20.281 8.845 28.145 1.00 95.31 366 SER A O 1
ATOM 2861 N N . HIS A 1 367 ? -21.077 7.485 26.550 1.00 94.94 367 HIS A N 1
ATOM 2862 C CA . HIS A 1 367 ? -22.308 7.159 27.276 1.00 94.94 367 HIS A CA 1
ATOM 2863 C C . HIS A 1 367 ? -22.050 6.310 28.533 1.00 94.94 367 HIS A C 1
ATOM 2865 O O . HIS A 1 367 ? -22.656 6.533 29.579 1.00 94.94 367 HIS A O 1
ATOM 2871 N N . ALA A 1 368 ? -21.116 5.353 28.474 1.00 94.62 368 ALA A N 1
ATOM 2872 C CA . ALA A 1 368 ? -20.754 4.543 29.638 1.00 94.62 368 ALA A CA 1
ATOM 2873 C C . ALA A 1 368 ? -20.274 5.409 30.816 1.00 94.62 368 ALA A C 1
ATOM 2875 O O . ALA A 1 368 ? -20.593 5.107 31.970 1.00 94.62 368 ALA A O 1
ATOM 2876 N N . ARG A 1 369 ? -19.546 6.493 30.519 1.00 92.94 369 ARG A N 1
ATOM 2877 C CA . ARG A 1 369 ? -19.058 7.458 31.510 1.00 92.94 369 ARG A CA 1
ATOM 2878 C C . ARG A 1 369 ? -20.178 8.277 32.144 1.00 92.94 369 ARG A C 1
ATOM 2880 O O . ARG A 1 369 ? -20.114 8.544 33.341 1.00 92.94 369 ARG A O 1
ATOM 2887 N N . GLU A 1 370 ? -21.207 8.635 31.377 1.00 93.56 370 GLU A N 1
ATOM 2888 C CA . GLU A 1 370 ? -22.389 9.334 31.900 1.00 93.56 370 GLU A CA 1
ATOM 2889 C C . GLU A 1 370 ? -23.148 8.490 32.935 1.00 93.56 370 GLU A C 1
ATOM 2891 O O . GLU A 1 370 ? -23.668 9.039 33.906 1.00 93.56 370 GLU A O 1
ATOM 2896 N N . ILE A 1 371 ? -23.162 7.162 32.768 1.00 93.56 371 ILE A N 1
ATOM 2897 C CA . ILE A 1 371 ? -23.797 6.231 33.712 1.00 93.56 371 ILE A CA 1
ATOM 2898 C C . ILE A 1 371 ? -22.951 6.088 34.983 1.00 93.56 371 ILE A C 1
ATOM 2900 O O . ILE A 1 371 ? -23.422 6.359 36.089 1.00 93.56 371 ILE A O 1
ATOM 2904 N N . SER A 1 372 ? -21.710 5.599 34.855 1.00 92.38 372 SER A N 1
ATOM 2905 C CA . SER A 1 372 ? -20.779 5.495 35.984 1.00 92.38 372 SER A CA 1
ATOM 2906 C C . SER A 1 372 ? -19.341 5.194 35.548 1.00 92.38 372 SER A C 1
ATOM 2908 O O . SER A 1 372 ? -19.115 4.482 34.571 1.00 92.38 372 SER A O 1
ATOM 2910 N N . THR A 1 373 ? -18.361 5.608 36.356 1.00 92.62 373 THR A N 1
ATOM 2911 C CA . THR A 1 373 ? -16.931 5.260 36.201 1.00 92.62 373 THR A CA 1
ATOM 2912 C C . THR A 1 373 ? -16.703 3.748 36.085 1.00 92.62 373 THR A C 1
ATOM 2914 O O . THR A 1 373 ? -15.967 3.278 35.224 1.00 92.62 373 THR A O 1
ATOM 2917 N N . LEU A 1 374 ? -17.381 2.938 36.910 1.00 90.88 374 LEU A N 1
ATOM 2918 C CA . LEU A 1 374 ? -17.237 1.477 36.855 1.00 90.88 374 LEU A CA 1
ATOM 2919 C C . LEU A 1 374 ? -17.808 0.886 35.559 1.00 90.88 374 LEU A C 1
ATOM 2921 O O . LEU A 1 374 ? -17.268 -0.095 35.045 1.00 90.88 374 LEU A O 1
ATOM 2925 N N . THR A 1 375 ? -18.897 1.456 35.039 1.00 93.00 375 THR A N 1
ATOM 2926 C CA . THR A 1 375 ? -19.480 1.074 33.745 1.00 93.00 375 THR A CA 1
ATOM 2927 C C . THR A 1 375 ? -18.528 1.439 32.613 1.00 93.00 375 THR A C 1
ATOM 2929 O O . THR A 1 375 ? -18.273 0.598 31.751 1.00 93.00 375 THR A O 1
ATOM 2932 N N . TYR A 1 376 ? -17.952 2.642 32.644 1.00 94.75 376 TYR A N 1
ATOM 2933 C CA . TYR A 1 376 ? -16.930 3.076 31.696 1.00 94.75 376 TYR A CA 1
ATOM 2934 C C . TYR A 1 376 ? -15.728 2.128 31.673 1.00 94.75 376 TYR A C 1
ATOM 2936 O O . TYR A 1 376 ? -15.451 1.541 30.630 1.00 94.75 376 TYR A O 1
ATOM 2944 N N . MET A 1 377 ? -15.082 1.876 32.817 1.00 94.38 377 MET A N 1
ATOM 2945 C CA . MET A 1 377 ? -13.904 1.001 32.883 1.00 94.38 377 MET A CA 1
ATOM 2946 C C . MET A 1 377 ? -14.186 -0.406 32.338 1.00 94.38 377 MET A C 1
ATOM 2948 O O . MET A 1 377 ? -13.401 -0.955 31.564 1.00 94.38 377 MET A O 1
ATOM 2952 N N . LYS A 1 378 ? -15.336 -0.991 32.703 1.00 93.69 378 LYS A N 1
ATOM 2953 C CA . LYS A 1 378 ? -15.765 -2.295 32.171 1.00 93.69 378 LYS A CA 1
ATOM 2954 C C . LYS A 1 378 ? -15.997 -2.249 30.662 1.00 93.69 378 LYS A C 1
ATOM 2956 O O . LYS A 1 378 ? -15.674 -3.219 29.981 1.00 93.69 378 LYS A O 1
ATOM 2961 N N . SER A 1 379 ? -16.547 -1.147 30.156 1.00 94.56 379 SER A N 1
ATOM 2962 C CA . SER A 1 379 ? -16.794 -0.947 28.726 1.00 94.56 379 SER A CA 1
ATOM 2963 C C . SER A 1 379 ? -15.491 -0.833 27.944 1.00 94.56 379 SER A C 1
ATOM 2965 O O . SER A 1 379 ? -15.384 -1.488 26.915 1.00 94.56 379 SER A O 1
ATOM 2967 N N . VAL A 1 380 ? -14.491 -0.099 28.452 1.00 95.31 380 VAL A N 1
ATOM 2968 C CA . VAL A 1 380 ? -13.149 -0.009 27.842 1.00 95.31 380 VAL A CA 1
ATOM 2969 C C . VAL A 1 380 ? -12.498 -1.388 27.763 1.00 95.31 380 VAL A C 1
ATOM 2971 O O . VAL A 1 380 ? -12.068 -1.812 26.694 1.00 95.31 380 VAL A O 1
ATOM 2974 N N . ALA A 1 381 ? -12.466 -2.129 28.874 1.00 93.50 381 ALA A N 1
ATOM 2975 C CA . ALA A 1 381 ? -11.842 -3.451 28.901 1.00 93.50 381 ALA A CA 1
ATOM 2976 C C . ALA A 1 381 ? -12.546 -4.454 27.965 1.00 93.50 381 ALA A C 1
ATOM 2978 O O . ALA A 1 381 ? -11.890 -5.257 27.296 1.00 93.50 381 ALA A O 1
ATOM 2979 N N . ALA A 1 382 ? -13.881 -4.416 27.906 1.00 93.56 382 ALA A N 1
ATOM 2980 C CA . ALA A 1 382 ? -14.661 -5.283 27.031 1.00 93.56 382 ALA A CA 1
ATOM 2981 C C . ALA A 1 382 ? -14.496 -4.915 25.549 1.00 93.56 382 ALA A C 1
ATOM 2983 O O . ALA A 1 382 ? -14.243 -5.804 24.737 1.00 93.56 382 ALA A O 1
ATOM 2984 N N . SER A 1 383 ? -14.587 -3.629 25.195 1.00 95.81 383 SER A N 1
ATOM 2985 C CA . SER A 1 383 ? -14.424 -3.173 23.811 1.00 95.81 383 SER A CA 1
ATOM 2986 C C . SER A 1 383 ? -13.011 -3.413 23.295 1.00 95.81 383 SER A C 1
ATOM 2988 O O . SER A 1 383 ? -12.853 -3.825 22.148 1.00 95.81 383 SER A O 1
ATOM 2990 N N . PHE A 1 384 ? -11.989 -3.262 24.145 1.00 96.38 384 PHE A N 1
ATOM 2991 C CA . PHE A 1 384 ? -10.609 -3.591 23.791 1.00 96.38 384 PHE A CA 1
ATOM 2992 C C . PHE A 1 384 ? -10.454 -5.074 23.452 1.00 96.38 384 PHE A C 1
ATOM 2994 O O . PHE A 1 384 ? -9.860 -5.422 22.431 1.00 96.38 384 PHE A O 1
ATOM 3001 N N . ARG A 1 385 ? -11.029 -5.962 24.274 1.00 95.44 385 ARG A N 1
ATOM 3002 C CA . ARG A 1 385 ? -10.992 -7.408 24.020 1.00 95.44 385 ARG A CA 1
ATOM 3003 C C . ARG A 1 385 ? -11.663 -7.770 22.697 1.00 95.44 385 ARG A C 1
ATOM 3005 O O . ARG A 1 385 ? -11.116 -8.585 21.958 1.00 95.44 385 ARG A O 1
ATOM 3012 N N . GLU A 1 386 ? -12.822 -7.187 22.396 1.00 94.94 386 GLU A N 1
ATOM 3013 C CA . GLU A 1 386 ? -13.504 -7.485 21.134 1.00 94.94 386 GLU A CA 1
ATOM 3014 C C . GLU A 1 386 ? -12.754 -6.901 19.929 1.00 94.94 386 GLU A C 1
ATOM 3016 O O . GLU A 1 386 ? -12.548 -7.612 18.946 1.00 94.94 386 GLU A O 1
ATOM 3021 N N . ALA A 1 387 ? -12.240 -5.671 20.020 1.00 96.56 387 ALA A N 1
ATOM 3022 C CA . ALA A 1 387 ? -11.403 -5.072 18.978 1.00 96.56 387 ALA A CA 1
ATOM 3023 C C . ALA A 1 387 ? -10.115 -5.872 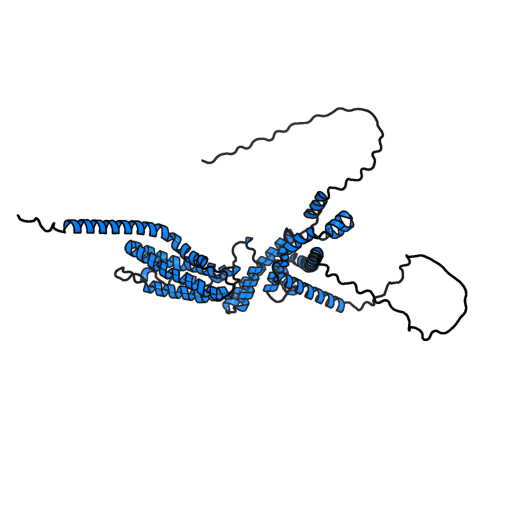18.718 1.00 96.56 387 ALA A C 1
ATOM 3025 O O . ALA A 1 387 ? -9.674 -5.984 17.575 1.00 96.56 387 ALA A O 1
ATOM 3026 N N . TRP A 1 388 ? -9.542 -6.507 19.747 1.00 97.31 388 TRP A N 1
ATOM 3027 C CA . TRP A 1 388 ? -8.350 -7.348 19.609 1.00 97.31 388 TRP A CA 1
ATOM 3028 C C . TRP A 1 388 ? -8.540 -8.512 18.626 1.00 97.31 388 TRP A C 1
ATOM 3030 O O . TRP A 1 388 ? -7.586 -8.934 17.973 1.00 97.31 388 TRP A O 1
ATOM 3040 N N . ARG A 1 389 ? -9.777 -8.991 18.435 1.00 97.50 389 ARG A N 1
ATOM 3041 C CA . ARG A 1 389 ? -10.099 -10.032 17.440 1.00 97.50 389 ARG A CA 1
ATOM 3042 C C . ARG A 1 389 ? -9.732 -9.604 16.013 1.00 97.50 389 ARG A C 1
ATOM 3044 O O . ARG A 1 389 ? -9.472 -10.463 15.170 1.00 97.50 389 ARG A O 1
ATOM 3051 N N . MET A 1 390 ? -9.660 -8.297 15.734 1.00 97.69 390 MET A N 1
ATOM 3052 C CA . MET A 1 390 ? -9.188 -7.775 14.446 1.00 97.69 390 MET A CA 1
ATOM 3053 C C . MET A 1 390 ? -7.733 -8.162 14.177 1.00 97.69 390 MET A C 1
ATOM 3055 O O . MET A 1 390 ? -7.406 -8.490 13.040 1.00 97.69 390 MET A O 1
ATOM 3059 N N . VAL A 1 391 ? -6.871 -8.186 15.202 1.00 97.81 391 VAL A N 1
ATOM 3060 C CA . VAL A 1 391 ? -5.459 -8.584 15.064 1.00 97.81 391 VAL A CA 1
ATOM 3061 C C . VAL A 1 391 ? -5.369 -10.005 14.518 1.00 97.81 391 VAL A C 1
ATOM 3063 O O . VAL A 1 391 ? -4.644 -10.259 13.554 1.00 97.81 391 VAL A O 1
ATOM 3066 N N . ASP A 1 392 ? -6.141 -10.923 15.097 1.00 97.31 392 ASP A N 1
ATOM 3067 C CA . ASP A 1 392 ? -6.156 -12.319 14.668 1.00 97.31 392 ASP A CA 1
ATOM 3068 C C . ASP A 1 392 ? -6.699 -12.450 13.234 1.00 97.31 392 ASP A C 1
ATOM 3070 O O . ASP A 1 392 ? -6.076 -13.123 12.411 1.00 97.31 392 ASP A O 1
ATOM 3074 N N . ALA A 1 393 ? -7.769 -11.725 12.883 1.00 97.12 393 ALA A N 1
ATOM 3075 C CA . ALA A 1 393 ? -8.307 -11.717 11.519 1.00 97.12 393 ALA A CA 1
ATOM 3076 C C . ALA A 1 393 ? -7.308 -11.171 10.481 1.00 97.12 393 ALA A C 1
ATOM 3078 O O . ALA A 1 393 ? -7.136 -11.769 9.416 1.00 97.12 393 ALA A O 1
ATOM 3079 N N . ILE A 1 394 ? -6.599 -10.080 10.790 1.00 97.00 394 ILE A N 1
ATOM 3080 C CA . ILE A 1 394 ? -5.545 -9.521 9.927 1.00 97.00 394 ILE A CA 1
ATOM 3081 C C . ILE A 1 394 ? -4.437 -10.554 9.718 1.00 97.00 394 ILE A C 1
ATOM 3083 O O . ILE A 1 394 ? -3.994 -10.774 8.588 1.00 97.00 394 ILE A O 1
ATOM 3087 N N . MET A 1 395 ? -3.997 -11.211 10.794 1.00 96.62 395 MET A N 1
ATOM 3088 C CA . MET A 1 395 ? -2.942 -12.220 10.729 1.00 96.62 395 MET A CA 1
ATOM 3089 C C . MET A 1 395 ? -3.372 -13.464 9.952 1.00 96.62 395 MET A C 1
ATOM 3091 O O . MET A 1 395 ? -2.568 -14.021 9.205 1.00 96.62 395 MET A O 1
ATOM 3095 N N . ASP A 1 396 ? -4.622 -13.897 10.082 1.00 95.88 396 ASP A N 1
ATOM 3096 C CA . ASP A 1 396 ? -5.151 -15.045 9.345 1.00 95.88 396 ASP A CA 1
ATOM 3097 C C . ASP A 1 396 ? -5.302 -14.754 7.851 1.00 95.88 396 ASP A C 1
ATOM 3099 O O . ASP A 1 396 ? -4.930 -15.578 7.012 1.00 95.88 396 ASP A O 1
ATOM 3103 N N . VAL A 1 397 ? -5.747 -13.550 7.498 1.00 96.00 397 VAL A N 1
ATOM 3104 C CA . VAL A 1 397 ? -5.786 -13.082 6.109 1.00 96.00 397 VAL A CA 1
ATOM 3105 C C . VAL A 1 397 ? -4.378 -12.952 5.525 1.00 96.00 397 VAL A C 1
ATOM 3107 O O . VAL A 1 397 ? -4.132 -13.386 4.397 1.00 96.00 397 VAL A O 1
ATOM 3110 N N . ALA A 1 398 ? -3.426 -12.421 6.294 1.00 94.12 398 ALA A N 1
ATOM 3111 C CA . ALA A 1 398 ? -2.036 -12.289 5.875 1.00 94.12 398 ALA A CA 1
ATOM 3112 C C . ALA A 1 398 ? -1.384 -13.645 5.548 1.00 94.12 398 ALA A C 1
ATOM 3114 O O . ALA A 1 398 ? -0.574 -13.711 4.626 1.00 94.12 398 ALA A O 1
ATOM 3115 N N . LYS A 1 399 ? -1.759 -14.730 6.244 1.00 93.25 399 LYS A N 1
ATOM 3116 C CA . LYS A 1 399 ? -1.245 -16.095 5.999 1.00 93.25 399 LYS A CA 1
ATOM 3117 C C . LYS A 1 399 ? -1.669 -16.693 4.658 1.00 93.25 399 LYS A C 1
ATOM 3119 O O . LYS A 1 399 ? -1.066 -17.674 4.234 1.00 93.25 399 LYS A O 1
ATOM 3124 N N . GLN A 1 400 ? -2.672 -16.136 3.973 1.00 90.19 400 GLN A N 1
ATOM 3125 C CA . GLN A 1 400 ? -3.094 -16.633 2.654 1.00 90.19 400 GLN A CA 1
ATOM 3126 C C . GLN A 1 400 ? -1.995 -16.509 1.592 1.00 90.19 400 GLN A C 1
ATOM 3128 O O . GLN A 1 400 ? -2.087 -17.119 0.527 1.00 90.19 400 GLN A O 1
ATOM 3133 N N . ARG A 1 401 ? -0.965 -15.707 1.872 1.00 87.75 401 ARG A N 1
ATOM 3134 C CA . ARG A 1 401 ? 0.141 -15.430 0.972 1.00 87.75 401 ARG A CA 1
ATOM 3135 C C . ARG A 1 401 ? 1.468 -15.616 1.707 1.00 87.75 401 ARG A C 1
ATOM 3137 O O . ARG A 1 401 ? 1.736 -14.937 2.692 1.00 87.75 401 ARG A O 1
ATOM 3144 N N . GLU A 1 402 ? 2.300 -16.535 1.219 1.00 82.00 402 GLU A N 1
ATOM 3145 C CA . GLU A 1 402 ? 3.565 -16.912 1.873 1.00 82.00 402 GLU A CA 1
ATOM 3146 C C . GLU A 1 402 ? 4.589 -15.764 1.917 1.00 82.00 402 GLU A C 1
ATOM 3148 O O . GLU A 1 402 ? 5.379 -15.677 2.853 1.00 82.00 402 GLU A O 1
ATOM 3153 N N . ASP A 1 403 ? 4.554 -14.850 0.942 1.00 83.81 403 ASP A N 1
ATOM 3154 C CA . ASP A 1 403 ? 5.395 -13.647 0.864 1.00 83.81 403 ASP A CA 1
ATOM 3155 C C . ASP A 1 403 ? 4.803 -12.434 1.604 1.00 83.81 403 ASP A C 1
ATOM 3157 O O . ASP A 1 403 ? 5.234 -11.297 1.390 1.00 83.81 403 ASP A O 1
ATOM 3161 N N . SER A 1 404 ? 3.820 -12.645 2.484 1.00 81.62 404 SER A N 1
ATOM 3162 C CA . SER A 1 404 ? 3.258 -11.572 3.301 1.00 81.62 404 SER A CA 1
ATOM 3163 C C . SER A 1 404 ? 4.301 -10.990 4.260 1.00 81.62 404 SER A C 1
ATOM 3165 O O . SER A 1 404 ? 4.910 -11.692 5.064 1.00 81.62 404 SER A O 1
ATOM 3167 N N . SER A 1 405 ? 4.490 -9.670 4.200 1.00 83.31 405 SER A N 1
ATOM 3168 C CA . SER A 1 405 ? 5.415 -8.929 5.066 1.00 83.31 405 SER A CA 1
ATOM 3169 C C . SER A 1 405 ? 4.752 -8.379 6.335 1.00 83.31 405 SER A C 1
ATOM 3171 O O . SER A 1 405 ? 5.299 -7.476 6.973 1.00 83.31 405 SER A O 1
ATOM 3173 N N . VAL A 1 406 ? 3.545 -8.842 6.669 1.00 88.94 406 VAL A N 1
ATOM 3174 C CA . VAL A 1 406 ? 2.788 -8.343 7.822 1.00 88.94 406 VAL A CA 1
ATOM 3175 C C . VAL A 1 406 ? 3.280 -9.027 9.093 1.00 88.94 406 VAL A C 1
ATOM 3177 O O . VAL A 1 406 ? 3.160 -10.238 9.260 1.00 88.94 406 VAL A O 1
ATOM 3180 N N . LEU A 1 407 ? 3.852 -8.231 9.994 1.00 92.88 407 LEU A N 1
ATOM 3181 C CA . LEU A 1 407 ? 4.250 -8.678 11.324 1.00 92.88 407 LEU A CA 1
ATOM 3182 C C . LEU A 1 407 ? 3.076 -8.526 12.286 1.00 92.88 407 LEU A C 1
ATOM 3184 O O . LEU A 1 407 ? 2.346 -7.541 12.209 1.00 92.88 407 LEU A O 1
ATOM 3188 N N . ARG A 1 408 ? 2.964 -9.452 13.243 1.00 94.81 408 ARG A N 1
ATOM 3189 C CA . ARG A 1 408 ? 1.943 -9.393 14.297 1.00 94.81 408 ARG A CA 1
ATOM 3190 C C . ARG A 1 408 ? 1.958 -8.057 15.037 1.00 94.81 408 ARG A C 1
ATOM 3192 O O . ARG A 1 408 ? 0.905 -7.467 15.202 1.00 94.81 408 ARG A O 1
ATOM 3199 N N . THR A 1 409 ? 3.143 -7.539 15.359 1.00 96.06 409 THR A N 1
ATOM 3200 C CA . THR A 1 409 ? 3.295 -6.240 16.031 1.00 96.06 409 THR A CA 1
ATOM 3201 C C . THR A 1 409 ? 2.628 -5.104 15.257 1.00 96.06 409 THR A C 1
ATOM 3203 O O . THR A 1 409 ? 1.973 -4.273 15.856 1.00 96.06 409 THR A O 1
ATOM 3206 N N . LYS A 1 410 ? 2.699 -5.108 13.917 1.00 95.88 410 LYS A N 1
ATOM 3207 C CA . LYS A 1 410 ? 2.032 -4.088 13.094 1.00 95.88 410 LYS A CA 1
ATOM 3208 C C . LYS A 1 410 ? 0.511 -4.222 13.090 1.00 95.88 410 LYS A C 1
ATOM 3210 O O . LYS A 1 410 ? -0.180 -3.230 12.920 1.00 95.88 410 LYS A O 1
ATOM 3215 N N . ALA A 1 411 ? -0.006 -5.443 13.206 1.00 96.19 411 ALA A N 1
ATOM 3216 C CA . ALA A 1 411 ? -1.442 -5.662 13.340 1.00 96.19 411 ALA A CA 1
ATOM 3217 C C . ALA A 1 411 ? -1.933 -5.256 14.740 1.00 96.19 411 ALA A C 1
ATOM 3219 O O . ALA A 1 411 ? -3.023 -4.714 14.865 1.00 96.19 411 ALA A O 1
ATOM 3220 N N . GLU A 1 412 ? -1.120 -5.473 15.777 1.00 97.69 412 GLU A N 1
ATOM 3221 C CA . GLU A 1 412 ? -1.385 -5.004 17.144 1.00 97.69 412 GLU A CA 1
ATOM 3222 C C . GLU A 1 412 ? -1.367 -3.468 17.217 1.00 97.69 412 GLU A C 1
ATOM 3224 O O . GLU A 1 412 ? -2.278 -2.882 17.799 1.00 97.69 412 GLU A O 1
ATOM 3229 N N . ASP A 1 413 ? -0.409 -2.820 16.542 1.00 97.38 413 ASP A N 1
ATOM 3230 C CA . ASP A 1 413 ? -0.297 -1.356 16.459 1.00 97.38 413 ASP A CA 1
ATOM 3231 C C . ASP A 1 413 ? -1.589 -0.695 15.951 1.00 97.38 413 ASP A C 1
ATOM 3233 O O . ASP A 1 413 ? -1.953 0.368 16.443 1.00 97.38 413 ASP A O 1
ATOM 3237 N N . VAL A 1 414 ? -2.325 -1.337 15.034 1.00 97.25 414 VAL A N 1
ATOM 3238 C CA . VAL A 1 414 ? -3.624 -0.837 14.543 1.00 97.25 414 VAL A CA 1
ATOM 3239 C C . VAL A 1 414 ? -4.636 -0.681 15.682 1.00 97.25 414 VAL A C 1
ATOM 3241 O O . VAL A 1 414 ? -5.315 0.338 15.777 1.00 97.25 414 VAL A O 1
ATOM 3244 N N . VAL A 1 415 ? -4.743 -1.681 16.560 1.00 97.19 415 VAL A N 1
ATOM 3245 C CA . VAL A 1 415 ? -5.681 -1.630 17.692 1.00 97.19 415 VAL A CA 1
ATOM 3246 C C . VAL A 1 415 ? -5.165 -0.678 18.769 1.00 97.19 415 VAL A C 1
ATOM 3248 O O . VAL A 1 415 ? -5.954 0.058 19.357 1.00 97.19 415 VAL A O 1
ATOM 3251 N N . TYR A 1 416 ? -3.851 -0.648 19.008 1.00 97.12 416 TYR A N 1
ATOM 3252 C CA . TYR A 1 416 ? -3.260 0.271 19.979 1.00 97.12 416 TYR A CA 1
ATOM 3253 C C . TYR A 1 416 ? -3.462 1.738 19.602 1.00 97.12 416 TYR A C 1
ATOM 3255 O O . TYR A 1 416 ? -3.891 2.509 20.454 1.00 97.12 416 TYR A O 1
ATOM 3263 N N . GLN A 1 417 ? -3.222 2.116 18.345 1.00 96.94 417 GLN A N 1
ATOM 3264 C CA . GLN A 1 417 ? -3.430 3.490 17.872 1.00 96.94 417 GLN A CA 1
ATOM 3265 C C . GLN A 1 417 ? -4.894 3.920 17.981 1.00 96.94 417 GLN A C 1
ATOM 3267 O O . GLN A 1 417 ? -5.180 5.046 18.380 1.00 96.94 417 GLN A O 1
ATOM 3272 N N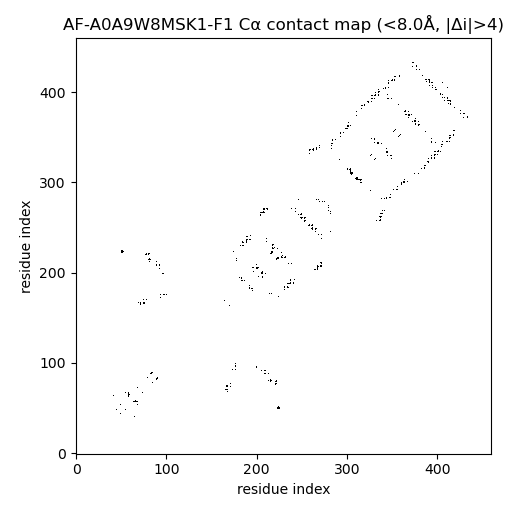 . MET A 1 418 ? -5.829 3.005 17.715 1.00 96.88 418 MET A N 1
ATOM 3273 C CA . MET A 1 418 ? -7.256 3.285 17.859 1.00 96.88 418 MET A CA 1
ATOM 3274 C C . MET A 1 418 ? -7.660 3.587 19.310 1.00 96.88 418 MET A C 1
ATOM 3276 O O . MET A 1 418 ? -8.533 4.423 19.531 1.00 96.88 418 MET A O 1
ATOM 3280 N N . PHE A 1 419 ? -7.042 2.918 20.289 1.00 96.12 419 PHE A N 1
ATOM 3281 C CA . PHE A 1 419 ? -7.332 3.106 21.716 1.00 96.12 419 PHE A CA 1
ATOM 3282 C C . PHE A 1 419 ? -6.475 4.171 22.400 1.00 96.12 419 PHE A C 1
ATOM 3284 O O . PHE A 1 419 ? -6.826 4.603 23.497 1.00 96.12 419 PHE A O 1
ATOM 3291 N N . GLU A 1 420 ? -5.374 4.605 21.783 1.00 95.50 420 GLU A N 1
ATOM 3292 C CA . GLU A 1 420 ? -4.456 5.607 22.334 1.00 95.50 420 GLU A CA 1
ATOM 3293 C C . GLU A 1 420 ? -5.178 6.848 22.898 1.00 95.50 420 GLU A C 1
ATOM 3295 O O . GLU A 1 420 ? -4.873 7.220 24.034 1.00 95.50 420 GLU A O 1
ATOM 3300 N N . PRO A 1 421 ? -6.195 7.434 22.226 1.00 94.56 421 PRO A N 1
ATOM 3301 C CA . PRO A 1 421 ? -6.908 8.601 22.751 1.00 94.56 421 PRO A CA 1
ATOM 3302 C C . PRO A 1 421 ? -7.651 8.361 24.075 1.00 94.56 421 PRO A C 1
ATOM 3304 O O . PRO A 1 421 ? -7.933 9.319 24.792 1.00 94.56 421 PRO A O 1
ATOM 3307 N N . HIS A 1 422 ? -7.994 7.110 24.401 1.00 93.06 422 HIS A N 1
ATOM 3308 C CA . HIS A 1 422 ? -8.766 6.744 25.595 1.00 93.06 422 HIS A CA 1
ATOM 3309 C C . HIS A 1 422 ? -7.886 6.235 26.744 1.00 93.06 422 HIS A C 1
ATOM 3311 O O . HIS A 1 422 ? -8.371 6.103 27.869 1.00 93.06 422 HIS A O 1
ATOM 3317 N N . MET A 1 423 ? -6.609 5.932 26.482 1.00 93.25 423 MET A N 1
ATOM 3318 C CA . MET A 1 423 ? -5.732 5.257 27.445 1.00 93.25 423 MET A CA 1
ATOM 3319 C C . MET A 1 423 ? -5.389 6.119 28.657 1.00 93.25 423 MET A C 1
ATOM 3321 O O . MET A 1 423 ? -5.471 5.622 29.778 1.00 93.25 423 MET A O 1
ATOM 3325 N N . ASP A 1 424 ? -5.032 7.389 28.456 1.00 93.50 424 ASP A N 1
ATOM 3326 C CA . ASP A 1 424 ? -4.657 8.280 29.563 1.00 93.50 424 ASP A CA 1
ATOM 3327 C C . ASP A 1 424 ? -5.812 8.424 30.562 1.00 93.50 424 ASP A C 1
ATOM 3329 O O . ASP A 1 424 ? -5.646 8.229 31.765 1.00 93.50 424 ASP A O 1
ATOM 3333 N N . GLU A 1 425 ? -7.017 8.666 30.046 1.00 92.19 425 GLU A N 1
ATOM 3334 C CA . GLU A 1 425 ? -8.218 8.816 30.865 1.00 92.19 425 GLU A CA 1
ATOM 3335 C C . GLU A 1 425 ? -8.618 7.501 31.551 1.00 92.19 425 GLU A C 1
ATOM 3337 O O . GLU A 1 425 ? -8.985 7.498 32.724 1.00 92.19 425 GLU A O 1
ATOM 3342 N N . TYR A 1 426 ? -8.501 6.363 30.857 1.00 95.19 426 TYR A N 1
ATOM 3343 C CA . TYR A 1 426 ? -8.716 5.049 31.465 1.00 95.19 426 TYR A CA 1
ATOM 3344 C C . TYR A 1 426 ? -7.765 4.790 32.644 1.00 95.19 426 TYR A C 1
ATOM 3346 O O . TYR A 1 426 ? -8.215 4.334 33.696 1.00 95.19 426 TYR A O 1
ATOM 3354 N N . LEU A 1 427 ? -6.472 5.090 32.489 1.00 96.12 427 LEU A N 1
ATOM 3355 C CA . LEU A 1 427 ? -5.473 4.864 33.535 1.00 96.12 427 LEU A CA 1
ATOM 3356 C C . LEU A 1 427 ? -5.724 5.747 34.763 1.00 96.12 427 LEU A C 1
ATOM 3358 O O . LEU A 1 427 ? -5.606 5.265 35.893 1.00 96.12 427 LEU A O 1
ATOM 3362 N N . ASP A 1 428 ? -6.112 7.005 34.558 1.00 94.88 428 ASP A N 1
ATOM 3363 C CA . ASP A 1 428 ? -6.473 7.913 35.649 1.00 94.88 428 ASP A CA 1
ATOM 3364 C C . ASP A 1 428 ? -7.706 7.409 36.419 1.00 94.88 428 ASP A C 1
ATOM 3366 O O . ASP A 1 428 ? -7.680 7.313 37.652 1.00 94.88 428 ASP A O 1
ATOM 3370 N N . GLU A 1 429 ? -8.770 7.023 35.705 1.00 93.88 429 GLU A N 1
ATOM 3371 C CA . GLU A 1 429 ? -9.984 6.473 36.319 1.00 93.88 429 GLU A CA 1
ATOM 3372 C C . GLU A 1 429 ? -9.709 5.147 37.055 1.00 93.88 429 GLU A C 1
ATOM 3374 O O . GLU A 1 429 ? -10.224 4.933 38.158 1.00 93.88 429 GLU A O 1
ATOM 3379 N N . GLU A 1 430 ? -8.857 4.277 36.503 1.00 95.00 430 GLU A N 1
ATOM 3380 C CA . GLU A 1 430 ? -8.476 3.006 37.125 1.00 95.00 430 GLU A CA 1
ATOM 3381 C C . GLU A 1 430 ? -7.713 3.211 38.436 1.00 95.00 430 GLU A C 1
ATOM 3383 O O . GLU A 1 430 ? -8.024 2.572 39.448 1.00 95.00 430 GLU A O 1
ATOM 3388 N N . VAL A 1 431 ? -6.752 4.135 38.458 1.00 96.00 431 VAL A N 1
ATOM 3389 C CA . VAL A 1 431 ? -5.991 4.459 39.671 1.00 96.00 431 VAL A CA 1
ATOM 3390 C C . VAL A 1 431 ? -6.916 4.975 40.774 1.00 96.00 431 VAL A C 1
ATOM 3392 O O . VAL A 1 431 ? -6.797 4.542 41.926 1.00 96.00 431 VAL A O 1
ATOM 3395 N N . GLU A 1 432 ? -7.853 5.867 40.450 1.00 94.50 432 GLU A N 1
ATOM 3396 C CA . GLU A 1 432 ? -8.811 6.391 41.429 1.00 94.50 432 GLU A CA 1
ATOM 3397 C C . GLU A 1 432 ? -9.801 5.320 41.910 1.00 94.50 432 GLU A C 1
ATOM 3399 O O . GLU A 1 432 ? -10.053 5.204 43.116 1.00 94.50 432 GLU A O 1
ATOM 3404 N N . ALA A 1 433 ? -10.301 4.467 41.011 1.00 91.50 433 ALA A N 1
ATOM 3405 C CA . ALA A 1 433 ? -11.182 3.358 41.371 1.00 91.50 433 ALA A CA 1
ATOM 3406 C C . ALA A 1 433 ? -10.493 2.358 42.315 1.00 91.50 433 ALA A C 1
ATOM 3408 O O . ALA A 1 433 ? -11.083 1.929 43.313 1.00 91.50 433 ALA A O 1
ATOM 3409 N N . ILE A 1 434 ? -9.227 2.025 42.047 1.00 94.56 434 ILE A N 1
ATOM 3410 C CA . ILE A 1 434 ? -8.426 1.125 42.883 1.00 94.56 434 ILE A CA 1
ATOM 3411 C C . ILE A 1 434 ? -8.189 1.736 44.269 1.00 94.56 434 ILE A C 1
ATOM 3413 O O . ILE A 1 434 ? -8.367 1.044 45.275 1.00 94.56 434 ILE A O 1
ATOM 3417 N N . LYS A 1 435 ? -7.844 3.028 44.358 1.00 95.38 435 LYS A N 1
ATOM 3418 C CA . LYS A 1 435 ? -7.690 3.726 45.650 1.00 95.38 435 LYS A CA 1
ATOM 3419 C C . LYS A 1 435 ? -8.970 3.655 46.478 1.00 95.38 435 LYS A C 1
ATOM 3421 O O . LYS A 1 435 ? -8.924 3.285 47.651 1.00 95.38 435 LYS A O 1
ATOM 3426 N N . LEU A 1 436 ? -10.116 3.952 45.864 1.00 94.00 436 LEU A N 1
ATOM 3427 C CA . LEU A 1 436 ? -11.410 3.914 46.542 1.00 94.00 436 LEU A CA 1
ATOM 3428 C C . LEU A 1 436 ? -11.769 2.497 47.019 1.00 94.00 436 LEU A C 1
ATOM 3430 O O . LEU A 1 436 ? -12.299 2.324 48.125 1.00 94.00 436 LEU A O 1
ATOM 3434 N N . ALA A 1 437 ? -11.466 1.479 46.210 1.00 93.25 437 ALA A N 1
ATOM 3435 C CA . ALA A 1 437 ? -11.666 0.082 46.575 1.00 93.25 437 ALA A CA 1
ATOM 3436 C C . ALA A 1 437 ? -10.798 -0.314 47.780 1.00 93.25 437 ALA A C 1
ATOM 3438 O O . ALA A 1 437 ? -11.320 -0.875 48.745 1.00 93.25 437 ALA A O 1
ATOM 3439 N N . PHE A 1 438 ? -9.508 0.040 47.776 1.00 95.88 438 PHE A N 1
ATOM 3440 C CA . PHE A 1 438 ? -8.610 -0.209 48.907 1.00 95.88 438 PHE A CA 1
ATOM 3441 C C . PHE A 1 438 ? -9.079 0.487 50.183 1.00 95.88 438 PHE A C 1
ATOM 3443 O O . PHE A 1 438 ? -9.170 -0.157 51.226 1.00 95.88 438 PHE A O 1
ATOM 3450 N N . ASP A 1 439 ? -9.459 1.761 50.106 1.00 96.25 439 ASP A N 1
ATOM 3451 C CA . ASP A 1 439 ? -9.998 2.500 51.249 1.00 96.25 439 ASP A CA 1
ATOM 3452 C C . ASP A 1 439 ? -11.252 1.837 51.826 1.00 96.25 439 ASP A C 1
ATOM 3454 O O . ASP A 1 439 ? -11.449 1.802 53.043 1.00 96.25 439 ASP A O 1
ATOM 3458 N N . THR A 1 440 ? -12.114 1.309 50.957 1.00 95.25 440 THR A N 1
ATOM 3459 C CA . THR A 1 440 ? -13.334 0.606 51.363 1.00 95.25 440 THR A CA 1
ATOM 3460 C C . THR A 1 440 ? -13.005 -0.704 52.072 1.00 95.25 440 THR A C 1
ATOM 3462 O O . THR A 1 440 ? -13.581 -0.980 53.126 1.00 95.25 440 THR A O 1
ATOM 3465 N N . ILE A 1 441 ? -12.051 -1.475 51.544 1.00 96.00 441 ILE A N 1
ATOM 3466 C CA . ILE A 1 441 ? -11.576 -2.725 52.152 1.00 96.00 441 ILE A CA 1
ATOM 3467 C C . ILE A 1 441 ? -10.930 -2.446 53.516 1.00 96.00 441 ILE A C 1
ATOM 3469 O O . ILE A 1 441 ? -11.315 -3.073 54.500 1.00 96.00 441 ILE A O 1
ATOM 3473 N N . CYS A 1 442 ? -10.038 -1.455 53.616 1.00 95.38 442 CYS A N 1
ATOM 3474 C CA . CYS A 1 442 ? -9.394 -1.060 54.874 1.00 95.38 442 CYS A CA 1
ATOM 3475 C C . CYS A 1 442 ? -10.421 -0.633 55.932 1.00 95.38 442 CYS A C 1
ATOM 3477 O O . CYS A 1 442 ? -10.377 -1.099 57.068 1.00 95.38 442 CYS A O 1
ATOM 3479 N N . LYS A 1 443 ? -11.407 0.193 55.553 1.00 94.75 443 LYS A N 1
ATOM 3480 C CA . LYS A 1 443 ? -12.511 0.582 56.450 1.00 94.75 443 LYS A CA 1
ATOM 3481 C C . LYS A 1 443 ? -13.390 -0.608 56.844 1.00 94.75 443 LYS A C 1
ATOM 3483 O O . LYS A 1 443 ? -13.987 -0.581 57.920 1.00 94.75 443 LYS A O 1
ATOM 3488 N N . GLY A 1 444 ? -13.521 -1.611 55.975 1.00 94.00 444 GLY A N 1
ATOM 3489 C CA . GLY A 1 444 ? -14.195 -2.876 56.265 1.00 94.00 444 GLY A CA 1
ATOM 3490 C C . GLY A 1 444 ? -13.452 -3.668 57.338 1.00 94.00 444 GLY A C 1
ATOM 3491 O O . GLY A 1 444 ? -14.034 -3.980 58.375 1.00 94.00 444 GLY A O 1
ATOM 3492 N N . TRP A 1 445 ? -12.150 -3.881 57.146 1.00 94.06 445 TRP A N 1
ATOM 3493 C CA . TRP A 1 445 ? -11.288 -4.560 58.115 1.00 94.06 445 TRP A CA 1
ATOM 3494 C C . TRP A 1 445 ? -11.239 -3.840 59.466 1.00 94.06 445 TRP A C 1
ATOM 3496 O O . TRP A 1 445 ? -11.385 -4.477 60.507 1.00 94.06 445 TRP A O 1
ATOM 3506 N N . ASP A 1 446 ? -11.138 -2.509 59.477 1.00 91.56 446 ASP A N 1
ATOM 3507 C CA . ASP A 1 446 ? -11.166 -1.718 60.715 1.00 91.56 446 ASP A CA 1
ATOM 3508 C C . ASP A 1 446 ? -12.470 -1.892 61.502 1.00 91.56 446 ASP A C 1
ATOM 3510 O O . ASP A 1 446 ? -12.476 -1.812 62.733 1.00 91.56 446 ASP A O 1
ATOM 3514 N N . LYS A 1 447 ? -13.596 -2.097 60.808 1.00 91.00 447 LYS A N 1
ATOM 3515 C CA . LYS A 1 447 ? -14.883 -2.381 61.453 1.00 91.00 447 LYS A CA 1
ATOM 3516 C C . LYS A 1 447 ? -14.900 -3.793 62.024 1.00 91.00 447 LYS A C 1
ATOM 3518 O O . LYS A 1 447 ? -15.271 -3.932 63.184 1.00 91.00 447 LYS A O 1
ATOM 3523 N N . GLU A 1 448 ? -14.454 -4.789 61.259 1.00 87.19 448 GLU A N 1
ATOM 3524 C CA . GLU A 1 448 ? -14.400 -6.196 61.680 1.00 87.19 448 GLU A CA 1
ATOM 3525 C C . GLU A 1 448 ? -13.543 -6.384 62.939 1.00 87.19 448 GLU A C 1
ATOM 3527 O O . GLU A 1 448 ? -14.028 -6.946 63.923 1.00 87.19 448 GLU A O 1
ATOM 3532 N N . VAL A 1 449 ? -12.339 -5.798 62.966 1.00 85.31 449 VAL A N 1
ATOM 3533 C CA . VAL A 1 449 ? -11.419 -5.819 64.123 1.00 85.31 449 VAL A CA 1
ATOM 3534 C C . VAL A 1 449 ? -12.038 -5.180 65.371 1.00 85.31 449 VAL A C 1
ATOM 3536 O O . VAL A 1 449 ? -11.741 -5.584 66.492 1.00 85.31 449 VAL A O 1
ATOM 3539 N N . ARG A 1 450 ? -12.917 -4.184 65.211 1.00 74.44 450 ARG A N 1
ATOM 3540 C CA . ARG A 1 450 ? -13.624 -3.549 66.339 1.00 74.44 450 ARG A CA 1
ATOM 3541 C C . ARG A 1 450 ? -14.828 -4.354 66.823 1.00 74.44 450 ARG A C 1
ATOM 3543 O O . ARG A 1 450 ? -15.249 -4.167 67.962 1.00 74.44 450 ARG A O 1
ATOM 3550 N N . THR A 1 451 ? -15.408 -5.191 65.965 1.00 74.12 451 THR A N 1
ATOM 3551 C CA . THR A 1 451 ? -16.558 -6.046 66.296 1.00 74.12 451 THR A CA 1
ATOM 3552 C C . THR A 1 451 ? -16.184 -7.422 66.824 1.00 74.12 451 THR A C 1
ATOM 3554 O O . THR A 1 451 ? -17.053 -8.036 67.439 1.00 74.12 451 THR A O 1
ATOM 3557 N N . GLU A 1 452 ? -14.948 -7.907 66.653 1.00 55.09 452 GLU A N 1
ATOM 3558 C CA . GLU A 1 452 ? -14.472 -9.064 67.420 1.00 55.09 452 GLU A CA 1
ATOM 3559 C C . GLU A 1 452 ? -14.390 -8.678 68.907 1.00 55.09 452 GLU A C 1
ATOM 3561 O O . GLU A 1 452 ? -13.520 -7.897 69.306 1.00 55.09 452 GLU A O 1
ATOM 3566 N N . PRO A 1 453 ? -15.293 -9.185 69.769 1.00 55.19 453 PRO A N 1
ATOM 3567 C CA . PRO A 1 453 ? -15.182 -8.937 71.188 1.00 55.19 453 PRO A CA 1
ATOM 3568 C C . PRO A 1 453 ? -13.995 -9.750 71.686 1.00 55.19 453 PRO A C 1
ATOM 3570 O O . PRO A 1 453 ? -13.935 -10.960 71.474 1.00 55.19 453 PRO A O 1
ATOM 3573 N N . SER A 1 454 ? -13.089 -9.084 72.395 1.00 53.66 454 SER A N 1
ATOM 3574 C CA . SER A 1 454 ? -12.089 -9.687 73.270 1.00 53.66 454 SER A CA 1
ATOM 3575 C C . SER A 1 454 ? -12.701 -10.851 74.064 1.00 53.66 454 SER A C 1
ATOM 3577 O O . SER A 1 454 ? -13.330 -10.646 75.107 1.00 53.66 454 SER A O 1
ATOM 3579 N N . CYS A 1 455 ? -12.578 -12.077 73.554 1.00 48.94 455 CYS A N 1
ATOM 3580 C CA . CYS A 1 455 ? -13.136 -13.242 74.211 1.00 48.94 455 CYS A CA 1
ATOM 3581 C C . CYS A 1 455 ? -12.156 -13.697 75.293 1.00 48.94 455 CYS A C 1
ATOM 3583 O O . CYS A 1 455 ? -11.029 -14.102 75.017 1.00 48.94 455 CYS A O 1
ATOM 3585 N N . SER A 1 456 ? -12.660 -13.653 76.527 1.00 48.56 456 SER A N 1
ATOM 3586 C CA . SER A 1 456 ? -12.132 -14.186 77.788 1.00 48.56 456 SER A CA 1
ATOM 3587 C C . SER A 1 456 ? -11.053 -13.387 78.533 1.00 48.56 456 SER A C 1
ATOM 3589 O O . SER A 1 456 ? -9.873 -13.718 78.586 1.00 48.56 456 SER A O 1
ATOM 3591 N N . VAL A 1 457 ? -11.556 -12.404 79.285 1.00 53.84 457 VAL A N 1
ATOM 3592 C CA . VAL A 1 457 ? -11.230 -12.252 80.711 1.00 53.84 457 VAL A CA 1
ATOM 3593 C C . VAL A 1 457 ? -11.306 -13.631 81.391 1.00 53.84 457 VAL A C 1
ATOM 3595 O O . VAL A 1 457 ? -12.371 -14.248 81.408 1.00 53.84 457 VAL A O 1
ATOM 3598 N N . PHE A 1 458 ? -10.187 -14.114 81.934 1.00 50.50 458 PHE A N 1
ATOM 3599 C CA . PHE A 1 458 ? -10.148 -15.263 82.846 1.00 50.50 458 PHE A CA 1
ATOM 3600 C C . PHE A 1 458 ? -10.719 -14.851 84.217 1.00 50.50 458 PHE A C 1
ATOM 3602 O O . PHE A 1 458 ? -10.195 -13.901 84.806 1.00 50.50 458 PHE A O 1
ATOM 3609 N N . PRO A 1 459 ? -11.753 -15.526 84.758 1.00 58.78 459 PRO A N 1
ATOM 3610 C CA . PRO A 1 459 ? -12.120 -15.403 86.163 1.00 58.78 459 PRO A CA 1
ATOM 3611 C C . PRO A 1 459 ? -11.206 -16.281 87.034 1.00 58.78 459 PRO A C 1
ATOM 3613 O O . PRO A 1 459 ? -10.719 -17.318 86.586 1.00 58.78 459 PRO A O 1
ATOM 3616 N N . SER A 1 460 ? -10.978 -15.790 88.252 1.00 56.00 460 SER A N 1
ATOM 3617 C CA . SER A 1 460 ? -9.963 -16.168 89.249 1.00 56.00 460 SER A CA 1
ATOM 3618 C C . SER A 1 460 ? -10.006 -17.592 89.789 1.00 56.00 460 SER A C 1
ATOM 3620 O O . SER A 1 460 ? -11.116 -18.159 89.892 1.00 56.00 460 SER A O 1
#

Nearest PDB structures (foldseek):
  5h11-assembly1_A  TM=5.878E-01  e=7.278E-02  Danio rerio
  7rdr-assembly1_A  TM=3.019E-01  e=5.415E-02  unidentified
  6xr1-assembly1_A  TM=3.054E-01  e=2.005E-01  synthetic construct

Mean predicted aligned error: 13.65 Å